Protein AF-A0A7X7MCV4-F1 (afdb_monomer)

Nearest PDB structures (foldseek):
  4fns-assembly1_C  TM=7.102E-01  e=7.555E-19  Geobacillus stearothermophilus
  4fnu-assembly1_D  TM=7.234E-01  e=1.650E-18  Geobacillus stearothermophilus
  2xn0-assembly1_A  TM=7.045E-01  e=3.410E-18  Lactobacillus acidophilus NCFM
  6phw-assembly1_A  TM=6.886E-01  e=9.846E-18  Streptococcus pneumoniae TIGR4
  6phu-assembly1_A  TM=6.756E-01  e=5.874E-17  Streptococcus pneumoniae TIGR4

Secondary structure (DSSP, 8-state):
-----BGGG-SEEE----STTHHHHEEE--TTSPPPEEETTSS--SEEEEE-TT--EEEEEEE-S-SSEEEEEEPPPPBPTTS-B-S---B--EEEEEE-SS--------EEEES--SSHHHHHHHHHHHHHHHHT------GGGGS-EEESHHHHTTTS--HHHHHHHHHHHHHHT--EEEE-TTSBSS-TT--SS---TT---B-TTT-TTHHHHHHHHHHTT-EEEEEE-TTEE-TTSHHHHHHGGGB-B-TTSPBPEETTEEEB-TT-HHHHHHHHHHHHHHHHHH--SEEEE--GGGSPSS----SSS--S-S-HHHHHHHHHHHHHHHHHHH-TT-EEEEETTT-STTGGGG-SEEEPPS-TT-HHHHHHHHHHHHTT-S-EEPP-B---TTS-HHHHHHHHHHHHHHSB-EE-S-TTTS-HHHHHHHHHHHHHHHHTHHHHHSPPEESSTTS-EEEEE-SS-EEEEE-TT-----PPPTT-------TT-------------------------------PPPP-----PPPPPPPP----------------------PPPP----PPPPPPP---PPPPPPP----------S--------PPPPPPP-PPP------------------------------

Radius of gyration: 31.94 Å; Cα contacts (8 Å, |Δi|>4): 1090; chains: 1; bounding box: 89×118×78 Å

Mean predicted aligned error: 15.7 Å

pLDDT: mean 70.78, std 27.7, range [21.89, 98.81]

Foldseek 3Di:
DDDQPFLVQFFWKQDCKLDPCNVVRGHTPDLPRPKDWDWPLFIAFQKIWTAGPQLFTFKMKGWLDDDFTWIKTWDHADADPVRHGDGDDRGGFIWIWTFDDDDDFWDWIDMDMDGDQRAVLRSLLVSLVSNCVVVVFDFDAAPLLLFAEEEQCPPQNQHRAALVLQLVQLLLCLLLRGAEYEDEHNQDDGGPPRPDDAHAAQPPDGDCVRPVQLQVSCVSSVVSNHAYAYEHALFWGACVYPRCVVQVLQFFADPVRHGDDFSRTTGGALQFVVSLVSLLVVQLVCCVRNVHLHYAYDDSVRDDRFHGPRPSGDGPGRGSNVSVLSSLVSSLVSSCVNPVSRAYEYESSRCFLRSSNSHNEYEYYDDQDPLPSQQVSLSSSLSRHLAYAGHAHDDDLPDDLVRLLLSLLSRLLRHNHHHNYSSVPRDPSSSVSSSVSSVVCVVCVQQSSARKDQPGSVSQKIKTGDLQDIAIDRHDPRPDTDDPPNPDDDDDPDVPDDDDDDDDDDDDDDDDDDDDDDDDDDDDDDDDDDDRDHDDDDDDDDDDDDDDDDDDDDDDDDDDDDDDDDDDDDDDDDDDDDDDDDDDDDDDDRDTDTDTDDDDDDPDPDGDTDGDDDDDDDDDDDDDDDDDDDDDDDDDDDDDDDDDDDDDDDD

Solvent-accessible surface area (backbone atoms only — not comparable to full-atom values): 39245 Å² total; per-residue (Å²): 101,84,75,83,56,45,51,91,72,51,36,29,39,40,39,61,51,31,40,94,55,27,77,77,38,59,33,60,76,58,74,81,60,74,78,51,74,42,55,38,58,32,40,36,57,69,47,37,29,34,18,32,87,69,31,41,41,53,37,35,43,32,64,52,46,80,93,54,35,38,30,47,36,58,57,67,56,43,65,42,100,81,76,42,84,39,92,80,53,66,52,78,47,62,43,54,35,56,60,74,80,78,92,80,83,72,69,80,69,46,71,46,73,47,64,77,46,82,25,55,62,54,45,45,30,52,51,40,46,52,35,29,66,76,69,70,57,68,68,50,82,48,78,74,59,62,40,25,33,40,36,41,39,80,57,30,40,13,73,68,47,31,52,69,60,50,52,57,31,49,57,51,36,43,76,34,55,35,33,32,38,34,49,31,56,21,56,25,62,34,20,93,68,34,91,68,78,72,48,23,43,50,42,88,48,68,24,54,92,39,28,77,50,50,34,59,50,43,51,55,46,41,73,68,66,30,45,38,26,37,49,44,45,80,49,43,20,17,80,74,11,65,45,26,69,76,44,58,61,44,41,28,11,39,92,87,64,47,79,48,64,48,96,75,27,35,36,50,30,52,29,20,69,68,50,33,50,48,39,17,52,48,45,35,46,52,36,69,67,33,63,42,47,35,32,33,48,45,67,65,73,56,62,72,90,69,45,67,59,49,86,71,50,67,65,84,46,67,43,46,29,61,12,44,48,53,36,42,47,41,32,39,52,28,39,34,73,76,33,83,83,46,44,28,37,28,40,25,24,56,34,28,69,77,53,28,47,55,21,34,26,26,24,24,50,95,30,37,81,37,67,69,60,23,30,57,42,13,51,59,48,49,35,51,43,88,38,31,28,35,23,44,36,42,79,62,86,85,52,51,57,66,56,51,45,55,49,50,55,48,38,52,73,33,26,32,46,27,30,12,59,54,65,78,77,44,49,68,63,48,52,51,48,51,27,52,53,36,47,53,43,66,77,39,44,69,36,66,62,33,72,73,42,70,67,37,49,66,58,29,18,38,32,32,26,56,88,86,52,66,51,73,48,76,35,89,88,49,86,73,82,75,74,81,63,94,86,74,78,82,84,79,81,58,101,76,81,76,91,78,84,81,86,79,88,80,80,91,83,88,83,84,90,87,84,88,86,86,89,82,87,86,88,82,90,77,89,77,78,86,74,90,74,79,86,77,81,83,83,81,80,81,81,83,83,81,87,85,82,91,80,87,86,83,89,87,88,86,80,89,86,90,82,89,83,84,87,82,85,88,83,84,88,81,86,88,81,84,83,84,93,76,94,74,82,82,76,80,80,81,81,69,59,83,58,81,90,78,68,78,76,64,99,64,95,67,85,60,84,64,81,85,79,80,84,85,84,83,85,85,88,83,84,88,85,87,90,84,90,84,90,88,86,89,86,85,88,85,89,82,84,88,81,90,88,79,85,83,83,91,133

Sequence (651 aa):
MWTSLVLSALAHVVVPDCGRHYVNAAKALDIRAPLFHMTAPNAGLPFMAVADEGGGFLAAFGVVSPTGEVEIRRILPRISRRKAMVGGDHFLSHEILWRRAGEVREIRLDLYTQTRAPTWHHALREYTRAIREAEGIVLPVHPDALLPVWCTWTVFCSSEMTDCRVLANARIARDLGIGTVILDDGWFGTGLDDDEGELTLGDYHPAPHKFPDLRRHVAELQALGLKVLLWYAPLCAAPASQAYRAMRRFLIHDASGEFMSVNGLAQLCPSCPEVRQYVADESARLMRETGADGFKVDLFNCLPPGPCVSTAHDHDTSDSVEALEAVMAVQWEAMRGIRPDALCELKQDYGNVRLARYGTMVRAGDTAYDVDTNCRRCFHTGACVPCVHNDYFVTSDLASPQAVALAMVRMLAAGVTTFGNDLETMPAAHRLVVGQWLGFYRAHIDMFAAPREPQANDMSCWQGGDAGIAWVAPLWQCREVRLPAAGRTGPRADGQGRVQPRLAQGGLQGSRRGRAARQGHARAQGARRPDPSVLALPLAAHPARRGRQDGRPRGHQGGRRGRDRLRRPAAEHPHDPRPPAHRQGVPPPLQGVRIPFEGHGRMARGQLHGRLGQGLPGAPRRRAGRGGNREVVGRGDRLALMGRRSKGEQI

Structure (mmCIF, N/CA/C/O backbone):
data_AF-A0A7X7MCV4-F1
#
_entry.id   AF-A0A7X7MCV4-F1
#
loop_
_atom_site.group_PDB
_atom_site.id
_atom_site.type_symbol
_atom_site.label_atom_id
_atom_site.label_alt_id
_atom_site.label_comp_id
_atom_site.label_asym_id
_atom_site.label_entity_id
_atom_site.label_seq_id
_atom_site.pdbx_PDB_ins_code
_atom_site.Cartn_x
_atom_site.Cartn_y
_atom_site.Cartn_z
_atom_site.occupancy
_atom_site.B_iso_or_equiv
_atom_site.auth_seq_id
_atom_site.auth_comp_id
_atom_site.auth_asym_id
_atom_site.auth_atom_id
_atom_site.pdbx_PDB_model_num
ATOM 1 N N . MET A 1 1 ? -27.588 24.566 16.445 1.00 21.89 1 MET A N 1
ATOM 2 C CA . MET A 1 1 ? -27.073 24.722 17.817 1.00 21.89 1 MET A CA 1
ATOM 3 C C . MET A 1 1 ? -25.593 24.947 17.633 1.00 21.89 1 MET A C 1
ATOM 5 O O . MET A 1 1 ? -24.942 24.076 17.075 1.00 21.89 1 MET A O 1
ATOM 9 N N . TRP A 1 2 ? -25.131 26.159 17.915 1.00 22.67 2 TRP A N 1
ATOM 10 C CA . TRP A 1 2 ? -23.737 26.537 17.736 1.00 22.67 2 TRP A CA 1
ATOM 11 C C . TRP A 1 2 ? -22.879 25.732 18.708 1.00 22.67 2 TRP A C 1
ATOM 13 O O . TRP A 1 2 ? -23.173 25.717 19.900 1.00 22.67 2 TRP A O 1
ATOM 23 N N . THR A 1 3 ? -21.820 25.101 18.220 1.00 31.73 3 THR A N 1
ATOM 24 C CA . THR A 1 3 ? -20.694 24.716 19.073 1.00 31.73 3 THR A CA 1
ATOM 25 C C . THR A 1 3 ? -19.435 25.254 18.436 1.00 31.73 3 THR A C 1
ATOM 27 O O . THR A 1 3 ? -18.698 24.543 17.759 1.00 31.73 3 THR A O 1
ATOM 30 N N . SER A 1 4 ? -19.199 26.544 18.645 1.00 41.50 4 SER A N 1
ATOM 31 C CA . SER A 1 4 ? -17.842 27.064 18.633 1.00 41.50 4 SER A CA 1
ATOM 32 C C . SER A 1 4 ? -17.103 26.335 19.757 1.00 41.50 4 SER A C 1
ATOM 34 O O . SER A 1 4 ? -17.412 26.533 20.933 1.00 41.50 4 SER A O 1
ATOM 36 N N . LEU A 1 5 ? -16.201 25.416 19.412 1.00 49.88 5 LEU A N 1
ATOM 37 C CA . LEU A 1 5 ? -15.399 24.716 20.411 1.00 49.88 5 LEU A CA 1
ATOM 38 C C . LEU A 1 5 ? -14.308 25.674 20.881 1.00 49.88 5 LEU A C 1
ATOM 40 O O . LEU A 1 5 ? -13.401 26.027 20.124 1.00 49.88 5 LEU A O 1
ATOM 44 N N . VAL A 1 6 ? -14.433 26.135 22.124 1.00 55.91 6 VAL A N 1
ATOM 45 C CA . VAL A 1 6 ? -13.393 26.935 22.770 1.00 55.91 6 VAL A CA 1
ATOM 46 C C . VAL A 1 6 ? -12.151 26.058 22.887 1.00 55.91 6 VAL A C 1
ATOM 48 O O . VAL A 1 6 ? -12.256 24.925 23.348 1.00 55.91 6 VAL A O 1
ATOM 51 N N . LEU A 1 7 ? -10.978 26.569 22.502 1.00 59.84 7 LEU A N 1
ATOM 52 C CA . LEU A 1 7 ? -9.716 25.813 22.569 1.00 59.84 7 LEU A CA 1
ATOM 53 C C . LEU A 1 7 ? -9.448 25.203 23.956 1.00 59.84 7 LEU A C 1
ATOM 55 O O . LEU A 1 7 ? -8.830 24.151 24.044 1.00 59.84 7 LEU A O 1
ATOM 59 N N . SER A 1 8 ? -9.944 25.825 25.032 1.00 58.56 8 SER A N 1
ATOM 60 C CA . SER A 1 8 ? -9.831 25.309 26.403 1.00 58.56 8 SER A CA 1
ATOM 61 C C . SER A 1 8 ? -10.624 24.026 26.666 1.00 58.56 8 SER A C 1
ATOM 63 O O . SER A 1 8 ? -10.395 23.384 27.682 1.00 58.56 8 SER A O 1
ATOM 65 N N . ALA A 1 9 ? -11.577 23.671 25.803 1.00 57.78 9 ALA A N 1
ATOM 66 C CA . ALA A 1 9 ? -12.346 22.431 25.895 1.00 57.78 9 ALA A CA 1
ATOM 67 C C . ALA A 1 9 ? -11.687 21.271 25.128 1.00 57.78 9 ALA A C 1
ATOM 69 O O . ALA A 1 9 ? -12.251 20.181 25.070 1.00 57.78 9 ALA A O 1
ATOM 70 N N . LEU A 1 10 ? -10.537 21.511 24.489 1.00 63.41 10 LEU A N 1
ATOM 71 C CA . LEU A 1 10 ? -9.901 20.578 23.572 1.00 63.41 10 L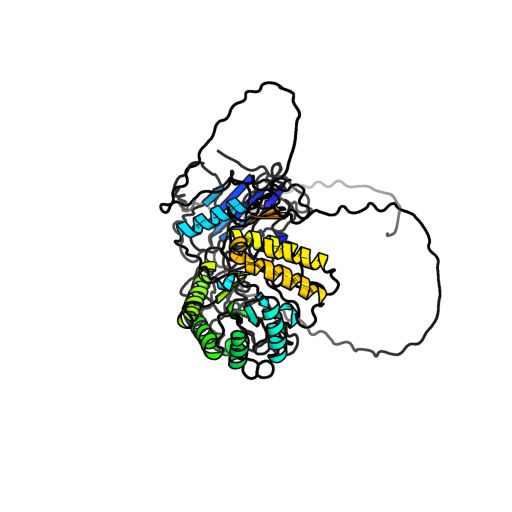EU A CA 1
ATOM 72 C C . LEU A 1 10 ? -8.525 20.169 24.094 1.00 63.41 10 LEU A C 1
ATOM 74 O O . LEU A 1 10 ? -7.721 21.021 24.466 1.00 63.41 10 LEU A O 1
ATOM 78 N N . ALA A 1 11 ? -8.223 18.874 24.039 1.00 62.47 11 ALA A N 1
ATOM 79 C CA . ALA A 1 11 ? -6.893 18.364 24.367 1.00 62.47 11 ALA A CA 1
ATOM 80 C C . ALA A 1 11 ? -6.159 17.870 23.123 1.00 62.47 11 ALA A C 1
ATOM 82 O O . ALA A 1 11 ? -4.982 18.181 22.917 1.00 62.47 11 ALA A O 1
ATOM 83 N N . HIS A 1 12 ? -6.880 17.150 22.258 1.00 67.38 12 HIS A N 1
ATOM 84 C CA . HIS A 1 12 ? -6.316 16.495 21.091 1.00 67.38 12 HIS A CA 1
ATOM 85 C C . HIS A 1 12 ? -7.081 16.860 19.826 1.00 67.38 12 HIS A C 1
ATOM 87 O O . HIS A 1 12 ? -8.313 16.840 19.766 1.00 67.38 12 HIS A O 1
ATOM 93 N N . VAL A 1 13 ? -6.311 17.159 18.788 1.00 62.47 13 VAL A N 1
ATOM 94 C CA . VAL A 1 13 ? -6.802 17.250 17.422 1.00 62.47 13 VAL A CA 1
ATOM 95 C C . VAL A 1 13 ? -6.334 15.985 16.720 1.00 62.47 13 VAL A C 1
ATOM 97 O O . VAL A 1 13 ? -5.136 15.734 16.602 1.00 62.47 13 VAL A O 1
ATOM 100 N N . VAL A 1 14 ? -7.290 15.169 16.289 1.00 65.69 14 VAL A N 1
ATOM 101 C CA . VAL A 1 14 ? -7.024 13.995 15.466 1.00 65.69 14 VAL A CA 1
ATOM 102 C C . VAL A 1 14 ? -7.196 14.443 14.027 1.00 65.69 14 VAL A C 1
ATOM 104 O O . VAL A 1 14 ? -8.314 14.515 13.513 1.00 65.69 14 VAL A O 1
ATOM 107 N N . VAL A 1 15 ? -6.077 14.788 13.396 1.00 60.91 15 VAL A N 1
ATOM 108 C CA . VAL A 1 15 ? -6.013 14.898 11.941 1.00 60.91 15 VAL A CA 1
ATOM 109 C C . VAL A 1 15 ? -5.559 13.537 11.432 1.00 60.91 15 VAL A C 1
ATOM 111 O O . VAL A 1 15 ? -4.406 13.158 11.657 1.00 60.91 15 VAL A O 1
ATOM 114 N N . PRO A 1 16 ? -6.456 12.771 10.804 1.00 55.78 16 PRO A N 1
ATOM 115 C CA . PRO A 1 16 ? -6.094 11.540 10.147 1.00 55.78 16 PRO A CA 1
ATOM 116 C C . PRO A 1 16 ? -5.341 11.870 8.860 1.00 55.78 16 PRO A C 1
ATOM 118 O O . PRO A 1 16 ? -5.894 11.926 7.767 1.00 55.78 16 PRO A O 1
ATOM 121 N N . ASP A 1 17 ? -4.055 12.151 9.002 1.00 52.81 17 ASP A N 1
ATOM 122 C CA . ASP A 1 17 ? -3.166 12.179 7.854 1.00 52.81 17 ASP A CA 1
ATOM 123 C C . ASP A 1 17 ? -3.016 10.745 7.312 1.00 52.81 17 ASP A C 1
ATOM 125 O O . ASP A 1 17 ? -2.789 9.793 8.061 1.00 52.81 17 ASP A O 1
ATOM 129 N N . CYS A 1 18 ? -3.192 10.575 6.005 1.00 51.62 18 CYS A N 1
ATOM 130 C CA . CYS A 1 18 ? -3.022 9.276 5.359 1.00 51.62 18 CYS A CA 1
ATOM 131 C C . CYS A 1 18 ? -1.591 9.042 4.865 1.00 51.62 18 CYS A C 1
ATOM 133 O O . CYS A 1 18 ? -1.333 8.001 4.280 1.00 51.62 18 CYS A O 1
ATOM 135 N N . GLY A 1 19 ? -0.661 9.965 5.104 1.00 52.03 19 GLY A N 1
ATOM 136 C CA . GLY A 1 19 ? 0.716 9.843 4.651 1.00 52.03 19 GLY A CA 1
ATOM 137 C C . GLY A 1 19 ? 1.753 9.602 5.745 1.00 52.03 19 GLY A C 1
ATOM 138 O O . GLY A 1 19 ? 1.473 9.308 6.918 1.00 52.03 19 GLY A O 1
ATOM 139 N N . ARG A 1 20 ? 3.017 9.764 5.337 1.00 49.44 20 ARG A N 1
ATOM 140 C CA . ARG A 1 20 ? 4.231 9.585 6.158 1.00 49.44 20 ARG A CA 1
ATOM 141 C C . ARG A 1 20 ? 4.214 10.375 7.480 1.00 49.44 20 ARG A C 1
ATOM 143 O O . ARG A 1 20 ? 4.922 9.995 8.415 1.00 49.44 20 ARG A O 1
ATOM 150 N N . HIS A 1 21 ? 3.397 11.421 7.612 1.00 50.50 21 HIS A N 1
ATOM 151 C CA . HIS A 1 21 ? 3.379 12.319 8.768 1.00 50.50 21 HIS A CA 1
ATOM 152 C C . HIS A 1 21 ? 2.230 12.076 9.765 1.00 50.50 21 HIS A C 1
ATOM 154 O O . HIS A 1 21 ? 2.120 12.840 10.723 1.00 50.50 21 HIS A O 1
ATOM 160 N N . TYR A 1 22 ? 1.459 10.984 9.650 1.00 49.75 22 TYR A N 1
ATOM 161 C CA . TYR A 1 22 ? 0.346 10.655 10.563 1.00 49.75 22 TYR A CA 1
ATOM 162 C C . TYR A 1 22 ? 0.679 10.774 12.060 1.00 49.75 22 TYR A C 1
ATOM 164 O O . TYR A 1 22 ? -0.073 11.373 12.833 1.00 49.75 22 TYR A O 1
ATOM 172 N N . VAL A 1 23 ? 1.859 10.305 12.479 1.00 47.84 23 VAL A N 1
ATOM 173 C CA . VAL A 1 23 ? 2.311 10.407 13.883 1.00 47.84 23 VAL A CA 1
ATOM 174 C C . VAL A 1 23 ? 2.571 11.855 14.300 1.00 47.84 23 VAL A C 1
ATOM 176 O O . VAL A 1 23 ? 2.395 12.222 15.459 1.00 47.84 23 VAL A O 1
ATOM 179 N N . ASN A 1 24 ? 2.940 12.715 13.351 1.00 49.34 24 ASN A N 1
ATOM 180 C CA . ASN A 1 24 ? 3.138 14.137 13.596 1.00 49.34 24 ASN A CA 1
ATOM 181 C C . ASN A 1 24 ? 1.817 14.918 13.657 1.00 49.34 24 ASN A C 1
ATOM 183 O O . ASN A 1 24 ? 1.862 16.086 14.049 1.00 49.34 24 ASN A O 1
ATOM 187 N N . ALA A 1 25 ? 0.688 14.321 13.264 1.00 51.34 25 ALA A N 1
ATOM 188 C CA . ALA A 1 25 ? -0.612 14.981 13.161 1.00 51.34 25 ALA A CA 1
ATOM 189 C C . ALA A 1 25 ? -1.565 14.611 14.314 1.00 51.34 25 ALA A C 1
ATOM 191 O O . ALA A 1 25 ? -2.337 15.461 14.758 1.00 51.34 25 ALA A O 1
ATOM 192 N N . ALA A 1 26 ? -1.449 13.399 14.874 1.00 54.38 26 ALA A N 1
ATOM 193 C CA . ALA A 1 26 ? -2.083 13.021 16.140 1.00 54.38 26 ALA A CA 1
ATOM 194 C C . ALA A 1 26 ? -1.336 13.651 17.330 1.00 54.38 26 ALA A C 1
ATOM 196 O O . ALA A 1 26 ? -0.634 12.979 18.087 1.00 54.38 26 ALA A O 1
ATOM 197 N N . LYS A 1 27 ? -1.451 14.972 17.478 1.00 53.56 27 LYS A N 1
ATOM 198 C CA . LYS A 1 27 ? -0.802 15.727 18.553 1.00 53.56 27 LYS A CA 1
ATOM 199 C C . LYS A 1 27 ? -1.836 16.267 19.532 1.00 53.56 27 LYS A C 1
ATOM 201 O O . LYS A 1 27 ? -2.975 16.582 19.183 1.00 53.56 27 LYS A O 1
ATOM 206 N N . ALA A 1 28 ? -1.403 16.440 20.780 1.00 52.47 28 ALA A N 1
ATOM 207 C CA . ALA A 1 28 ? -2.011 17.458 21.630 1.00 52.47 28 ALA A CA 1
ATOM 208 C C . ALA A 1 28 ? -2.040 18.796 20.869 1.00 52.47 28 ALA A C 1
ATOM 210 O O . ALA A 1 28 ? -1.255 18.981 19.935 1.00 52.47 28 ALA A O 1
ATOM 211 N N . LEU A 1 29 ? -2.923 19.723 21.237 1.00 54.72 29 LEU A N 1
ATOM 212 C CA . LEU A 1 29 ? -2.950 21.078 20.673 1.00 54.72 29 LEU A CA 1
ATOM 213 C C . LEU A 1 29 ? -1.639 21.832 20.965 1.00 54.72 29 LEU A C 1
ATOM 215 O O . LEU A 1 29 ? -1.568 22.720 21.807 1.00 54.72 29 LEU A O 1
ATOM 219 N N . ASP A 1 30 ? -0.579 21.490 20.240 1.00 57.00 30 ASP A N 1
ATOM 220 C CA . ASP A 1 30 ? 0.673 22.213 20.238 1.00 57.00 30 ASP A CA 1
ATOM 221 C C . ASP A 1 30 ? 0.436 23.499 19.448 1.00 57.00 30 ASP A C 1
ATOM 223 O O . ASP A 1 30 ? 0.103 23.489 18.256 1.00 57.00 30 ASP A O 1
ATOM 227 N N . ILE A 1 31 ? 0.534 24.617 20.158 1.00 54.88 31 ILE A N 1
ATOM 228 C CA . ILE A 1 31 ? 0.376 25.971 19.625 1.00 54.88 31 ILE A CA 1
ATOM 229 C C . ILE A 1 31 ? 1.596 26.424 18.810 1.00 54.88 31 ILE A C 1
ATOM 231 O O . ILE A 1 31 ? 1.546 27.477 18.180 1.00 54.88 31 ILE A O 1
ATOM 235 N N . ARG A 1 32 ? 2.700 25.666 18.851 1.00 55.56 32 ARG A N 1
ATOM 236 C CA . ARG A 1 32 ? 3.937 25.917 18.097 1.00 55.56 32 ARG A CA 1
ATOM 237 C C . ARG A 1 32 ? 4.141 24.938 16.945 1.00 55.56 32 ARG A C 1
ATOM 239 O O . ARG A 1 32 ? 5.120 25.090 16.215 1.00 55.56 32 ARG A O 1
ATOM 246 N N . ALA A 1 33 ? 3.252 23.959 16.776 1.00 56.88 33 ALA A N 1
ATOM 247 C CA . ALA A 1 33 ? 3.278 23.098 15.603 1.00 56.88 33 ALA A CA 1
ATOM 248 C C . ALA A 1 33 ? 3.150 23.963 14.335 1.00 56.88 33 ALA A C 1
ATOM 250 O O . ALA A 1 33 ? 2.391 24.930 14.353 1.00 56.88 33 ALA A O 1
ATOM 251 N N . PRO A 1 34 ? 3.881 23.663 13.250 1.00 55.28 34 PRO A N 1
ATOM 252 C CA . PRO A 1 34 ? 3.706 24.367 11.984 1.00 55.28 34 PRO A CA 1
ATOM 253 C C . PRO A 1 34 ? 2.265 24.228 11.472 1.00 55.28 34 PRO A C 1
ATOM 255 O O . PRO A 1 34 ? 1.552 23.292 11.847 1.00 55.28 34 PRO A O 1
ATOM 258 N N . LEU A 1 35 ? 1.841 25.163 10.611 1.00 56.59 35 LEU A N 1
ATOM 259 C CA . LEU A 1 35 ? 0.582 25.030 9.878 1.00 56.59 35 LEU A CA 1
ATOM 260 C C . LEU A 1 35 ? 0.573 23.674 9.173 1.00 56.59 35 LEU A C 1
ATOM 262 O O . LEU A 1 35 ? 1.535 23.304 8.501 1.00 56.59 35 LEU A O 1
ATOM 266 N N . PHE A 1 36 ? -0.509 22.932 9.368 1.00 54.69 36 PHE A N 1
ATOM 267 C CA . PHE A 1 36 ? -0.727 21.692 8.650 1.00 54.69 36 PHE A CA 1
ATOM 268 C C . PHE A 1 36 ? -1.493 22.014 7.373 1.00 54.69 36 PHE A C 1
ATOM 270 O O . PHE A 1 36 ? -2.511 22.706 7.430 1.00 54.69 36 PHE A O 1
ATOM 277 N N . HIS A 1 37 ? -0.963 21.530 6.255 1.00 55.47 37 HIS A N 1
ATOM 278 C CA . HIS A 1 37 ? -1.542 21.638 4.929 1.00 55.47 37 HIS A CA 1
ATOM 279 C C . HIS A 1 37 ? -1.717 20.220 4.413 1.00 55.47 37 HIS A C 1
ATOM 281 O O . HIS A 1 37 ? -0.746 19.475 4.317 1.00 55.47 37 HIS A O 1
ATOM 287 N N . MET A 1 38 ? -2.945 19.856 4.084 1.00 54.91 38 MET A N 1
ATOM 288 C CA . MET A 1 38 ? -3.224 18.619 3.371 1.00 54.91 38 MET A CA 1
ATOM 289 C C . MET A 1 38 ? -3.786 19.013 2.028 1.00 54.91 38 MET A C 1
ATOM 291 O O . MET A 1 38 ? -4.905 19.501 2.000 1.00 54.91 38 MET A O 1
ATOM 295 N N . THR A 1 39 ? -2.986 18.877 0.975 1.00 51.88 39 THR A N 1
ATOM 296 C CA . THR A 1 39 ? -3.401 19.023 -0.421 1.00 51.88 39 THR A CA 1
ATOM 297 C C . THR A 1 39 ? -3.809 17.651 -0.940 1.00 51.88 39 THR A C 1
ATOM 299 O O . THR A 1 39 ? -3.060 16.690 -0.783 1.00 51.88 39 THR A O 1
ATOM 302 N N . ALA A 1 40 ? -4.989 17.551 -1.546 1.00 51.34 40 ALA A N 1
ATOM 303 C CA . ALA A 1 40 ? -5.604 16.276 -1.905 1.00 51.34 40 ALA A CA 1
ATOM 304 C C . ALA A 1 40 ? -5.228 15.603 -3.259 1.00 51.34 40 ALA A C 1
ATOM 306 O O . ALA A 1 40 ? -6.026 14.761 -3.662 1.00 51.34 40 ALA A O 1
ATOM 307 N N . PRO A 1 41 ? -4.090 15.836 -3.962 1.00 46.94 41 PRO A N 1
ATOM 308 C CA . PRO A 1 41 ? -3.725 14.969 -5.098 1.00 46.94 41 PRO A CA 1
ATOM 309 C C . PRO A 1 41 ? -3.487 13.509 -4.694 1.00 46.94 41 PRO A C 1
ATOM 311 O O . PRO A 1 41 ? -3.754 12.594 -5.461 1.00 46.94 41 PRO A O 1
ATOM 314 N N . ASN A 1 42 ? -2.949 13.288 -3.493 1.00 53.03 42 ASN A N 1
ATOM 315 C CA . ASN A 1 42 ? -2.302 12.025 -3.121 1.00 53.03 42 ASN A CA 1
ATOM 316 C C . ASN A 1 42 ? -2.093 11.864 -1.602 1.00 53.03 42 ASN A C 1
ATOM 318 O O . ASN A 1 42 ? -1.284 11.039 -1.185 1.00 53.03 42 ASN A O 1
ATOM 322 N N . ALA A 1 43 ? -2.768 12.678 -0.782 1.00 52.31 43 ALA A N 1
ATOM 323 C CA . ALA A 1 43 ? -2.618 12.676 0.671 1.00 52.31 43 ALA A CA 1
ATOM 324 C C . ALA A 1 43 ? -3.988 12.712 1.363 1.00 52.31 43 ALA A C 1
ATOM 326 O O . ALA A 1 43 ? -4.495 13.754 1.774 1.00 52.31 43 ALA A O 1
ATOM 327 N N . GLY A 1 44 ? -4.571 11.527 1.509 1.00 60.69 44 GLY A N 1
ATOM 328 C CA . GLY A 1 44 ? -5.601 11.252 2.503 1.00 60.69 44 GLY A CA 1
ATOM 329 C C . GLY A 1 44 ? -7.015 11.767 2.292 1.00 60.69 44 GLY A C 1
ATOM 330 O O . GLY A 1 44 ? -7.520 11.820 1.175 1.00 60.69 44 GLY A O 1
ATOM 331 N N . LEU A 1 45 ? -7.707 11.993 3.413 1.00 70.94 45 LEU A N 1
ATOM 332 C CA . LEU A 1 45 ? -9.135 12.294 3.481 1.00 70.94 45 LEU A CA 1
ATOM 333 C C . LEU A 1 45 ? -9.345 13.666 4.130 1.00 70.94 45 LEU A C 1
ATOM 335 O O . LEU A 1 45 ? -8.799 13.893 5.210 1.00 70.94 45 LEU A O 1
ATOM 339 N N . PRO A 1 46 ? -10.172 14.562 3.552 1.00 71.81 46 PRO A N 1
ATOM 340 C CA . PRO A 1 46 ? -10.527 15.846 4.153 1.00 71.81 46 PRO A CA 1
ATOM 341 C C . PRO A 1 46 ? -11.489 15.679 5.333 1.00 71.81 46 PRO A C 1
ATOM 343 O O . PRO A 1 46 ? -12.608 16.184 5.316 1.00 71.81 46 PRO A O 1
ATOM 346 N N . PHE A 1 47 ? -11.029 14.970 6.362 1.00 78.69 47 PHE A N 1
ATOM 347 C CA . PHE A 1 47 ? -11.710 14.676 7.613 1.00 78.69 47 PHE A CA 1
ATOM 348 C C . PHE A 1 47 ? -10.855 15.141 8.785 1.00 78.69 47 PHE A C 1
ATOM 350 O O . PHE A 1 47 ? -9.629 15.076 8.764 1.00 78.69 47 PHE A O 1
ATOM 357 N N . MET A 1 48 ? -11.516 15.542 9.859 1.00 76.75 48 MET A N 1
ATOM 358 C CA . MET A 1 48 ? -10.878 15.812 11.132 1.00 76.75 48 MET A CA 1
ATOM 359 C C . MET A 1 48 ? -11.804 15.426 12.275 1.00 76.75 48 MET A C 1
ATOM 361 O O . MET A 1 48 ? -13.015 15.622 12.188 1.00 76.75 48 MET A O 1
ATOM 365 N N . ALA A 1 49 ? -11.220 14.947 13.371 1.00 80.62 49 ALA A N 1
ATOM 366 C CA . ALA A 1 49 ? -11.916 14.743 14.629 1.00 80.62 49 ALA A CA 1
ATOM 367 C C . ALA A 1 49 ? -11.218 15.474 15.780 1.00 80.62 49 ALA A C 1
ATOM 369 O O . ALA A 1 49 ? -10.016 15.740 15.765 1.00 80.62 49 ALA A O 1
ATOM 370 N N . VAL A 1 50 ? -11.996 15.797 16.801 1.00 79.00 50 VAL A N 1
ATOM 371 C CA . VAL A 1 50 ? -11.544 16.483 18.006 1.00 79.00 50 VAL A CA 1
ATOM 372 C C . VAL A 1 50 ? -11.922 15.641 19.214 1.00 79.00 50 VAL A C 1
ATOM 374 O O . VAL A 1 50 ? -13.024 15.083 19.260 1.00 79.00 50 VAL A O 1
ATOM 377 N N . ALA A 1 51 ? -11.005 15.553 20.176 1.00 80.19 51 ALA A N 1
ATOM 378 C CA . ALA A 1 51 ? -11.173 14.752 21.377 1.00 80.19 51 ALA A CA 1
ATOM 379 C C . ALA A 1 51 ? -10.738 15.483 22.662 1.00 80.19 51 ALA A C 1
ATOM 381 O O . ALA A 1 51 ? -9.906 16.401 22.633 1.00 80.19 51 ALA A O 1
ATOM 382 N N . ASP A 1 52 ? -11.316 15.059 23.786 1.00 81.69 52 ASP A N 1
ATOM 383 C CA . ASP A 1 52 ? -10.930 15.480 25.138 1.00 81.69 52 ASP A CA 1
ATOM 384 C C . ASP A 1 52 ? -9.631 14.801 25.617 1.00 81.69 52 ASP A C 1
ATOM 386 O O . ASP A 1 52 ? -9.033 14.001 24.899 1.00 81.69 52 ASP A O 1
ATOM 390 N N . GLU A 1 53 ? -9.178 15.125 26.834 1.00 75.56 53 GLU A N 1
ATOM 391 C CA . GLU A 1 53 ? -7.928 14.625 27.441 1.00 75.56 53 GLU A CA 1
ATOM 392 C C . GLU A 1 53 ? -7.872 13.094 27.583 1.00 75.56 53 GLU A C 1
ATOM 394 O O . GLU A 1 53 ? -6.788 12.513 27.611 1.00 75.56 53 GLU A O 1
ATOM 399 N N . GLY A 1 54 ? -9.028 12.431 27.665 1.00 76.62 54 GLY A N 1
ATOM 400 C CA . GLY A 1 54 ? -9.152 10.975 27.731 1.00 76.62 54 GLY A CA 1
ATOM 401 C C . GLY A 1 54 ? -9.331 10.311 26.363 1.00 76.62 54 GLY A C 1
ATOM 402 O O . GLY A 1 54 ? -9.620 9.115 26.302 1.00 76.62 54 GLY A O 1
ATOM 403 N N . GLY A 1 55 ? -9.216 11.069 25.267 1.00 79.00 55 GLY A N 1
ATOM 404 C CA . GLY A 1 55 ? -9.502 10.605 23.908 1.00 79.00 55 GLY A CA 1
ATOM 405 C C . GLY A 1 55 ? -10.997 10.538 23.577 1.00 79.00 55 GLY A C 1
ATOM 406 O O . GLY A 1 55 ? -11.364 10.039 22.513 1.00 79.00 55 GLY A O 1
ATOM 407 N N . GLY A 1 56 ? -11.874 11.022 24.462 1.00 85.25 56 GLY A N 1
ATOM 408 C CA . GLY A 1 56 ? -13.319 11.059 24.256 1.00 85.25 56 GLY A CA 1
ATOM 409 C C . GLY A 1 56 ? -13.688 11.921 23.057 1.00 85.25 56 GLY A C 1
ATOM 410 O O . GLY A 1 56 ? -13.249 13.062 22.943 1.00 85.25 56 GLY A O 1
ATOM 411 N N . PHE A 1 57 ? -14.478 11.367 22.137 1.00 87.69 57 PHE A N 1
ATOM 412 C CA . PHE A 1 57 ? -14.898 12.067 20.926 1.00 87.69 57 PHE A CA 1
ATOM 413 C C . PHE A 1 57 ? -15.791 13.268 21.253 1.00 87.69 57 PHE A C 1
ATOM 415 O O . PHE A 1 57 ? -16.779 13.134 21.973 1.00 87.69 57 PHE A O 1
ATOM 422 N N . LEU A 1 58 ? -15.472 14.426 20.672 1.00 86.62 58 LEU A N 1
ATOM 423 C CA . LEU A 1 58 ? -16.248 15.657 20.834 1.00 86.62 58 LEU A CA 1
ATOM 424 C C . LEU A 1 58 ? -16.978 16.030 19.544 1.00 86.62 58 LEU A C 1
ATOM 426 O O . LEU A 1 58 ? -18.180 16.297 19.549 1.00 86.62 58 LEU A O 1
ATOM 430 N N . ALA A 1 59 ? -16.246 16.060 18.430 1.00 85.38 59 ALA A N 1
ATOM 431 C CA . ALA A 1 59 ? -16.799 16.391 17.127 1.00 85.38 59 ALA A CA 1
ATOM 432 C C . ALA A 1 59 ? -15.913 15.888 15.983 1.00 85.38 59 ALA A C 1
ATOM 434 O O . ALA A 1 59 ? -14.712 15.693 16.157 1.00 85.38 59 ALA A O 1
ATOM 435 N N . ALA A 1 60 ? -16.501 15.733 14.802 1.00 84.81 60 ALA A N 1
ATOM 436 C CA . ALA A 1 60 ? -15.803 15.540 13.544 1.00 84.81 60 ALA A CA 1
ATOM 437 C C . ALA A 1 60 ? -16.449 16.355 12.433 1.00 84.81 60 ALA A C 1
ATOM 439 O O . ALA A 1 60 ? -17.657 16.604 12.444 1.00 84.81 60 ALA A O 1
ATOM 440 N N . PHE A 1 61 ? -15.626 16.730 11.463 1.00 80.56 61 PHE A N 1
ATOM 441 C CA . PHE A 1 61 ? -16.028 17.505 10.301 1.00 80.56 61 PHE A CA 1
ATOM 442 C C . PHE A 1 61 ? -15.255 17.013 9.081 1.00 80.56 61 PHE A C 1
ATOM 444 O O . PHE A 1 61 ? -14.107 16.588 9.209 1.00 80.56 61 PHE A O 1
ATOM 451 N N . GLY A 1 62 ? -15.858 17.088 7.901 1.00 79.19 62 GLY A N 1
ATOM 452 C CA . GLY A 1 62 ? -15.154 16.786 6.661 1.00 79.19 62 GLY A CA 1
ATOM 453 C C . GLY A 1 62 ? -15.899 17.235 5.414 1.00 79.19 62 GLY A C 1
ATOM 454 O O . GLY A 1 62 ? -17.038 17.688 5.497 1.00 79.19 62 GLY A O 1
ATOM 455 N N . VAL A 1 63 ? -15.257 17.108 4.257 1.00 77.25 63 VAL A N 1
ATOM 456 C CA . VAL A 1 63 ? -15.852 17.438 2.950 1.00 77.25 63 VAL A CA 1
ATOM 457 C C . VAL A 1 63 ? -16.246 16.151 2.237 1.00 77.25 63 VAL A C 1
ATOM 459 O O . VAL A 1 63 ? -15.406 15.273 2.063 1.00 77.25 63 VAL A O 1
ATOM 462 N N . VAL A 1 64 ? -17.516 16.021 1.854 1.00 77.56 64 VAL A N 1
ATOM 463 C CA . VAL A 1 64 ? -18.052 14.847 1.136 1.00 77.56 64 VAL A CA 1
ATOM 464 C C . VAL A 1 64 ? -18.076 15.078 -0.374 1.00 77.56 64 VAL A C 1
ATOM 466 O O . VAL A 1 64 ? -17.919 14.124 -1.125 1.00 77.56 64 VAL A O 1
ATOM 469 N N . SER A 1 65 ? -18.251 16.331 -0.808 1.00 66.81 65 SER A N 1
ATOM 470 C CA . SER A 1 65 ? -18.357 16.704 -2.225 1.00 66.81 65 SER A CA 1
ATOM 471 C C . SER A 1 65 ? -17.221 16.195 -3.126 1.00 66.81 65 SER A C 1
ATOM 473 O O . SER A 1 65 ? -16.131 15.907 -2.618 1.00 66.81 65 SER A O 1
ATOM 475 N N . PRO A 1 66 ? -17.489 16.098 -4.451 1.00 57.66 66 PRO A N 1
ATOM 476 C CA . PRO A 1 66 ? -16.626 15.426 -5.420 1.00 57.66 66 PRO A CA 1
ATOM 477 C C . PRO A 1 66 ? -15.238 16.051 -5.576 1.00 57.66 66 PRO A C 1
ATOM 479 O O . PRO A 1 66 ? -14.940 17.127 -5.053 1.00 57.66 66 PRO A O 1
ATOM 482 N N . THR A 1 67 ? -14.414 15.301 -6.307 1.00 58.97 67 THR A N 1
ATOM 483 C CA . THR A 1 67 ? -12.985 15.475 -6.559 1.00 58.97 67 THR A CA 1
ATOM 484 C C . THR A 1 67 ? -12.547 16.919 -6.767 1.00 58.97 67 THR A C 1
ATOM 486 O O . THR A 1 67 ? -13.114 17.703 -7.530 1.00 58.97 67 THR A O 1
ATOM 489 N N . GLY A 1 68 ? -11.489 17.251 -6.041 1.00 57.38 68 GLY A N 1
ATOM 490 C CA . GLY A 1 68 ? -10.613 18.354 -6.351 1.00 57.38 68 GLY A CA 1
ATOM 491 C C . GLY A 1 68 ? -9.571 18.529 -5.265 1.00 57.38 68 GLY A C 1
ATOM 492 O O . GLY A 1 68 ? -9.715 18.014 -4.149 1.00 57.38 68 GLY A O 1
ATOM 493 N N . GLU A 1 69 ? -8.516 19.267 -5.582 1.00 62.38 69 GLU A N 1
ATOM 494 C CA . GLU A 1 69 ? -7.510 19.624 -4.593 1.00 62.38 69 GLU A CA 1
ATOM 495 C C . GLU A 1 69 ? -8.142 20.458 -3.474 1.00 62.38 69 GLU A C 1
ATOM 497 O O . GLU A 1 69 ? -8.480 21.635 -3.638 1.00 62.38 69 GLU A O 1
ATOM 502 N N . VAL A 1 70 ? -8.296 19.828 -2.313 1.00 60.62 70 VAL A N 1
ATOM 503 C CA . VAL A 1 70 ? -8.675 20.494 -1.074 1.00 60.62 70 VAL A CA 1
ATOM 504 C C . VAL A 1 70 ? -7.418 20.726 -0.264 1.00 60.62 70 VAL A C 1
ATOM 506 O O . VAL A 1 70 ? -6.656 19.791 -0.052 1.00 60.62 70 VAL A O 1
ATOM 509 N N . GLU A 1 71 ? -7.229 21.957 0.198 1.00 63.50 71 GLU A N 1
ATOM 510 C CA . GLU A 1 71 ? -6.268 22.313 1.232 1.00 63.50 71 GLU A CA 1
ATOM 511 C C . GLU A 1 71 ? -7.016 22.540 2.545 1.00 63.50 71 GLU A C 1
ATOM 513 O O . GLU A 1 71 ? -7.844 23.448 2.618 1.00 63.50 71 GLU A O 1
ATOM 518 N N . ILE A 1 72 ? -6.728 21.752 3.584 1.00 59.25 72 ILE A N 1
ATOM 519 C CA . ILE A 1 72 ? -7.207 22.049 4.943 1.00 59.25 72 ILE A CA 1
ATOM 520 C C . ILE A 1 72 ? -6.091 22.729 5.720 1.00 59.25 72 ILE A C 1
ATOM 522 O O . ILE A 1 72 ? -5.034 22.134 5.928 1.00 59.25 72 ILE A O 1
ATOM 526 N N . ARG A 1 73 ? -6.347 23.956 6.187 1.00 60.00 73 ARG A N 1
ATOM 527 C CA . ARG A 1 73 ? -5.440 24.695 7.074 1.00 60.00 73 ARG A CA 1
ATOM 528 C C . ARG A 1 73 ? -6.022 24.817 8.471 1.00 60.00 73 ARG A C 1
ATOM 530 O O . ARG A 1 73 ? -7.129 25.326 8.642 1.00 60.00 73 ARG A O 1
ATOM 537 N N . ARG A 1 74 ? -5.237 24.432 9.477 1.00 63.50 74 ARG A N 1
ATOM 538 C CA . ARG A 1 74 ? -5.506 24.756 10.888 1.00 63.50 74 ARG A CA 1
ATOM 539 C C . ARG A 1 74 ? -4.992 26.160 11.194 1.00 63.50 74 ARG A C 1
ATOM 541 O O . ARG A 1 74 ? -3.804 26.412 11.026 1.00 63.50 74 ARG A O 1
ATOM 548 N N . ILE A 1 75 ? -5.835 27.047 11.717 1.00 61.75 75 ILE A N 1
ATOM 549 C CA . ILE A 1 75 ? -5.398 28.376 12.173 1.00 61.75 75 ILE A CA 1
ATOM 550 C C . ILE A 1 75 ? -4.902 28.279 13.625 1.00 61.75 75 ILE A C 1
ATOM 552 O O . ILE A 1 75 ? -5.604 27.784 14.506 1.00 61.75 75 ILE A O 1
ATOM 556 N N . LEU A 1 76 ? -3.661 28.710 13.865 1.00 62.19 76 LEU A N 1
ATOM 557 C CA . LEU A 1 76 ? -3.021 28.709 15.186 1.00 62.19 76 LEU A CA 1
ATOM 558 C C . LEU A 1 76 ? -3.276 30.025 15.936 1.00 62.19 76 LEU A C 1
ATOM 560 O O . LEU A 1 76 ? -3.462 31.058 15.289 1.00 62.19 76 LEU A O 1
ATOM 564 N N . PRO A 1 77 ? -3.192 30.030 17.282 1.00 62.25 77 PRO A N 1
ATOM 565 C CA . PRO A 1 77 ? -3.206 31.267 18.055 1.00 62.25 77 PRO A CA 1
ATOM 566 C C . PRO A 1 77 ? -2.109 32.229 17.589 1.00 62.25 77 PRO A C 1
ATOM 568 O O . PRO A 1 77 ? -0.988 31.813 17.281 1.00 62.25 77 PRO A O 1
ATOM 571 N N . ARG A 1 78 ? -2.400 33.533 17.580 1.00 65.44 78 ARG A N 1
ATOM 572 C CA . ARG A 1 78 ? -1.445 34.552 17.130 1.00 65.44 78 ARG A CA 1
ATOM 573 C C . ARG A 1 78 ? -0.158 34.516 17.963 1.00 65.44 78 ARG A C 1
ATOM 575 O O . ARG A 1 78 ? -0.175 34.700 19.178 1.00 65.44 78 ARG A O 1
ATOM 582 N N . ILE A 1 79 ? 0.986 34.366 17.299 1.00 70.62 79 ILE A N 1
ATOM 583 C CA . ILE A 1 79 ? 2.310 34.463 17.926 1.00 70.62 79 ILE A CA 1
ATOM 584 C C . ILE A 1 79 ? 2.918 35.837 17.616 1.00 70.62 79 ILE A C 1
ATOM 586 O O . ILE A 1 79 ? 2.941 36.292 16.474 1.00 70.62 79 ILE A O 1
ATOM 590 N N . SER A 1 80 ? 3.401 36.536 18.644 1.00 71.12 80 SER A N 1
ATOM 591 C CA . SER A 1 80 ? 4.114 37.810 18.492 1.00 71.12 80 SER A CA 1
ATOM 592 C C . SER A 1 80 ? 5.444 37.623 17.766 1.00 71.12 80 SER A C 1
ATOM 594 O O . SER A 1 80 ? 6.051 36.553 17.787 1.00 71.12 80 SER A O 1
ATOM 596 N N . ARG A 1 81 ? 6.004 38.730 17.262 1.00 75.88 81 ARG A N 1
ATOM 597 C CA . ARG A 1 81 ? 7.382 38.778 16.739 1.00 75.88 81 ARG A CA 1
ATOM 598 C C . ARG A 1 81 ? 8.449 38.306 17.744 1.00 75.88 81 ARG A C 1
ATOM 600 O O . ARG A 1 81 ? 9.556 37.987 17.335 1.00 75.88 81 ARG A O 1
ATOM 607 N N . ARG A 1 82 ? 8.132 38.251 19.045 1.00 80.00 82 ARG A N 1
ATOM 608 C CA . ARG A 1 82 ? 9.021 37.759 20.114 1.00 80.00 82 ARG A CA 1
ATOM 609 C C . ARG A 1 82 ? 8.736 36.307 20.521 1.00 80.00 82 ARG A C 1
ATOM 611 O O . ARG A 1 82 ? 9.165 35.887 21.588 1.00 80.00 82 ARG A O 1
ATOM 618 N N . LYS A 1 83 ? 7.997 35.545 19.706 1.00 70.75 83 LYS A N 1
ATOM 619 C CA . LYS A 1 83 ? 7.604 34.146 19.970 1.00 70.75 83 LYS A CA 1
ATOM 620 C C . LYS A 1 83 ? 6.741 33.942 21.230 1.00 70.75 83 LYS A C 1
ATOM 622 O O . LYS A 1 83 ? 6.584 32.817 21.693 1.00 70.75 83 LYS A O 1
ATOM 627 N N . ALA A 1 84 ? 6.151 35.010 21.767 1.00 69.00 84 ALA A N 1
ATOM 628 C CA . ALA A 1 84 ? 5.154 34.942 22.835 1.00 69.00 84 ALA A CA 1
ATOM 629 C C . ALA A 1 84 ? 3.740 34.861 22.250 1.00 69.00 84 ALA A C 1
ATOM 631 O O . ALA A 1 84 ? 3.468 35.505 21.233 1.00 69.00 84 ALA A O 1
ATOM 632 N N . MET A 1 85 ? 2.849 34.120 22.909 1.00 62.62 85 MET A N 1
ATOM 633 C CA . MET A 1 85 ? 1.432 34.070 22.552 1.00 62.62 85 MET A CA 1
ATOM 634 C C . MET A 1 85 ? 0.811 35.456 22.720 1.00 62.62 85 MET A C 1
ATOM 636 O O . MET A 1 85 ? 1.010 36.116 23.739 1.00 62.62 85 MET A O 1
ATOM 640 N N . VAL A 1 86 ? 0.064 35.898 21.719 1.00 63.22 86 VAL A N 1
ATOM 641 C CA . VAL A 1 86 ? -0.775 37.087 21.810 1.00 63.22 86 VAL A CA 1
ATOM 642 C C . VAL A 1 86 ? -2.203 36.601 21.664 1.00 63.22 86 VAL A C 1
ATOM 644 O O . VAL A 1 86 ? -2.493 35.878 20.715 1.00 63.22 86 VAL A O 1
ATOM 647 N N . GLY A 1 87 ? -3.086 36.963 22.599 1.00 59.16 87 GLY A N 1
ATOM 648 C CA . GLY A 1 87 ? -4.514 36.667 22.457 1.00 59.16 87 GLY A CA 1
ATOM 649 C C . GLY A 1 87 ? -5.018 37.092 21.072 1.00 59.16 87 GLY A C 1
ATOM 650 O O . GLY A 1 87 ? -4.496 38.049 20.488 1.00 59.16 87 GLY A O 1
ATOM 651 N N . GLY A 1 88 ? -5.976 36.354 20.513 1.00 55.03 88 GLY A N 1
ATOM 652 C CA . GLY A 1 88 ? -6.430 36.646 19.155 1.00 55.03 88 GLY A CA 1
ATOM 653 C C . GLY A 1 88 ? -7.406 35.658 18.541 1.00 55.03 88 GLY A C 1
ATOM 654 O O . GLY A 1 88 ? -8.269 36.116 17.818 1.00 55.03 88 GLY A O 1
ATOM 655 N N . ASP A 1 89 ? -7.354 34.368 18.874 1.00 54.69 89 ASP A N 1
ATOM 656 C CA . ASP A 1 89 ? -8.303 33.377 18.351 1.00 54.69 89 ASP A CA 1
ATOM 657 C C . ASP A 1 89 ? -8.527 32.288 19.412 1.00 54.69 89 ASP A C 1
ATOM 659 O O . ASP A 1 89 ? -7.669 31.438 19.642 1.00 54.69 89 ASP A O 1
ATOM 663 N N . HIS A 1 90 ? -9.664 32.339 20.115 1.00 55.75 90 HIS A N 1
ATOM 664 C CA . HIS A 1 90 ? -10.072 31.311 21.094 1.00 55.75 90 HIS A CA 1
ATOM 665 C C . HIS A 1 90 ? -10.788 30.120 20.441 1.00 55.75 90 HIS A C 1
ATOM 667 O O . HIS A 1 90 ? -11.265 29.220 21.136 1.00 55.75 90 HIS A O 1
ATOM 673 N N . PHE A 1 91 ? -10.871 30.132 19.112 1.00 55.56 91 PHE A N 1
ATOM 674 C CA . PHE A 1 91 ? -11.605 29.178 18.303 1.00 55.56 91 PHE A CA 1
ATOM 675 C C . PHE A 1 91 ? -10.642 28.393 17.426 1.00 55.56 91 PHE A C 1
ATOM 677 O O . PHE A 1 91 ? -9.678 28.935 16.885 1.00 55.56 91 PHE A O 1
ATOM 684 N N . LEU A 1 92 ? -10.928 27.107 17.270 1.00 56.50 92 LEU A N 1
ATOM 685 C CA . LEU A 1 92 ? -10.288 26.284 16.262 1.00 56.50 92 LEU A CA 1
ATOM 686 C C . LEU A 1 92 ? -10.953 26.562 14.906 1.00 56.50 92 LEU A C 1
ATOM 688 O O . LEU A 1 92 ? -12.066 26.102 14.656 1.00 56.50 92 LEU A O 1
ATOM 692 N N . SER A 1 93 ? -10.276 27.330 14.054 1.00 55.16 93 SER A N 1
ATOM 693 C CA . SER A 1 93 ? -10.772 27.708 12.725 1.00 55.16 93 SER A CA 1
ATOM 694 C C . SER A 1 93 ? -10.077 26.907 11.624 1.00 55.16 93 SER A C 1
ATOM 696 O O . SER A 1 93 ? -8.862 26.692 11.678 1.00 55.16 93 SER A O 1
ATOM 698 N N . HIS A 1 94 ? -10.854 26.514 10.612 1.00 58.06 94 HIS A N 1
ATOM 699 C CA . HIS A 1 94 ? -10.375 25.792 9.436 1.00 58.06 94 HIS A CA 1
ATOM 700 C C . HIS A 1 94 ? -10.649 26.584 8.165 1.00 58.06 94 HIS A C 1
ATOM 702 O O . HIS A 1 94 ? -11.719 27.169 8.006 1.00 58.06 94 HIS A O 1
ATOM 708 N N . GLU A 1 95 ? -9.679 26.571 7.260 1.00 63.50 95 GLU A N 1
ATOM 709 C CA . GLU A 1 95 ? -9.830 27.082 5.902 1.00 63.50 95 GLU A CA 1
ATOM 710 C C . GLU A 1 95 ? -9.772 25.894 4.942 1.00 63.50 95 GLU A C 1
ATOM 712 O O . GLU A 1 95 ? -8.816 25.120 4.987 1.00 63.50 95 GLU A O 1
ATOM 717 N N . ILE A 1 96 ? -10.819 25.745 4.127 1.00 62.88 96 ILE A N 1
ATOM 718 C CA . ILE A 1 96 ? -10.893 24.791 3.019 1.00 62.88 96 ILE A CA 1
ATOM 719 C C . ILE A 1 96 ? -10.601 25.597 1.762 1.00 62.88 96 ILE A C 1
ATOM 721 O O . ILE A 1 96 ? -11.419 26.429 1.372 1.00 62.88 96 ILE A O 1
ATOM 725 N N . LEU A 1 97 ? -9.446 25.377 1.143 1.00 63.19 97 LEU A N 1
ATOM 726 C CA . LEU A 1 97 ? -9.145 25.974 -0.155 1.00 63.19 97 LEU A CA 1
ATOM 727 C C . LEU A 1 97 ? -9.385 24.929 -1.225 1.00 63.19 97 LEU A C 1
ATOM 729 O O . LEU A 1 97 ? -8.743 23.885 -1.219 1.00 63.19 97 LEU A O 1
ATOM 733 N N . TRP A 1 98 ? -10.299 25.232 -2.136 1.00 63.06 98 TRP A N 1
ATOM 734 C CA . TRP A 1 98 ? -10.517 24.436 -3.332 1.00 63.06 98 TRP A CA 1
ATOM 735 C C . TRP A 1 98 ? -9.789 25.090 -4.498 1.00 63.06 98 TRP A C 1
ATOM 737 O O . TRP A 1 98 ? -9.984 26.284 -4.749 1.00 63.06 98 TRP A O 1
ATOM 747 N N . ARG A 1 99 ? -8.923 24.335 -5.175 1.00 64.62 99 ARG A N 1
ATOM 748 C CA . ARG A 1 99 ? -8.153 24.830 -6.321 1.00 64.62 99 ARG A CA 1
ATOM 749 C C . ARG A 1 99 ? -8.702 24.213 -7.598 1.00 64.62 99 ARG A C 1
ATOM 751 O O . ARG A 1 99 ? -8.786 22.999 -7.708 1.00 64.62 99 ARG A O 1
ATOM 758 N N . ARG A 1 100 ? -9.069 25.058 -8.561 1.00 64.62 100 ARG A N 1
ATOM 759 C CA . ARG A 1 100 ? -9.495 24.640 -9.900 1.00 64.62 100 ARG A CA 1
ATOM 760 C C . ARG A 1 100 ? -9.058 25.680 -10.926 1.00 64.62 100 ARG A C 1
ATOM 762 O O . ARG A 1 100 ? -9.148 26.878 -10.656 1.00 64.62 100 ARG A O 1
ATOM 769 N N . ALA A 1 101 ? -8.581 25.234 -12.084 1.00 63.19 101 ALA A N 1
ATOM 770 C CA . ALA A 1 101 ? -8.281 26.126 -13.199 1.00 63.19 101 ALA A CA 1
ATOM 771 C C . ALA A 1 101 ? -9.575 26.579 -13.908 1.00 63.19 101 ALA A C 1
ATOM 773 O O . ALA A 1 101 ? -10.556 25.837 -13.968 1.00 63.19 101 ALA A O 1
ATOM 774 N N . GLY A 1 102 ? -9.568 27.790 -14.474 1.00 65.81 102 GLY A N 1
ATOM 775 C CA . GLY A 1 102 ? -10.700 28.351 -15.224 1.00 65.81 102 GLY A CA 1
ATOM 776 C C . GLY A 1 102 ? -11.644 29.248 -14.409 1.00 65.81 102 GLY A C 1
ATOM 777 O O . GLY A 1 102 ? -11.414 29.540 -13.237 1.00 65.81 102 GLY A O 1
ATOM 778 N N . GLU A 1 103 ? -12.701 29.744 -15.061 1.00 72.62 103 GLU A N 1
ATOM 779 C CA . GLU A 1 103 ? -13.710 30.611 -14.435 1.00 72.62 103 GLU A CA 1
ATOM 780 C C . GLU A 1 103 ? -14.674 29.773 -13.578 1.00 72.62 103 GLU A C 1
ATOM 782 O O . GLU A 1 103 ? -15.478 28.999 -14.099 1.00 72.62 103 GLU A O 1
ATOM 787 N N . VAL A 1 104 ? -14.623 29.942 -12.255 1.00 68.94 104 VAL A N 1
ATOM 788 C CA . VAL A 1 104 ? -15.559 29.302 -11.320 1.00 68.94 104 VAL A CA 1
ATOM 789 C C . VAL A 1 104 ? -16.701 30.268 -11.004 1.00 68.94 104 VAL A C 1
ATOM 791 O O . VAL A 1 104 ? -16.494 31.303 -10.374 1.00 68.94 104 VAL A O 1
ATOM 794 N N . ARG A 1 105 ? -17.925 29.929 -11.428 1.00 75.50 105 ARG A N 1
ATOM 795 C CA . ARG A 1 105 ? -19.126 30.755 -11.181 1.00 75.50 105 ARG A CA 1
ATOM 796 C C . ARG A 1 105 ? -19.856 30.419 -9.883 1.00 75.50 105 ARG A C 1
ATOM 798 O O . ARG A 1 105 ? -20.475 31.296 -9.290 1.00 75.50 105 ARG A O 1
ATOM 805 N N . GLU A 1 106 ? -19.802 29.160 -9.461 1.00 74.56 106 GLU A N 1
ATOM 806 C CA . GLU A 1 106 ? -20.464 28.644 -8.262 1.00 74.56 106 GLU A CA 1
ATOM 807 C C . GLU A 1 106 ? -19.665 27.450 -7.721 1.00 74.56 106 GLU A C 1
ATOM 809 O O . GLU A 1 106 ? -19.155 26.645 -8.500 1.00 74.56 106 GLU A O 1
ATOM 814 N N . ILE A 1 107 ? -19.576 27.324 -6.394 1.00 67.25 107 ILE A N 1
ATOM 815 C CA . ILE A 1 107 ? -19.043 26.139 -5.711 1.00 67.25 107 ILE A CA 1
ATOM 816 C C . ILE A 1 107 ? -20.150 25.590 -4.815 1.00 67.25 107 ILE A C 1
ATOM 818 O O . ILE A 1 107 ? -20.718 26.334 -4.017 1.00 67.25 107 ILE A O 1
ATOM 822 N N . ARG A 1 108 ? -20.425 24.287 -4.915 1.00 72.31 108 ARG A N 1
ATOM 823 C CA . ARG A 1 108 ? -21.313 23.566 -3.995 1.00 72.31 108 ARG A CA 1
ATOM 824 C C . ARG A 1 108 ? -20.501 22.527 -3.240 1.00 72.31 108 ARG A C 1
ATOM 826 O O . ARG A 1 108 ? -19.869 21.689 -3.873 1.00 72.31 108 ARG A O 1
ATOM 833 N N . LEU A 1 109 ? -20.526 22.604 -1.910 1.00 73.38 109 LEU A N 1
ATOM 834 C CA . LEU A 1 109 ? -19.853 21.656 -1.027 1.00 73.38 109 LEU A CA 1
ATOM 835 C C . LEU A 1 109 ? -20.848 21.033 -0.049 1.00 73.38 109 LEU A C 1
ATOM 837 O O . LEU A 1 109 ? -21.545 21.737 0.680 1.00 73.38 109 LEU A O 1
ATOM 841 N N . ASP A 1 110 ? -20.836 19.713 0.002 1.00 78.81 110 ASP A N 1
ATOM 842 C CA . ASP A 1 110 ? -21.478 18.873 0.988 1.00 78.81 110 ASP A CA 1
ATOM 843 C C . ASP A 1 110 ? -20.480 18.639 2.115 1.00 78.81 110 ASP A C 1
ATOM 845 O O . ASP A 1 110 ? -19.353 18.172 1.907 1.00 78.81 110 ASP A O 1
ATOM 849 N N . LEU A 1 111 ? -20.901 18.992 3.323 1.00 78.75 111 LEU A N 1
ATOM 850 C CA . LEU A 1 111 ? -20.083 18.908 4.520 1.00 78.75 111 LEU A CA 1
ATOM 851 C C . LEU A 1 111 ? -20.614 17.803 5.426 1.00 78.75 111 LEU A C 1
ATOM 853 O O . LEU A 1 111 ? -21.807 17.724 5.721 1.00 78.75 111 LEU A O 1
ATOM 857 N N . TYR A 1 112 ? -19.700 16.979 5.912 1.00 85.19 112 TYR A N 1
ATOM 858 C CA . TYR A 1 112 ? -19.950 16.037 6.984 1.00 85.19 112 TYR A CA 1
ATOM 859 C C . TYR A 1 112 ? -19.715 16.721 8.326 1.00 85.19 112 TYR A C 1
ATOM 861 O O . TYR A 1 112 ? -18.698 17.389 8.514 1.00 85.19 112 TYR A O 1
ATOM 869 N N . THR A 1 113 ? -20.635 16.535 9.271 1.00 88.25 113 THR A N 1
ATOM 870 C CA . THR A 1 113 ? -20.464 16.971 10.662 1.00 88.25 113 THR A CA 1
ATOM 871 C C . THR A 1 113 ? -21.047 15.922 11.600 1.00 88.25 113 THR A C 1
ATOM 873 O O . THR A 1 113 ? -22.121 15.382 11.340 1.00 88.25 113 THR A O 1
ATOM 876 N N . GLN A 1 114 ? -20.352 15.637 12.697 1.00 89.69 114 GLN A N 1
ATOM 877 C CA . GLN A 1 114 ? -20.767 14.638 13.678 1.00 89.69 114 GLN A CA 1
ATOM 878 C C . GLN A 1 114 ? -20.332 15.063 15.082 1.00 89.69 114 GLN A C 1
ATOM 880 O O . GLN A 1 114 ? -19.232 15.568 15.255 1.00 89.69 114 GLN A O 1
ATOM 885 N N . THR A 1 115 ? -21.177 14.852 16.091 1.00 90.88 115 THR A N 1
ATOM 886 C CA . THR A 1 115 ? -20.909 15.201 17.507 1.00 90.88 115 THR A CA 1
ATOM 887 C C . THR A 1 115 ? -21.338 14.119 18.497 1.00 90.88 115 THR A C 1
ATOM 889 O O . THR A 1 115 ? -21.273 14.312 19.705 1.00 90.88 115 THR A O 1
ATOM 892 N N . ARG A 1 116 ? -21.814 12.972 18.001 1.00 91.00 116 ARG A N 1
ATOM 893 C CA . ARG A 1 116 ? -22.377 11.892 18.825 1.00 91.00 116 ARG A CA 1
ATOM 894 C C . ARG A 1 116 ? -21.801 10.515 18.514 1.00 91.00 116 ARG A C 1
ATOM 896 O O . ARG A 1 116 ? -22.334 9.519 18.997 1.00 91.00 116 ARG A O 1
ATOM 903 N N . ALA A 1 117 ? -20.758 10.437 17.690 1.00 90.94 117 ALA A N 1
ATOM 904 C CA . ALA A 1 117 ? -20.087 9.170 17.448 1.00 90.94 117 ALA A CA 1
ATOM 905 C C . ALA A 1 117 ? -19.427 8.669 18.747 1.00 90.94 117 ALA A C 1
ATOM 907 O O . ALA A 1 117 ? -18.931 9.485 19.522 1.00 90.94 117 ALA A O 1
ATOM 908 N N . PRO A 1 118 ? -19.372 7.348 18.991 1.00 90.06 118 PRO A N 1
ATOM 909 C CA . PRO A 1 118 ? -18.704 6.817 20.179 1.00 90.06 118 PRO A CA 1
ATOM 910 C C . PRO A 1 118 ? -17.213 7.166 20.227 1.00 90.06 118 PRO A C 1
ATOM 912 O O . PRO A 1 118 ? -16.678 7.489 21.281 1.00 90.06 118 PRO A O 1
ATOM 915 N N . THR A 1 119 ? -16.541 7.108 19.075 1.00 88.81 119 THR A N 1
ATOM 916 C CA . THR A 1 119 ? -15.118 7.435 18.935 1.00 88.81 119 THR A CA 1
ATOM 917 C C . THR A 1 119 ? -14.867 8.133 17.600 1.00 88.81 119 THR A C 1
ATOM 919 O O . THR A 1 119 ? -15.697 8.064 16.686 1.00 88.81 119 THR A O 1
ATOM 922 N N . TRP A 1 120 ? -13.696 8.759 17.445 1.00 87.19 120 TRP A N 1
ATOM 923 C CA . TRP A 1 120 ? -13.299 9.372 16.172 1.00 87.19 120 TRP A CA 1
ATOM 924 C C . TRP A 1 120 ? -13.271 8.361 15.014 1.00 87.19 120 TRP A C 1
ATOM 926 O O . TRP A 1 120 ? -13.618 8.711 13.890 1.00 87.19 120 TRP A O 1
ATOM 936 N N . HIS A 1 121 ? -12.925 7.100 15.288 1.00 89.00 121 HIS A N 1
ATOM 937 C CA . HIS A 1 121 ? -12.870 6.037 14.284 1.00 89.00 121 HIS A CA 1
ATOM 938 C C . HIS A 1 121 ? -14.264 5.695 13.737 1.00 89.00 121 HIS A C 1
ATOM 940 O O . HIS A 1 121 ? -14.438 5.519 12.533 1.00 89.00 121 HIS A O 1
ATOM 946 N N . HIS A 1 122 ? -15.286 5.680 14.600 1.00 92.06 122 HIS A N 1
ATOM 947 C CA . HIS A 1 122 ? -16.674 5.512 14.163 1.00 92.06 122 HIS A CA 1
ATOM 948 C C . HIS A 1 122 ? -17.133 6.682 13.283 1.00 92.06 122 HIS A C 1
ATOM 950 O O . HIS A 1 122 ? -17.758 6.457 12.248 1.00 92.06 122 HIS A O 1
ATOM 956 N N . ALA A 1 123 ? -16.784 7.918 13.662 1.00 91.25 123 ALA A N 1
ATOM 957 C CA . ALA A 1 123 ? -17.091 9.096 12.854 1.00 91.25 123 ALA A CA 1
ATOM 958 C C . ALA A 1 123 ? -16.387 9.057 11.488 1.00 91.25 123 ALA A C 1
ATOM 960 O O . ALA A 1 123 ? -16.992 9.448 10.494 1.00 91.25 123 ALA A O 1
ATOM 961 N N . LEU A 1 124 ? -15.143 8.570 11.430 1.00 88.31 124 LEU A N 1
ATOM 962 C CA . LEU A 1 124 ? -14.399 8.393 10.182 1.00 88.31 124 LEU A CA 1
ATOM 963 C C . LEU A 1 124 ? -15.044 7.325 9.290 1.00 88.31 124 LEU A C 1
ATOM 965 O O . LEU A 1 124 ? -15.221 7.551 8.098 1.00 88.31 124 LEU A O 1
ATOM 969 N N . ARG A 1 125 ? -15.464 6.189 9.857 1.00 90.75 125 ARG A N 1
ATOM 970 C CA . ARG A 1 125 ? -16.164 5.130 9.112 1.00 90.75 125 ARG A CA 1
ATOM 971 C C . ARG A 1 125 ? -17.510 5.601 8.546 1.00 90.75 125 ARG A C 1
ATOM 973 O O . ARG A 1 125 ? -17.889 5.214 7.442 1.00 90.75 125 ARG A O 1
ATOM 980 N N . GLU A 1 126 ? -18.249 6.413 9.299 1.00 93.12 126 GLU A N 1
ATOM 981 C CA . GLU A 1 126 ? -19.486 7.046 8.823 1.00 93.12 126 GLU A CA 1
ATOM 982 C C . GLU A 1 126 ? -19.197 8.030 7.680 1.00 93.12 126 GLU A C 1
ATOM 984 O O . GLU A 1 126 ? -19.849 7.968 6.639 1.00 93.12 126 GLU A O 1
ATOM 989 N N . TYR A 1 127 ? -18.171 8.869 7.831 1.00 89.50 127 TYR A N 1
ATOM 990 C CA . TYR A 1 127 ? -17.730 9.806 6.800 1.00 89.50 127 TYR A CA 1
ATOM 991 C C . TYR A 1 127 ? -17.320 9.106 5.495 1.00 89.50 127 TYR A C 1
ATOM 993 O O . TYR A 1 127 ? -17.777 9.484 4.417 1.00 89.50 127 TYR A O 1
ATOM 1001 N N . THR A 1 128 ? -16.505 8.049 5.571 1.00 88.81 128 THR A N 1
ATOM 1002 C CA . THR A 1 128 ? -16.070 7.307 4.377 1.00 88.81 128 THR A CA 1
ATOM 1003 C C . THR A 1 128 ? -17.244 6.596 3.711 1.00 88.81 128 THR A C 1
ATOM 1005 O O . THR A 1 128 ? -17.308 6.545 2.486 1.00 88.81 128 THR A O 1
ATOM 1008 N N . ARG A 1 129 ? -18.219 6.101 4.488 1.00 91.56 129 ARG A N 1
ATOM 1009 C CA . ARG A 1 129 ? -19.475 5.567 3.942 1.00 91.56 129 ARG A CA 1
ATOM 1010 C C . ARG A 1 129 ? -20.253 6.631 3.171 1.00 91.56 129 ARG A C 1
ATOM 1012 O O . ARG A 1 129 ? -20.680 6.339 2.060 1.00 91.56 129 ARG A O 1
ATOM 1019 N N . ALA A 1 130 ? -20.381 7.839 3.716 1.00 89.44 130 ALA A N 1
ATOM 1020 C CA . ALA A 1 130 ? -21.082 8.931 3.048 1.00 89.44 130 ALA A CA 1
ATOM 1021 C C . ALA A 1 130 ? -20.449 9.283 1.690 1.00 89.44 130 ALA A C 1
ATOM 1023 O O . ALA A 1 130 ? -21.180 9.467 0.722 1.00 89.44 130 ALA A O 1
ATOM 1024 N N . ILE A 1 131 ? -19.112 9.300 1.587 1.00 87.19 131 ILE A N 1
ATOM 1025 C CA . ILE A 1 131 ? -18.421 9.501 0.298 1.00 87.19 131 ILE A CA 1
ATOM 1026 C C . ILE A 1 131 ? -18.751 8.370 -0.679 1.00 87.19 131 ILE A C 1
ATOM 1028 O O . ILE A 1 131 ? -19.126 8.634 -1.819 1.00 87.19 131 ILE A O 1
ATOM 1032 N N . ARG A 1 132 ? -18.652 7.108 -0.237 1.0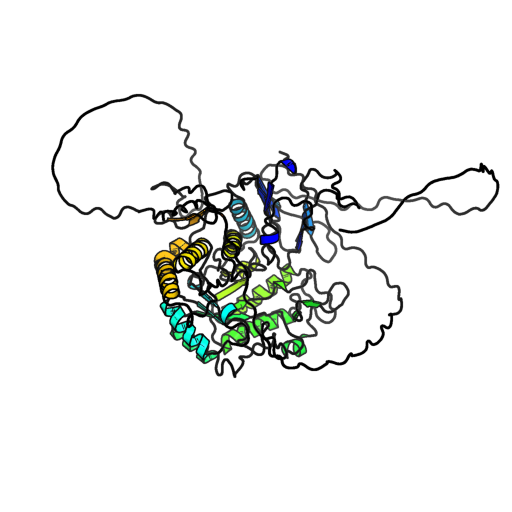0 89.81 132 ARG A N 1
ATOM 1033 C CA . ARG A 1 132 ? -18.936 5.963 -1.116 1.00 89.81 132 ARG A CA 1
ATOM 1034 C C . ARG A 1 132 ? -20.364 5.982 -1.648 1.00 89.81 132 ARG A C 1
ATOM 1036 O O . ARG A 1 132 ? -20.569 5.718 -2.825 1.00 89.81 132 ARG A O 1
ATOM 1043 N N . GLU A 1 133 ? -21.334 6.301 -0.797 1.00 90.19 133 GLU A N 1
ATOM 1044 C CA . GLU A 1 133 ? -22.743 6.403 -1.187 1.00 90.19 133 GLU A CA 1
ATOM 1045 C C . GLU A 1 133 ? -22.995 7.587 -2.130 1.00 90.19 133 GLU A C 1
ATOM 1047 O O . GLU A 1 133 ? -23.733 7.439 -3.101 1.00 90.19 133 GLU A O 1
ATOM 1052 N N . ALA A 1 134 ? -22.366 8.739 -1.877 1.00 85.25 134 ALA A N 1
ATOM 1053 C CA . ALA A 1 134 ? -22.517 9.933 -2.707 1.00 85.25 134 ALA A CA 1
AT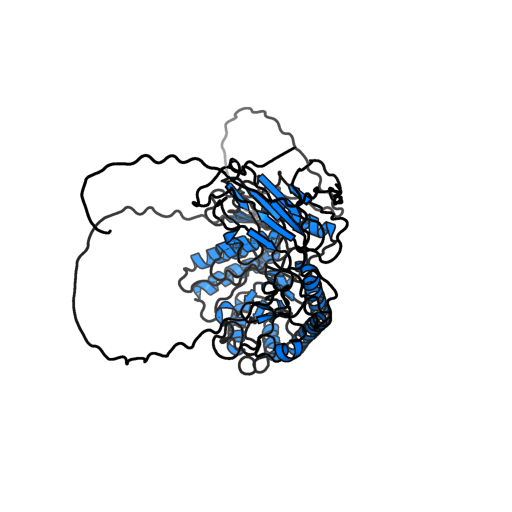OM 1054 C C . ALA A 1 134 ? -21.929 9.760 -4.118 1.00 85.25 134 ALA A C 1
ATOM 1056 O O . ALA A 1 134 ? -22.500 10.267 -5.082 1.00 85.25 134 ALA A O 1
ATOM 1057 N N . GLU A 1 135 ? -20.813 9.038 -4.242 1.00 85.12 135 GLU A N 1
ATOM 1058 C CA . GLU A 1 135 ? -20.073 8.867 -5.501 1.00 85.12 135 GLU A CA 1
ATOM 1059 C C . GLU A 1 135 ? -20.259 7.481 -6.148 1.00 85.12 135 GLU A C 1
ATOM 1061 O O . GLU A 1 135 ? -19.638 7.185 -7.167 1.00 85.12 135 GLU A O 1
ATOM 1066 N N . GLY A 1 136 ? -21.099 6.610 -5.575 1.00 90.44 136 GLY A N 1
ATOM 1067 C CA . GLY A 1 136 ? -21.347 5.263 -6.108 1.00 90.44 136 GLY A CA 1
ATOM 1068 C C . GLY A 1 136 ? -20.110 4.355 -6.093 1.00 90.44 136 GLY A C 1
ATOM 1069 O O . GLY A 1 136 ? -19.924 3.533 -6.988 1.00 90.44 136 GLY A O 1
ATOM 1070 N N . ILE A 1 137 ? -19.241 4.514 -5.095 1.00 90.50 137 ILE A N 1
ATOM 1071 C CA . ILE A 1 137 ? -17.953 3.818 -5.012 1.00 90.50 137 ILE A CA 1
ATOM 1072 C C . ILE A 1 137 ? -18.146 2.394 -4.506 1.00 90.50 137 ILE A C 1
ATOM 1074 O O . ILE A 1 137 ? -18.634 2.174 -3.393 1.00 90.50 137 ILE A O 1
ATOM 1078 N N . VAL A 1 138 ? -17.652 1.433 -5.281 1.00 93.81 138 VAL A N 1
ATOM 1079 C CA . VAL A 1 138 ? -17.546 0.032 -4.875 1.00 93.81 138 VAL A CA 1
ATOM 1080 C C . VAL A 1 138 ? -16.076 -0.294 -4.654 1.00 93.81 138 VAL A C 1
ATOM 1082 O O . VAL A 1 138 ? -15.264 -0.161 -5.564 1.00 93.81 138 VAL A O 1
ATOM 1085 N N . LEU A 1 139 ? -15.735 -0.704 -3.433 1.00 94.31 139 LEU A N 1
ATOM 1086 C CA . LEU A 1 139 ? -14.384 -1.146 -3.101 1.00 94.31 139 LEU A CA 1
ATOM 1087 C C . LEU A 1 139 ? -14.262 -2.650 -3.376 1.00 94.31 139 LEU A C 1
ATOM 1089 O O . LEU A 1 139 ? -15.148 -3.402 -2.952 1.00 94.31 139 LEU A O 1
ATOM 1093 N N . PRO A 1 140 ? -13.205 -3.105 -4.067 1.00 94.31 140 PRO A N 1
ATOM 1094 C CA . PRO A 1 140 ? -13.003 -4.519 -4.329 1.00 94.31 140 PRO A CA 1
ATOM 1095 C C . PRO A 1 140 ? -12.710 -5.269 -3.025 1.00 94.31 140 PRO A C 1
ATOM 1097 O O . PRO A 1 140 ? -12.121 -4.741 -2.081 1.00 94.31 140 PRO A O 1
ATOM 1100 N N . VAL A 1 141 ? -13.127 -6.531 -2.989 1.00 92.38 141 VAL A N 1
ATOM 1101 C CA . VAL A 1 141 ? -12.799 -7.478 -1.924 1.00 92.38 141 VAL A CA 1
ATOM 1102 C C . VAL A 1 141 ? -12.239 -8.715 -2.597 1.00 92.38 141 VAL A C 1
ATOM 1104 O O . VAL A 1 141 ? -12.866 -9.258 -3.506 1.00 92.38 141 VAL A O 1
ATOM 1107 N N . HIS A 1 142 ? -11.064 -9.150 -2.156 1.00 96.19 142 HIS A N 1
ATOM 1108 C CA . HIS A 1 142 ? -10.385 -10.308 -2.716 1.00 96.19 142 HIS A CA 1
ATOM 1109 C C . HIS A 1 142 ? -9.961 -11.256 -1.587 1.00 96.19 142 HIS A C 1
ATOM 1111 O O . HIS A 1 142 ? -9.292 -10.802 -0.659 1.00 96.19 142 HIS A O 1
ATOM 1117 N N . PRO A 1 143 ? -10.308 -12.556 -1.630 1.00 95.75 143 PRO A N 1
ATOM 1118 C CA . PRO A 1 143 ? -9.957 -13.489 -0.557 1.00 95.75 143 PRO A CA 1
ATOM 1119 C C . PRO A 1 143 ? -8.440 -13.629 -0.388 1.00 95.75 143 PRO A C 1
ATOM 1121 O O . PRO A 1 143 ? -7.948 -13.623 0.736 1.00 95.75 143 PRO A O 1
ATOM 1124 N N . ASP A 1 144 ? -7.683 -13.648 -1.491 1.00 97.50 144 ASP A N 1
ATOM 1125 C CA . ASP A 1 144 ? -6.218 -13.746 -1.416 1.00 97.50 144 ASP A CA 1
ATOM 1126 C C . ASP A 1 144 ? -5.552 -12.484 -0.841 1.00 97.50 144 ASP A C 1
ATOM 1128 O O . ASP A 1 144 ? -4.414 -12.550 -0.384 1.00 97.50 144 ASP A O 1
ATOM 1132 N N . ALA A 1 145 ? -6.264 -11.350 -0.780 1.00 97.56 145 ALA A N 1
ATOM 1133 C CA . ALA A 1 145 ? -5.777 -10.159 -0.085 1.00 97.56 145 ALA A CA 1
ATOM 1134 C C . ALA A 1 145 ? -5.839 -10.301 1.446 1.00 97.56 145 ALA A C 1
ATOM 1136 O O . ALA A 1 145 ? -5.399 -9.411 2.155 1.00 97.56 145 ALA A O 1
ATOM 1137 N N . LEU A 1 146 ? -6.396 -11.393 1.977 1.00 97.50 146 LEU A N 1
ATOM 1138 C CA . LEU A 1 146 ? -6.342 -11.719 3.403 1.00 97.50 146 LEU A CA 1
ATOM 1139 C C . LEU A 1 146 ? -5.169 -12.654 3.732 1.00 97.50 146 LEU A C 1
ATOM 1141 O O . LEU A 1 146 ? -4.956 -12.988 4.893 1.00 97.50 146 LEU A O 1
ATOM 1145 N N . LEU A 1 147 ? -4.412 -13.125 2.739 1.00 97.81 147 LEU A N 1
ATOM 1146 C CA . LEU A 1 147 ? -3.285 -14.016 2.992 1.00 97.81 147 LEU A CA 1
ATOM 1147 C C . LEU A 1 147 ? -2.116 -13.237 3.612 1.00 97.81 147 LEU A C 1
ATOM 1149 O O . LEU A 1 147 ? -1.791 -12.155 3.123 1.00 97.81 147 LEU A O 1
ATOM 1153 N N . PRO A 1 148 ? -1.434 -13.783 4.642 1.00 98.00 148 PRO A N 1
ATOM 1154 C CA . PRO A 1 148 ? -0.230 -13.156 5.167 1.00 98.00 148 PRO A CA 1
ATOM 1155 C C . PRO A 1 148 ? 0.825 -12.995 4.073 1.00 98.00 148 PRO A C 1
ATOM 1157 O O . PRO A 1 148 ? 0.936 -13.845 3.180 1.00 98.00 148 PRO A O 1
ATOM 1160 N N . VAL A 1 149 ? 1.610 -11.924 4.172 1.00 98.19 149 VAL A N 1
ATOM 1161 C CA . VAL A 1 149 ? 2.547 -11.498 3.125 1.00 98.19 149 VAL A CA 1
ATOM 1162 C C . VAL A 1 149 ? 3.982 -11.535 3.627 1.00 98.19 149 VAL A C 1
ATOM 1164 O O . VAL A 1 149 ? 4.260 -11.130 4.755 1.00 98.19 149 VAL A O 1
ATOM 1167 N N . TRP A 1 150 ? 4.908 -11.947 2.771 1.00 98.00 150 TRP A N 1
ATOM 1168 C CA . TRP A 1 150 ? 6.329 -11.662 2.932 1.00 98.00 150 TRP A CA 1
ATOM 1169 C C . TRP A 1 150 ? 6.796 -10.730 1.816 1.00 98.00 150 TRP A C 1
ATOM 1171 O O . TRP A 1 150 ? 6.496 -10.956 0.647 1.00 98.00 150 TRP A O 1
ATOM 1181 N N . CYS A 1 151 ? 7.505 -9.671 2.178 1.00 97.75 151 CYS A N 1
ATOM 1182 C CA . CYS A 1 151 ? 8.030 -8.679 1.255 1.00 97.75 151 CYS A CA 1
ATOM 1183 C C . CYS A 1 151 ? 9.553 -8.633 1.360 1.00 97.75 151 CYS A C 1
ATOM 1185 O O . CYS A 1 151 ? 10.106 -8.597 2.460 1.00 97.75 151 CYS A O 1
ATOM 1187 N N . THR A 1 152 ? 10.232 -8.612 0.216 1.00 96.56 152 THR A N 1
ATOM 1188 C CA . THR A 1 152 ? 11.700 -8.626 0.154 1.00 96.56 152 THR A CA 1
ATOM 1189 C C . THR A 1 152 ? 12.346 -7.297 0.553 1.00 96.56 152 THR A C 1
ATOM 1191 O O . THR A 1 152 ? 13.548 -7.274 0.817 1.00 96.56 152 THR A O 1
ATOM 1194 N N . TRP A 1 153 ? 11.558 -6.218 0.653 1.00 94.31 153 TRP A N 1
ATOM 1195 C CA . TRP A 1 153 ? 12.026 -4.842 0.825 1.00 94.31 153 TRP A CA 1
ATOM 1196 C C . TRP A 1 153 ? 13.062 -4.671 1.942 1.00 94.31 153 TRP A C 1
ATOM 1198 O O . TRP A 1 153 ? 14.222 -4.376 1.697 1.00 94.31 153 TRP A O 1
ATOM 1208 N N . THR A 1 154 ? 12.675 -4.888 3.195 1.00 89.62 154 THR A N 1
ATOM 1209 C CA . THR A 1 154 ? 13.529 -4.537 4.341 1.00 89.62 154 THR A CA 1
ATOM 1210 C C . THR A 1 154 ? 14.689 -5.497 4.570 1.00 89.62 154 THR A C 1
ATOM 1212 O O . THR A 1 154 ? 15.605 -5.161 5.317 1.00 89.62 154 THR A O 1
ATOM 1215 N N . VAL A 1 155 ? 14.629 -6.698 3.990 1.00 89.38 155 VAL A N 1
ATOM 1216 C CA . VAL A 1 155 ? 15.670 -7.715 4.157 1.00 89.38 155 VAL A CA 1
ATOM 1217 C C . VAL A 1 155 ? 16.746 -7.613 3.087 1.00 89.38 155 VAL A C 1
ATOM 1219 O O . VAL A 1 155 ? 17.929 -7.728 3.401 1.00 89.38 155 VAL A O 1
ATOM 1222 N N . PHE A 1 156 ? 16.348 -7.435 1.830 1.00 89.50 156 PHE A N 1
ATOM 1223 C CA . PHE A 1 156 ? 17.275 -7.453 0.702 1.00 89.50 156 PHE A CA 1
ATOM 1224 C C . PHE A 1 156 ? 17.498 -6.068 0.102 1.00 89.50 156 PHE A C 1
ATOM 1226 O O . PHE A 1 156 ? 18.429 -5.888 -0.683 1.00 89.50 156 PHE A O 1
ATOM 1233 N N . CYS A 1 157 ? 16.665 -5.090 0.457 1.00 87.56 157 CYS A N 1
ATOM 1234 C CA . CYS A 1 157 ? 16.616 -3.812 -0.234 1.00 87.56 157 CYS A CA 1
ATOM 1235 C C . CYS A 1 157 ? 16.575 -4.052 -1.759 1.00 87.56 157 CYS A C 1
ATOM 1237 O O . CYS A 1 157 ? 16.028 -5.055 -2.225 1.00 87.56 157 CYS A O 1
ATOM 1239 N N . SER A 1 158 ? 17.184 -3.161 -2.543 1.00 86.19 158 SER A N 1
ATOM 1240 C CA . SER A 1 158 ? 17.271 -3.334 -3.994 1.00 86.19 158 SER A CA 1
ATOM 1241 C C . SER A 1 158 ? 18.371 -4.303 -4.449 1.00 86.19 158 SER A C 1
ATOM 1243 O O . SER A 1 158 ? 18.209 -4.994 -5.457 1.00 86.19 158 SER A O 1
ATOM 1245 N N . SER A 1 159 ? 19.515 -4.349 -3.765 1.00 84.38 159 SER A N 1
ATOM 1246 C CA . SER A 1 159 ? 20.749 -4.952 -4.297 1.00 84.38 159 SER A CA 1
ATOM 1247 C C . SER A 1 159 ? 20.889 -6.450 -4.019 1.00 84.38 159 SER A C 1
ATOM 1249 O O . SER A 1 159 ? 21.376 -7.191 -4.870 1.00 84.38 159 SER A O 1
ATOM 1251 N N . GLU A 1 160 ? 20.409 -6.923 -2.871 1.00 88.25 160 GLU A N 1
ATOM 1252 C CA . GLU A 1 160 ? 20.689 -8.272 -2.363 1.00 88.25 160 GLU A CA 1
ATOM 1253 C C . GLU A 1 160 ? 19.638 -9.323 -2.777 1.00 88.25 160 GLU A C 1
ATOM 1255 O O . GLU A 1 160 ? 19.747 -10.504 -2.426 1.00 88.25 160 GLU A O 1
ATOM 1260 N N . MET A 1 161 ? 18.607 -8.902 -3.516 1.00 92.44 161 MET A N 1
ATOM 1261 C CA . MET A 1 161 ? 17.476 -9.737 -3.910 1.00 92.44 161 MET A CA 1
ATOM 1262 C C . MET A 1 161 ? 17.803 -10.567 -5.159 1.00 92.44 161 MET A C 1
ATOM 1264 O O . MET A 1 161 ? 17.808 -10.052 -6.274 1.00 92.44 161 MET A O 1
ATOM 1268 N N . THR A 1 162 ? 18.016 -11.871 -4.977 1.00 95.25 162 THR A N 1
ATOM 1269 C CA . THR A 1 162 ? 18.263 -12.837 -6.061 1.00 95.25 162 THR A CA 1
ATOM 1270 C C . THR A 1 162 ? 17.229 -13.961 -6.069 1.00 95.25 162 THR A C 1
ATOM 1272 O O . THR A 1 162 ? 16.649 -14.292 -5.030 1.00 95.25 162 THR A O 1
ATOM 1275 N N . ASP A 1 163 ? 17.036 -14.596 -7.225 1.00 96.69 163 ASP A N 1
ATOM 1276 C CA . ASP A 1 163 ? 16.130 -15.736 -7.410 1.00 96.69 163 ASP A CA 1
ATOM 1277 C C . ASP A 1 163 ? 16.336 -16.854 -6.369 1.00 96.69 163 ASP A C 1
ATOM 1279 O O . ASP A 1 163 ? 15.376 -17.364 -5.787 1.00 96.69 163 ASP A O 1
ATOM 1283 N N . CYS A 1 164 ? 17.585 -17.203 -6.061 1.00 96.81 164 CYS A N 1
ATOM 1284 C CA . CYS A 1 164 ? 17.922 -18.273 -5.132 1.00 96.81 164 CYS A CA 1
ATOM 1285 C C . CYS A 1 164 ? 17.550 -17.934 -3.682 1.00 96.81 164 CYS A C 1
ATOM 1287 O O . CYS A 1 164 ? 16.967 -18.772 -2.988 1.00 96.81 164 CYS A O 1
ATOM 1289 N N . ARG A 1 165 ? 17.818 -16.700 -3.236 1.00 97.19 165 ARG A N 1
ATOM 1290 C CA . ARG A 1 165 ? 17.497 -16.236 -1.876 1.00 97.19 165 ARG A CA 1
ATOM 1291 C C . ARG A 1 165 ? 16.002 -16.064 -1.681 1.00 97.19 165 ARG A C 1
ATOM 1293 O O . ARG A 1 165 ? 15.465 -16.465 -0.645 1.00 97.19 165 ARG A O 1
ATOM 1300 N N . VAL A 1 166 ? 15.326 -15.515 -2.690 1.00 97.88 166 VAL A N 1
ATOM 1301 C CA . VAL A 1 166 ? 13.868 -15.390 -2.702 1.00 97.88 166 VAL A CA 1
ATOM 1302 C C . VAL A 1 166 ? 13.226 -16.771 -2.639 1.00 97.88 166 VAL A C 1
ATOM 1304 O O . VAL A 1 166 ? 12.362 -16.989 -1.795 1.00 97.88 166 VAL A O 1
ATOM 1307 N N . LEU A 1 167 ? 13.674 -17.736 -3.450 1.00 98.44 167 LEU A N 1
ATOM 1308 C CA . LEU A 1 167 ? 13.107 -19.086 -3.442 1.00 98.44 167 LEU A CA 1
ATOM 1309 C C . LEU A 1 167 ? 13.337 -19.811 -2.106 1.00 98.44 167 LEU A C 1
ATOM 1311 O O . LEU A 1 167 ? 12.444 -20.515 -1.628 1.00 98.44 167 LEU A O 1
ATOM 1315 N N . ALA A 1 168 ? 14.513 -19.648 -1.493 1.00 98.12 168 ALA A N 1
ATOM 1316 C CA . ALA A 1 168 ? 14.817 -20.228 -0.185 1.00 98.12 168 ALA A CA 1
ATOM 1317 C C . ALA A 1 168 ? 13.885 -19.677 0.907 1.00 98.12 168 ALA A C 1
ATOM 1319 O O . ALA A 1 168 ? 13.245 -20.450 1.628 1.00 98.12 168 ALA A O 1
ATOM 1320 N N . ASN A 1 169 ? 13.717 -18.354 0.958 1.00 98.12 169 ASN A N 1
ATOM 1321 C CA . ASN A 1 169 ? 12.798 -17.698 1.883 1.00 98.12 169 ASN A CA 1
ATOM 1322 C C . ASN A 1 169 ? 11.334 -18.055 1.603 1.00 98.12 169 ASN A C 1
ATOM 1324 O O . ASN A 1 169 ? 10.588 -18.339 2.535 1.00 98.12 169 ASN A O 1
ATOM 1328 N N . ALA A 1 170 ? 10.924 -18.125 0.336 1.00 98.25 170 ALA A N 1
ATOM 1329 C CA . ALA A 1 170 ? 9.559 -18.459 -0.060 1.00 98.25 170 ALA A CA 1
ATOM 1330 C C . ALA A 1 170 ? 9.130 -19.865 0.394 1.00 98.25 170 ALA A C 1
ATOM 1332 O O . ALA A 1 170 ? 7.985 -20.069 0.799 1.00 98.25 170 ALA A O 1
ATOM 1333 N N . ARG A 1 171 ? 10.049 -20.840 0.396 1.00 98.56 171 ARG A N 1
ATOM 1334 C CA . ARG A 1 171 ? 9.777 -22.181 0.944 1.00 98.56 171 ARG A CA 1
ATOM 1335 C C . ARG A 1 171 ? 9.463 -22.123 2.439 1.00 98.56 171 ARG A C 1
ATOM 1337 O O . ARG A 1 171 ? 8.509 -22.756 2.881 1.00 98.56 171 ARG A O 1
ATOM 1344 N N . ILE A 1 172 ? 10.222 -21.327 3.192 1.00 98.31 172 ILE A N 1
ATOM 1345 C CA . ILE A 1 172 ? 9.987 -21.114 4.627 1.00 98.31 172 ILE A CA 1
ATOM 1346 C C . ILE A 1 172 ? 8.687 -20.332 4.838 1.00 98.31 172 ILE A C 1
ATOM 1348 O O . ILE A 1 172 ? 7.891 -20.693 5.701 1.00 98.31 172 ILE A O 1
ATOM 1352 N N . ALA A 1 173 ? 8.435 -19.303 4.027 1.00 97.62 173 ALA A N 1
ATOM 1353 C CA . ALA A 1 173 ? 7.212 -18.511 4.063 1.00 97.62 173 ALA A CA 1
ATOM 1354 C C . ALA A 1 173 ? 5.971 -19.408 3.930 1.00 97.62 173 ALA A C 1
ATOM 1356 O O . ALA A 1 173 ? 5.083 -19.364 4.786 1.00 97.62 173 ALA A O 1
ATOM 1357 N N . ARG A 1 174 ? 5.954 -20.295 2.926 1.00 97.56 174 ARG A N 1
ATOM 1358 C CA . ARG A 1 174 ? 4.895 -21.298 2.743 1.00 97.56 174 ARG A CA 1
ATOM 1359 C C . ARG A 1 174 ? 4.696 -22.145 4.003 1.00 97.56 174 ARG A C 1
ATOM 1361 O O . ARG A 1 174 ? 3.561 -22.319 4.444 1.00 97.56 174 ARG A O 1
ATOM 1368 N N . ASP A 1 175 ? 5.779 -22.651 4.593 1.00 97.69 175 ASP A N 1
ATOM 1369 C CA . ASP A 1 175 ? 5.717 -23.512 5.784 1.00 97.69 175 ASP A CA 1
ATOM 1370 C C . ASP A 1 175 ? 5.188 -22.774 7.023 1.00 97.69 175 ASP A C 1
ATOM 1372 O O . ASP A 1 175 ? 4.526 -23.373 7.871 1.00 97.69 175 ASP A O 1
ATOM 1376 N N . LEU A 1 176 ? 5.412 -21.460 7.106 1.00 97.25 176 LEU A N 1
ATOM 1377 C CA . LEU A 1 176 ? 4.842 -20.589 8.138 1.00 97.25 176 LEU A CA 1
ATOM 1378 C C . LEU A 1 176 ? 3.370 -20.220 7.876 1.00 97.25 176 LEU A C 1
ATOM 1380 O O . LEU A 1 176 ? 2.727 -19.639 8.748 1.00 97.25 176 LEU A O 1
ATOM 1384 N N . GLY A 1 177 ? 2.818 -20.554 6.706 1.00 96.38 177 GLY A N 1
ATOM 1385 C CA . GLY A 1 177 ? 1.456 -20.195 6.310 1.00 96.38 177 GLY A CA 1
ATOM 1386 C C . GLY A 1 177 ? 1.329 -18.814 5.659 1.00 96.38 177 GLY A C 1
ATOM 1387 O O . GLY A 1 177 ? 0.229 -18.268 5.602 1.00 96.38 177 GLY A O 1
ATOM 1388 N N . ILE A 1 178 ? 2.423 -18.242 5.165 1.00 98.00 178 ILE A N 1
ATOM 1389 C CA . ILE A 1 178 ? 2.388 -17.054 4.305 1.00 98.00 178 ILE A CA 1
ATOM 1390 C C . ILE A 1 178 ? 1.874 -17.478 2.927 1.00 98.00 178 ILE A C 1
ATOM 1392 O O . ILE A 1 178 ? 2.252 -18.534 2.420 1.00 98.00 178 ILE A O 1
ATOM 1396 N N . GLY A 1 179 ? 0.973 -16.680 2.351 1.00 98.19 179 GLY A N 1
ATOM 1397 C CA . GLY A 1 179 ? 0.319 -16.989 1.075 1.00 98.19 179 GLY A CA 1
ATOM 1398 C C . GLY A 1 179 ? 0.708 -16.059 -0.071 1.00 98.19 179 GLY A C 1
ATOM 1399 O O . GLY A 1 179 ? 0.413 -16.379 -1.218 1.00 98.19 179 GLY A O 1
ATOM 1400 N N . THR A 1 180 ? 1.393 -14.951 0.216 1.00 98.69 180 THR A N 1
ATOM 1401 C CA . THR A 1 180 ? 1.793 -13.963 -0.793 1.00 98.69 180 THR A CA 1
ATOM 1402 C C . THR A 1 180 ? 3.247 -13.556 -0.600 1.00 98.69 180 THR A C 1
ATOM 1404 O O . THR A 1 180 ? 3.690 -13.315 0.524 1.00 98.69 180 THR A O 1
ATOM 1407 N N . VAL A 1 181 ? 3.979 -13.444 -1.705 1.00 98.56 181 VAL A N 1
ATOM 1408 C CA . VAL A 1 181 ? 5.323 -12.870 -1.769 1.00 98.56 181 VAL A CA 1
ATOM 1409 C C . VAL A 1 181 ? 5.289 -11.616 -2.632 1.00 98.56 181 VAL A C 1
ATOM 1411 O O . VAL A 1 181 ? 4.755 -11.631 -3.740 1.00 98.56 181 VAL A O 1
ATOM 1414 N N . ILE A 1 182 ? 5.873 -10.534 -2.126 1.00 98.62 182 ILE A N 1
ATOM 1415 C CA . ILE A 1 182 ? 6.121 -9.315 -2.894 1.00 98.62 182 ILE A CA 1
ATOM 1416 C C . ILE A 1 182 ? 7.612 -9.260 -3.216 1.00 98.62 182 ILE A C 1
ATOM 1418 O O . ILE A 1 182 ? 8.436 -9.211 -2.300 1.00 98.62 182 ILE A O 1
ATOM 1422 N N . LEU A 1 183 ? 7.942 -9.267 -4.510 1.00 98.06 183 LEU A N 1
ATOM 1423 C CA . LEU A 1 183 ? 9.277 -8.913 -4.986 1.00 98.06 183 LEU A CA 1
ATOM 1424 C C . LEU A 1 183 ? 9.326 -7.393 -5.080 1.00 98.06 183 LEU A C 1
ATOM 1426 O O . LEU A 1 183 ? 8.752 -6.797 -5.996 1.00 98.06 183 LEU A O 1
ATOM 1430 N N . ASP A 1 184 ? 9.928 -6.784 -4.066 1.00 96.62 184 ASP A N 1
ATOM 1431 C CA . ASP A 1 184 ? 9.984 -5.338 -3.923 1.00 96.62 184 ASP A CA 1
ATOM 1432 C C . ASP A 1 184 ? 10.976 -4.677 -4.891 1.00 96.62 184 ASP A C 1
ATOM 1434 O O . ASP A 1 184 ? 11.434 -5.313 -5.840 1.00 96.62 184 ASP A O 1
ATOM 1438 N N . ASP A 1 185 ? 11.278 -3.394 -4.698 1.00 93.69 185 ASP A N 1
ATOM 1439 C CA . ASP A 1 185 ? 12.248 -2.679 -5.529 1.00 93.69 185 ASP A CA 1
ATOM 1440 C C . ASP A 1 185 ? 13.571 -3.461 -5.700 1.00 93.69 185 ASP A C 1
ATOM 1442 O O . ASP A 1 185 ? 14.056 -4.095 -4.763 1.00 93.69 185 ASP A O 1
ATOM 1446 N N . GLY A 1 186 ? 14.145 -3.433 -6.909 1.00 90.44 186 GLY A N 1
ATOM 1447 C CA . GLY A 1 186 ? 15.415 -4.085 -7.253 1.00 90.44 186 GLY A CA 1
ATOM 1448 C C . GLY A 1 186 ? 15.334 -5.383 -8.065 1.00 90.44 186 GLY A C 1
ATOM 1449 O O . GLY A 1 186 ? 16.380 -5.942 -8.408 1.00 90.44 186 GLY A O 1
ATOM 1450 N N . TRP A 1 187 ? 14.135 -5.869 -8.421 1.00 94.69 187 TRP A N 1
ATOM 1451 C CA . TRP A 1 187 ? 13.990 -7.004 -9.358 1.00 94.69 187 TRP A CA 1
ATOM 1452 C C . TRP A 1 187 ? 14.382 -6.630 -10.800 1.00 94.69 187 TRP A C 1
ATOM 1454 O O . TRP A 1 187 ? 14.704 -7.496 -11.621 1.00 94.69 187 TRP A O 1
ATOM 1464 N N . PHE A 1 188 ? 14.389 -5.331 -11.089 1.00 92.06 188 PHE A N 1
ATOM 1465 C CA . PHE A 1 188 ? 14.892 -4.689 -12.297 1.00 92.06 188 PHE A CA 1
ATOM 1466 C C . PHE A 1 188 ? 16.163 -3.897 -11.970 1.00 92.06 188 PHE A C 1
ATOM 1468 O O . PHE A 1 188 ? 16.351 -3.508 -10.821 1.00 92.06 188 PHE A O 1
ATOM 1475 N N . GLY A 1 189 ? 16.989 -3.639 -12.991 1.00 86.69 189 GLY A N 1
ATOM 1476 C CA . GLY A 1 189 ? 18.131 -2.709 -12.975 1.00 86.69 189 GLY A CA 1
ATOM 1477 C C . GLY A 1 189 ? 18.793 -2.411 -11.615 1.00 86.69 189 GLY A C 1
ATOM 1478 O O . GLY A 1 189 ? 19.107 -3.312 -10.832 1.00 86.69 189 GLY A O 1
ATOM 1479 N N . THR A 1 190 ? 19.027 -1.120 -11.385 1.00 84.81 190 THR A N 1
ATOM 1480 C CA . THR A 1 190 ? 19.456 -0.520 -10.113 1.00 84.81 190 THR A CA 1
ATOM 1481 C C . THR A 1 190 ? 18.227 0.158 -9.505 1.00 84.81 190 THR A C 1
ATOM 1483 O O . THR A 1 190 ? 17.636 1.026 -10.159 1.00 84.81 190 THR A O 1
ATOM 1486 N N . GLY A 1 191 ? 17.823 -0.278 -8.308 1.00 83.12 191 GLY A N 1
ATOM 1487 C CA . GLY A 1 191 ? 16.656 0.235 -7.572 1.00 83.12 191 GLY A CA 1
ATOM 1488 C C . GLY A 1 191 ? 16.989 1.440 -6.685 1.00 83.12 191 GLY A C 1
ATOM 1489 O O . GLY A 1 191 ? 18.126 1.906 -6.675 1.00 83.12 191 GLY A O 1
ATOM 1490 N N . LEU A 1 192 ? 16.002 1.968 -5.958 1.00 84.50 192 LEU A N 1
ATOM 1491 C CA . LEU A 1 192 ? 16.122 3.184 -5.137 1.00 84.50 192 LEU A CA 1
ATOM 1492 C C . LEU A 1 192 ? 17.091 3.068 -3.975 1.00 84.50 192 LEU A C 1
ATOM 1494 O O . LEU A 1 192 ? 17.656 4.071 -3.546 1.00 84.50 192 LEU A O 1
ATOM 1498 N N . ASP A 1 193 ? 17.254 1.856 -3.474 1.00 81.56 193 ASP A N 1
ATOM 1499 C CA . ASP A 1 193 ? 18.040 1.577 -2.281 1.00 81.56 193 ASP A CA 1
ATOM 1500 C C . ASP A 1 193 ? 19.387 0.944 -2.613 1.00 81.56 193 ASP A C 1
ATOM 1502 O O . ASP A 1 193 ? 20.058 0.365 -1.757 1.00 81.56 193 ASP A O 1
ATOM 1506 N N . ASP A 1 194 ? 19.764 1.033 -3.882 1.00 80.75 194 ASP A N 1
ATOM 1507 C CA . ASP A 1 194 ? 21.093 0.718 -4.345 1.00 80.75 194 ASP A CA 1
ATOM 1508 C C . ASP A 1 194 ? 21.913 2.014 -4.389 1.00 80.75 194 ASP A C 1
ATOM 1510 O O . ASP A 1 194 ? 21.682 2.897 -5.217 1.00 80.75 194 ASP A O 1
ATOM 1514 N N . ASP A 1 195 ? 22.858 2.141 -3.457 1.00 75.69 195 ASP A N 1
ATOM 1515 C CA . ASP A 1 195 ? 23.784 3.277 -3.397 1.00 75.69 195 ASP A CA 1
ATOM 1516 C C . ASP A 1 195 ? 24.877 3.185 -4.484 1.00 75.69 195 ASP A C 1
ATOM 1518 O O . ASP A 1 195 ? 25.644 4.136 -4.684 1.00 75.69 195 ASP A O 1
ATOM 1522 N N . GLU A 1 196 ? 24.979 2.045 -5.181 1.00 69.19 196 GLU A N 1
ATOM 1523 C CA . GLU A 1 196 ? 25.978 1.793 -6.213 1.00 69.19 196 GLU A CA 1
ATOM 1524 C C . GLU A 1 196 ? 25.352 1.747 -7.620 1.00 69.19 196 GLU A C 1
ATOM 1526 O O . GLU A 1 196 ? 24.405 1.023 -7.909 1.00 69.19 196 GLU A O 1
ATOM 1531 N N . GLY A 1 197 ? 25.938 2.505 -8.551 1.00 75.69 197 GLY A N 1
ATOM 1532 C CA . GLY A 1 197 ? 25.497 2.550 -9.948 1.00 75.69 197 GLY A CA 1
ATOM 1533 C C . GLY A 1 197 ? 24.523 3.686 -10.268 1.00 75.69 197 GLY A C 1
ATOM 1534 O O . GLY A 1 197 ? 24.200 4.530 -9.435 1.00 75.69 197 GLY A O 1
ATOM 1535 N N . GLU A 1 198 ? 24.108 3.763 -11.533 1.00 84.25 198 GLU A N 1
ATOM 1536 C CA . GLU A 1 198 ? 23.119 4.748 -11.973 1.00 84.25 198 GLU A CA 1
ATOM 1537 C C . GLU A 1 198 ? 21.708 4.182 -11.795 1.00 84.25 198 GLU A C 1
ATOM 1539 O O . GLU A 1 198 ? 21.357 3.163 -12.391 1.00 84.25 198 GLU A O 1
ATOM 1544 N N . LEU A 1 199 ? 20.881 4.872 -11.008 1.00 87.56 199 LEU A N 1
ATOM 1545 C CA . LEU A 1 199 ? 19.470 4.542 -10.821 1.00 87.56 199 LEU A CA 1
ATOM 1546 C C . LEU A 1 199 ? 18.747 4.468 -12.176 1.00 87.56 199 LEU A C 1
ATOM 1548 O O . LEU A 1 199 ? 18.691 5.450 -12.921 1.00 87.56 199 LEU A O 1
ATOM 1552 N N . THR A 1 200 ? 18.154 3.313 -12.475 1.00 88.88 200 THR A N 1
ATOM 1553 C CA . THR A 1 200 ? 17.482 3.021 -13.760 1.00 88.88 200 THR A CA 1
ATOM 1554 C C . THR A 1 200 ? 15.975 2.822 -13.615 1.00 88.88 200 THR A C 1
ATOM 1556 O O . THR A 1 200 ? 15.311 2.379 -14.550 1.00 88.88 200 THR A O 1
ATOM 1559 N N . LEU A 1 201 ? 15.412 3.206 -12.464 1.00 92.38 201 LEU A N 1
ATOM 1560 C CA . LEU A 1 201 ? 13.972 3.198 -12.210 1.00 92.38 201 LEU A CA 1
ATOM 1561 C C . LEU A 1 201 ? 13.197 3.823 -13.377 1.00 92.38 201 LEU A C 1
ATOM 1563 O O . LEU A 1 201 ? 13.523 4.915 -13.845 1.00 92.38 201 LEU A O 1
ATOM 1567 N N . GLY A 1 202 ? 12.172 3.111 -13.838 1.00 92.25 202 GLY A N 1
ATOM 1568 C CA . GLY A 1 202 ? 11.443 3.405 -15.071 1.00 92.25 202 GLY A CA 1
ATOM 1569 C C . GLY A 1 202 ? 11.687 2.347 -16.149 1.00 92.25 202 GLY A C 1
ATOM 1570 O O . GLY A 1 202 ? 10.779 2.067 -16.925 1.00 92.25 202 GLY A O 1
ATOM 1571 N N . ASP A 1 203 ? 12.858 1.700 -16.142 1.00 94.19 203 ASP A N 1
ATOM 1572 C CA . ASP A 1 203 ? 13.188 0.583 -17.032 1.00 94.19 203 ASP A CA 1
ATOM 1573 C C . ASP A 1 203 ? 12.879 -0.758 -16.346 1.00 94.19 203 ASP A C 1
ATOM 1575 O O . ASP A 1 203 ? 13.761 -1.438 -15.817 1.00 94.19 203 ASP A O 1
ATOM 1579 N N . TYR A 1 204 ? 11.606 -1.155 -16.349 1.00 95.38 204 TYR A N 1
ATOM 1580 C CA . TYR A 1 204 ? 11.123 -2.368 -15.681 1.00 95.38 204 TYR A CA 1
ATOM 1581 C C . TYR A 1 204 ? 11.405 -3.640 -16.499 1.00 95.38 204 TYR A C 1
ATOM 1583 O O . TYR A 1 204 ? 10.509 -4.352 -16.955 1.00 95.38 204 TYR A O 1
ATOM 1591 N N . HIS A 1 205 ? 12.689 -3.932 -16.697 1.00 92.81 205 HIS A N 1
ATOM 1592 C CA . HIS A 1 205 ? 13.172 -5.192 -17.256 1.00 92.81 205 HIS A CA 1
ATOM 1593 C C . HIS A 1 205 ? 13.910 -5.987 -16.175 1.00 92.81 205 HIS A C 1
ATOM 1595 O O . HIS A 1 205 ? 14.744 -5.405 -15.476 1.00 92.81 205 HIS A O 1
ATOM 1601 N N . PRO A 1 206 ? 13.651 -7.302 -16.034 1.00 93.06 206 PRO A N 1
ATOM 1602 C CA . PRO A 1 206 ? 14.316 -8.109 -15.020 1.00 93.06 206 PRO A CA 1
ATOM 1603 C C . PRO A 1 206 ? 15.834 -8.010 -15.130 1.00 93.06 206 PRO A C 1
ATOM 1605 O O . PRO A 1 206 ? 16.384 -8.130 -16.225 1.00 93.06 206 PRO A O 1
ATOM 1608 N N . ALA A 1 207 ? 16.511 -7.811 -14.001 1.00 92.88 207 ALA A N 1
ATOM 1609 C CA . ALA A 1 207 ? 17.966 -7.791 -13.948 1.00 92.88 207 ALA A CA 1
ATOM 1610 C C . ALA A 1 207 ? 18.505 -9.228 -14.112 1.00 92.88 207 ALA A C 1
ATOM 1612 O O . ALA A 1 207 ? 18.395 -10.008 -13.164 1.00 92.88 207 ALA A O 1
ATOM 1613 N N . PRO A 1 208 ? 19.136 -9.615 -15.244 1.00 93.00 208 PRO A N 1
ATOM 1614 C CA . PRO A 1 208 ? 19.431 -11.028 -15.519 1.00 93.00 208 PRO A CA 1
ATOM 1615 C C . PRO A 1 208 ? 20.442 -11.661 -14.556 1.00 93.00 208 PRO A C 1
ATOM 1617 O O . PRO A 1 208 ? 20.502 -12.878 -14.431 1.00 93.00 208 PRO A O 1
ATOM 1620 N N . HIS A 1 209 ? 21.247 -10.845 -13.871 1.00 92.00 209 HIS A N 1
ATOM 1621 C CA . HIS A 1 209 ? 22.192 -11.310 -12.855 1.00 92.00 209 HIS A CA 1
ATOM 1622 C C . HIS A 1 209 ? 21.520 -11.619 -11.502 1.00 92.00 209 HIS A C 1
ATOM 1624 O O . HIS A 1 209 ? 22.071 -12.396 -10.730 1.00 92.00 209 HIS A O 1
ATOM 1630 N N . LYS A 1 210 ? 20.343 -11.036 -11.224 1.00 93.88 210 LYS A N 1
ATOM 1631 C CA . LYS A 1 210 ? 19.511 -11.320 -10.038 1.00 93.88 210 LYS A CA 1
ATOM 1632 C C . LYS A 1 210 ? 18.438 -12.363 -10.342 1.00 93.88 210 LYS A C 1
ATOM 1634 O O . LYS A 1 210 ? 18.205 -13.264 -9.543 1.00 93.88 210 LYS A O 1
ATOM 1639 N N . PHE A 1 211 ? 17.808 -12.232 -11.509 1.00 96.31 211 PHE A N 1
ATOM 1640 C CA . PHE A 1 211 ? 16.730 -13.079 -12.010 1.00 96.31 211 PHE A CA 1
ATOM 1641 C C . PHE A 1 211 ? 16.999 -13.442 -13.480 1.00 96.31 211 PHE A C 1
ATOM 1643 O O . PHE A 1 211 ? 16.499 -12.758 -14.378 1.00 96.31 211 PHE A O 1
ATOM 1650 N N . PRO A 1 212 ? 17.770 -14.513 -13.754 1.00 96.50 212 PRO A N 1
ATOM 1651 C CA . PRO A 1 212 ? 18.076 -14.946 -15.122 1.00 96.50 212 PRO A CA 1
ATOM 1652 C C . PRO A 1 212 ? 16.827 -15.243 -15.962 1.00 96.50 212 PRO A C 1
ATOM 1654 O O . PRO A 1 212 ? 16.815 -15.005 -17.167 1.00 96.50 212 PRO A O 1
ATOM 1657 N N . ASP A 1 213 ? 15.773 -15.745 -15.314 1.00 97.44 213 ASP A N 1
ATOM 1658 C CA . ASP A 1 213 ? 14.446 -15.947 -15.891 1.00 97.44 213 ASP A CA 1
ATOM 1659 C C . ASP A 1 213 ? 13.380 -15.649 -14.826 1.00 97.44 213 ASP A C 1
ATOM 1661 O O . ASP A 1 213 ? 12.964 -16.524 -14.059 1.00 97.44 213 ASP A O 1
ATOM 1665 N N . LEU A 1 214 ? 12.949 -14.384 -14.751 1.00 97.94 214 LEU A N 1
ATOM 1666 C CA . LEU A 1 214 ? 11.947 -13.959 -13.769 1.00 97.94 214 LEU A CA 1
ATOM 1667 C C . LEU A 1 214 ? 10.605 -14.674 -13.965 1.00 97.94 214 LEU A C 1
ATOM 1669 O O . LEU A 1 214 ? 9.943 -14.990 -12.982 1.00 97.94 214 LEU A O 1
ATOM 1673 N N . ARG A 1 215 ? 10.203 -14.974 -15.206 1.00 98.38 215 ARG A N 1
ATOM 1674 C CA . ARG A 1 215 ? 8.932 -15.659 -15.478 1.00 98.38 215 ARG A CA 1
ATOM 1675 C C . ARG A 1 215 ? 8.939 -17.068 -14.903 1.00 98.38 215 ARG A C 1
ATOM 1677 O O . ARG A 1 215 ? 7.984 -17.477 -14.243 1.00 98.38 215 ARG A O 1
ATOM 1684 N N . ARG A 1 216 ? 10.021 -17.814 -15.138 1.00 98.56 216 ARG A N 1
ATOM 1685 C CA . ARG A 1 216 ? 10.211 -19.129 -14.526 1.00 98.56 216 ARG A CA 1
ATOM 1686 C C . ARG A 1 216 ? 10.227 -19.021 -13.006 1.00 98.56 216 ARG A C 1
ATOM 1688 O O . ARG A 1 216 ? 9.571 -19.824 -12.351 1.00 98.56 216 ARG A O 1
ATOM 1695 N N . HIS A 1 217 ? 10.933 -18.039 -12.452 1.00 98.69 217 HIS A N 1
ATOM 1696 C CA . HIS A 1 217 ? 10.997 -17.846 -11.006 1.00 98.69 217 HIS A CA 1
ATOM 1697 C C . HIS A 1 217 ? 9.613 -17.570 -10.392 1.00 98.69 217 HIS A C 1
ATOM 1699 O O . HIS A 1 217 ? 9.230 -18.217 -9.419 1.00 98.69 217 HIS A O 1
ATOM 1705 N N . VAL A 1 218 ? 8.812 -16.688 -11.000 1.00 98.81 218 VAL A N 1
ATOM 1706 C CA . VAL A 1 218 ? 7.414 -16.441 -10.604 1.00 98.81 218 VAL A CA 1
ATOM 1707 C C . VAL A 1 218 ? 6.598 -17.736 -10.645 1.00 98.81 218 VAL A C 1
ATOM 1709 O O . VAL A 1 218 ? 5.897 -18.043 -9.681 1.00 98.81 218 VAL A O 1
ATOM 1712 N N . ALA A 1 219 ? 6.730 -18.538 -11.706 1.00 98.81 219 ALA A N 1
ATOM 1713 C CA . ALA A 1 219 ? 6.041 -19.824 -11.812 1.00 98.81 219 ALA A CA 1
ATOM 1714 C C . ALA A 1 219 ? 6.483 -20.830 -10.728 1.00 98.81 219 ALA A C 1
ATOM 1716 O O . ALA A 1 219 ? 5.656 -21.580 -10.211 1.00 98.81 219 ALA A O 1
ATOM 1717 N N . GLU A 1 220 ? 7.764 -20.840 -10.346 1.00 98.75 220 GLU A N 1
ATOM 1718 C CA . GLU A 1 220 ? 8.283 -21.668 -9.249 1.00 98.75 220 GLU A CA 1
ATOM 1719 C C . GLU A 1 220 ? 7.694 -21.248 -7.892 1.00 98.75 220 GLU A C 1
ATOM 1721 O O . GLU A 1 220 ? 7.308 -22.112 -7.103 1.00 98.75 220 GLU A O 1
ATOM 1726 N N . LEU A 1 221 ? 7.560 -19.943 -7.632 1.00 98.81 221 LEU A N 1
ATOM 1727 C CA . LEU A 1 221 ? 6.891 -19.427 -6.432 1.00 98.81 221 LEU A CA 1
ATOM 1728 C C . LEU A 1 221 ? 5.396 -19.783 -6.419 1.00 98.81 221 LEU A C 1
ATOM 1730 O O . LEU A 1 221 ? 4.883 -20.269 -5.410 1.00 98.81 221 LEU A O 1
ATOM 1734 N N . GLN A 1 222 ? 4.706 -19.626 -7.550 1.00 98.81 222 GLN A N 1
ATOM 1735 C CA . GLN A 1 222 ? 3.296 -20.005 -7.694 1.00 98.81 222 GLN A CA 1
ATOM 1736 C C . GLN A 1 222 ? 3.078 -21.513 -7.516 1.00 98.81 222 GLN A C 1
ATOM 1738 O O . GLN A 1 222 ? 2.097 -21.925 -6.896 1.00 98.81 222 GLN A O 1
ATOM 1743 N N . ALA A 1 223 ? 4.018 -22.353 -7.961 1.00 98.62 223 ALA A N 1
ATOM 1744 C CA . ALA A 1 223 ? 3.980 -23.799 -7.733 1.00 98.62 223 ALA A CA 1
ATOM 1745 C C . ALA A 1 223 ? 4.105 -24.188 -6.245 1.00 98.62 223 ALA A C 1
ATOM 1747 O O . ALA A 1 223 ? 3.692 -25.284 -5.863 1.00 98.62 223 ALA A O 1
ATOM 1748 N N . LEU A 1 224 ? 4.621 -23.298 -5.383 1.00 98.50 224 LEU A N 1
ATOM 1749 C CA . LEU A 1 224 ? 4.585 -23.461 -3.922 1.00 98.50 224 LEU A CA 1
ATOM 1750 C C . LEU A 1 224 ? 3.222 -23.096 -3.307 1.00 98.50 224 LEU A C 1
ATOM 1752 O O . LEU A 1 224 ? 3.038 -23.286 -2.104 1.00 98.50 224 LEU A O 1
ATOM 1756 N N . GLY A 1 225 ? 2.278 -22.595 -4.109 1.00 98.25 225 GLY A N 1
ATOM 1757 C CA . GLY A 1 225 ? 0.971 -22.106 -3.670 1.00 98.25 225 GLY A CA 1
ATOM 1758 C C . GLY A 1 225 ? 0.968 -20.637 -3.240 1.00 98.25 225 GLY A C 1
ATOM 1759 O O . GLY A 1 225 ? 0.042 -20.221 -2.547 1.00 98.25 225 GLY A O 1
ATOM 1760 N N . LEU A 1 226 ? 1.997 -19.869 -3.609 1.00 98.75 226 LEU A N 1
ATOM 1761 C CA . LEU A 1 226 ? 2.133 -18.455 -3.257 1.00 98.75 226 LEU A CA 1
ATOM 1762 C C . LEU A 1 226 ? 1.592 -17.559 -4.374 1.00 98.75 226 LEU A C 1
ATOM 1764 O O . LEU A 1 226 ? 1.801 -17.832 -5.554 1.00 98.75 226 LEU A O 1
ATOM 1768 N N . LYS A 1 227 ? 0.955 -16.451 -4.003 1.00 98.81 227 LYS A N 1
ATOM 1769 C CA . LYS A 1 227 ? 0.713 -15.326 -4.912 1.00 98.81 227 LYS A CA 1
ATOM 1770 C C . LYS A 1 227 ? 1.973 -14.484 -5.027 1.00 98.81 227 LYS A C 1
ATOM 1772 O O . LYS A 1 227 ? 2.686 -14.321 -4.037 1.00 98.81 227 LYS A O 1
ATOM 1777 N N . VAL A 1 228 ? 2.238 -13.937 -6.208 1.00 98.81 228 VAL A N 1
ATOM 1778 C CA . VAL A 1 228 ? 3.440 -13.135 -6.466 1.00 98.81 228 VAL A CA 1
ATOM 1779 C C . VAL A 1 228 ? 3.058 -11.753 -6.972 1.00 98.81 228 VAL A C 1
ATOM 1781 O O . VAL A 1 228 ? 2.464 -11.631 -8.044 1.00 98.81 228 VAL A O 1
ATOM 1784 N N . LEU A 1 229 ? 3.426 -10.715 -6.221 1.00 98.81 229 LEU A N 1
ATOM 1785 C CA . LEU A 1 229 ? 3.298 -9.321 -6.651 1.00 98.81 229 LEU A CA 1
ATOM 1786 C C . LEU A 1 229 ? 4.675 -8.732 -6.949 1.00 98.81 229 LEU A C 1
ATOM 1788 O O . LEU A 1 229 ? 5.642 -9.032 -6.249 1.00 98.81 229 LEU A O 1
ATOM 1792 N N . LEU A 1 230 ? 4.750 -7.867 -7.958 1.00 98.56 230 LEU A N 1
ATOM 1793 C CA . LEU A 1 230 ? 5.950 -7.077 -8.244 1.00 98.56 230 LEU A CA 1
ATOM 1794 C C . LEU A 1 230 ? 5.757 -5.638 -7.772 1.00 98.56 230 LEU A C 1
ATOM 1796 O O . LEU A 1 230 ? 4.688 -5.057 -7.973 1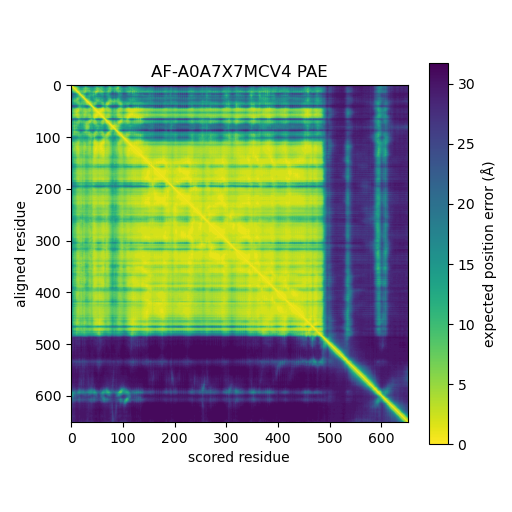.00 98.56 230 LEU A O 1
ATOM 1800 N N . TRP A 1 231 ? 6.785 -5.046 -7.172 1.00 98.00 231 TRP A N 1
ATOM 1801 C CA . TRP A 1 231 ? 6.813 -3.606 -6.937 1.00 98.00 231 TRP A CA 1
ATOM 1802 C C . TRP A 1 231 ? 6.939 -2.846 -8.257 1.00 98.00 231 TRP A C 1
ATOM 1804 O O . TRP A 1 231 ? 7.723 -3.232 -9.129 1.00 98.00 231 TRP A O 1
ATOM 1814 N N . TYR A 1 232 ? 6.158 -1.776 -8.404 1.00 97.12 232 TYR A N 1
ATOM 1815 C CA . TYR A 1 232 ? 6.090 -0.980 -9.625 1.00 97.12 232 TYR A CA 1
ATOM 1816 C C . TYR A 1 232 ? 5.725 0.482 -9.324 1.00 97.12 232 TYR A C 1
ATOM 1818 O O . TYR A 1 232 ? 4.689 0.755 -8.718 1.00 97.12 232 TYR A O 1
ATOM 1826 N N . ALA A 1 233 ? 6.540 1.434 -9.791 1.00 96.44 233 ALA A N 1
ATOM 1827 C CA . ALA A 1 233 ? 6.269 2.871 -9.712 1.00 96.44 233 ALA A CA 1
ATOM 1828 C C . ALA A 1 233 ? 6.000 3.457 -11.119 1.00 96.44 233 ALA A C 1
ATOM 1830 O O . ALA A 1 233 ? 6.933 3.909 -11.791 1.00 96.44 233 ALA A O 1
ATOM 1831 N N . PRO A 1 234 ? 4.740 3.453 -11.595 1.00 95.75 234 PRO A N 1
ATOM 1832 C CA . PRO A 1 234 ? 4.397 3.696 -13.004 1.00 95.75 234 PRO A CA 1
ATOM 1833 C C . PRO A 1 234 ? 4.691 5.106 -13.529 1.00 95.75 234 PRO A C 1
ATOM 1835 O O . PRO A 1 234 ? 4.889 5.278 -14.729 1.00 95.75 234 PRO A O 1
ATOM 1838 N N . LEU A 1 235 ? 4.685 6.121 -12.660 1.00 95.62 235 LEU A N 1
ATOM 1839 C CA . LEU A 1 235 ? 4.856 7.526 -13.062 1.00 95.62 235 LEU A CA 1
ATOM 1840 C C . LEU A 1 235 ? 6.267 8.067 -12.819 1.00 95.62 235 LEU A C 1
ATOM 1842 O O . LEU A 1 235 ? 6.558 9.197 -13.206 1.00 95.62 235 LEU A O 1
ATOM 1846 N N . CYS A 1 236 ? 7.140 7.283 -12.194 1.00 94.25 236 CYS A N 1
ATOM 1847 C CA . CYS A 1 236 ? 8.495 7.703 -11.874 1.00 94.25 236 CYS A CA 1
ATOM 1848 C C . CYS A 1 236 ? 9.471 7.234 -12.957 1.00 94.25 236 CYS A C 1
ATOM 1850 O O . CYS A 1 236 ? 9.433 6.081 -13.383 1.00 94.25 236 CYS A O 1
ATOM 1852 N N . ALA A 1 237 ? 10.387 8.115 -13.353 1.00 93.88 237 ALA A N 1
ATOM 1853 C CA . ALA A 1 237 ? 11.513 7.769 -14.212 1.00 93.88 237 ALA A CA 1
ATOM 1854 C C . ALA A 1 237 ? 12.795 8.443 -13.709 1.00 93.88 237 ALA A C 1
ATOM 1856 O O . ALA A 1 237 ? 12.838 9.655 -13.484 1.00 93.88 237 ALA A O 1
ATOM 1857 N N . ALA A 1 238 ? 13.859 7.669 -13.538 1.00 93.62 238 ALA A N 1
ATOM 1858 C CA . ALA A 1 238 ? 15.172 8.183 -13.180 1.00 93.62 238 ALA A CA 1
ATOM 1859 C C . ALA A 1 238 ? 15.871 8.779 -14.417 1.00 93.62 238 ALA A C 1
ATOM 1861 O O . ALA A 1 238 ? 15.732 8.217 -15.506 1.00 93.62 238 ALA A O 1
ATOM 1862 N N . PRO A 1 239 ? 16.660 9.866 -14.294 1.00 92.25 239 PRO A N 1
ATOM 1863 C CA . PRO A 1 239 ? 17.282 10.536 -15.443 1.00 92.25 239 PRO A CA 1
ATOM 1864 C C . PRO A 1 239 ? 18.135 9.636 -16.352 1.00 92.25 239 PRO A C 1
ATOM 1866 O O . PRO A 1 239 ? 18.233 9.888 -17.556 1.00 92.25 239 PRO A O 1
ATOM 1869 N N . ALA A 1 240 ? 18.746 8.587 -15.794 1.00 92.06 240 ALA A N 1
ATOM 1870 C CA . ALA A 1 240 ? 19.576 7.652 -16.550 1.00 92.06 240 ALA A CA 1
ATOM 1871 C C . ALA A 1 240 ? 18.764 6.620 -17.359 1.00 92.06 240 ALA A C 1
ATOM 1873 O O . ALA A 1 240 ? 19.292 6.087 -18.340 1.00 92.06 240 ALA A O 1
ATOM 1874 N N . SER A 1 241 ? 17.492 6.386 -17.007 1.00 94.00 241 SER A N 1
ATOM 1875 C CA . SER A 1 241 ? 16.622 5.374 -17.626 1.00 94.00 241 SER A CA 1
ATOM 1876 C C . SER A 1 241 ? 16.298 5.661 -19.099 1.00 94.00 241 SER A C 1
ATOM 1878 O O . SER A 1 241 ? 16.250 6.811 -19.559 1.00 94.00 241 SER A O 1
ATOM 1880 N N . GLN A 1 242 ? 16.042 4.606 -19.868 1.00 93.62 242 GLN A N 1
ATOM 1881 C CA . GLN A 1 242 ? 15.528 4.702 -21.233 1.00 93.62 242 GLN A CA 1
ATOM 1882 C C . GLN A 1 242 ? 14.112 5.279 -21.243 1.00 93.62 242 GLN A C 1
ATOM 1884 O O . GLN A 1 242 ? 13.820 6.135 -22.083 1.00 93.62 242 GLN A O 1
ATOM 1889 N N . ALA A 1 243 ? 13.276 4.891 -20.277 1.00 93.50 243 ALA A N 1
ATOM 1890 C CA . ALA A 1 243 ? 11.944 5.447 -20.070 1.00 93.50 243 ALA A CA 1
ATOM 1891 C C . ALA A 1 243 ? 11.987 6.975 -19.939 1.00 93.50 243 ALA A C 1
ATOM 1893 O O . ALA A 1 243 ? 11.254 7.669 -20.644 1.00 93.50 243 ALA A O 1
ATOM 1894 N N . TYR A 1 244 ? 12.911 7.531 -19.143 1.00 94.94 244 TYR A N 1
ATOM 1895 C CA . TYR A 1 244 ? 13.107 8.981 -19.063 1.00 94.94 244 TYR A CA 1
ATOM 1896 C C . TYR A 1 244 ? 13.445 9.578 -20.431 1.00 94.94 244 TYR A C 1
ATOM 1898 O O . TYR A 1 244 ? 12.822 10.547 -20.864 1.00 94.94 244 TYR A O 1
ATOM 1906 N N . ARG A 1 245 ? 14.394 8.992 -21.170 1.00 95.69 245 ARG A N 1
ATOM 1907 C CA . ARG A 1 245 ? 14.783 9.512 -22.492 1.00 95.69 245 ARG A CA 1
ATOM 1908 C C . ARG A 1 245 ? 13.615 9.502 -23.476 1.00 95.69 245 ARG A C 1
ATOM 1910 O O . ARG A 1 245 ? 13.479 10.475 -24.219 1.00 95.69 245 ARG A O 1
ATOM 1917 N N . ALA A 1 246 ? 12.805 8.447 -23.472 1.00 95.56 246 ALA A N 1
ATOM 1918 C CA . ALA A 1 246 ? 11.646 8.288 -24.343 1.00 95.56 246 ALA A CA 1
ATOM 1919 C C . ALA A 1 246 ? 10.488 9.221 -23.953 1.00 95.56 246 ALA A C 1
ATOM 1921 O O . ALA A 1 246 ? 9.836 9.799 -24.823 1.00 95.56 246 ALA A O 1
ATOM 1922 N N . MET A 1 247 ? 10.272 9.413 -22.650 1.00 95.25 247 MET A N 1
ATOM 1923 C CA . MET A 1 247 ? 9.081 10.067 -22.111 1.00 95.25 247 MET A CA 1
ATOM 1924 C C . MET A 1 247 ? 9.330 11.481 -21.576 1.00 95.25 247 MET A C 1
ATOM 1926 O O . MET A 1 247 ? 8.388 12.127 -21.129 1.00 95.25 247 MET A O 1
ATOM 1930 N N . ARG A 1 248 ? 10.554 12.025 -21.671 1.00 95.44 248 ARG A N 1
ATOM 1931 C CA . ARG A 1 248 ? 10.907 13.342 -21.098 1.00 95.44 248 ARG A CA 1
ATOM 1932 C C . ARG A 1 248 ? 10.021 14.514 -21.535 1.00 95.44 248 ARG A C 1
ATOM 1934 O O . ARG A 1 248 ? 9.903 15.492 -20.809 1.00 95.44 248 ARG A O 1
ATOM 1941 N N . ARG A 1 249 ? 9.393 14.435 -22.715 1.00 95.69 249 ARG A N 1
ATOM 1942 C CA . ARG A 1 249 ? 8.444 15.461 -23.200 1.00 95.69 249 ARG A CA 1
ATOM 1943 C C . ARG A 1 249 ? 7.134 15.502 -22.402 1.00 95.69 249 ARG A C 1
ATOM 1945 O O . ARG A 1 249 ? 6.431 16.505 -22.440 1.00 95.69 249 ARG A O 1
ATOM 1952 N N . PHE A 1 250 ? 6.829 14.426 -21.681 1.00 96.56 250 PHE A N 1
ATOM 1953 C CA . PHE A 1 250 ? 5.621 14.238 -20.881 1.00 96.56 250 PHE A CA 1
ATOM 1954 C C . PHE A 1 250 ? 5.847 14.479 -19.382 1.00 96.56 250 PHE A C 1
ATOM 1956 O O . PHE A 1 250 ? 5.018 14.094 -18.563 1.00 96.56 250 PHE A O 1
ATOM 1963 N N . LEU A 1 251 ? 6.984 15.060 -18.997 1.00 95.06 251 LEU A N 1
ATOM 1964 C CA . LEU A 1 251 ? 7.302 15.312 -17.594 1.00 95.06 251 LEU A CA 1
ATOM 1965 C C . LEU A 1 251 ? 6.512 16.490 -17.037 1.00 95.06 251 LEU A C 1
ATOM 1967 O O . LEU A 1 251 ? 6.180 17.430 -17.759 1.00 95.06 251 LEU A O 1
ATOM 1971 N N . ILE A 1 252 ? 6.252 16.448 -15.733 1.00 92.50 252 ILE A N 1
ATOM 1972 C CA . ILE A 1 252 ? 5.559 17.523 -15.029 1.00 92.50 252 ILE A CA 1
ATOM 1973 C C . ILE A 1 252 ? 6.437 18.775 -14.962 1.00 92.50 252 ILE A C 1
ATOM 1975 O O . ILE A 1 252 ? 7.614 18.712 -14.595 1.00 92.50 252 ILE A O 1
ATOM 1979 N N . HIS A 1 253 ? 5.830 19.918 -15.276 1.00 91.94 253 HIS A N 1
ATOM 1980 C CA . HIS A 1 253 ? 6.380 21.243 -15.011 1.00 91.94 253 HIS A CA 1
ATOM 1981 C C . HIS A 1 253 ? 5.492 21.972 -14.000 1.00 91.94 253 HIS A C 1
ATOM 1983 O O . HIS A 1 253 ? 4.265 21.906 -14.106 1.00 91.94 253 HIS A O 1
ATOM 1989 N N . ASP A 1 254 ? 6.101 22.661 -13.037 1.00 87.19 254 ASP A N 1
ATOM 1990 C CA . ASP A 1 254 ? 5.380 23.437 -12.026 1.00 87.19 254 ASP A CA 1
ATOM 1991 C C . ASP A 1 254 ? 4.845 24.770 -12.563 1.00 87.19 254 ASP A C 1
ATOM 1993 O O . ASP A 1 254 ? 5.095 25.148 -13.701 1.00 87.19 254 ASP A O 1
ATOM 1997 N N . ALA A 1 255 ? 4.151 25.537 -11.719 1.00 84.06 255 ALA A N 1
ATOM 1998 C CA . ALA A 1 255 ? 3.566 26.825 -12.093 1.00 84.06 255 ALA A CA 1
ATOM 1999 C C . ALA A 1 255 ? 4.575 27.886 -12.593 1.00 84.06 255 ALA A C 1
ATOM 2001 O O . ALA A 1 255 ? 4.149 28.876 -13.190 1.00 84.06 255 ALA A O 1
ATOM 2002 N N . SER A 1 256 ? 5.879 27.719 -12.344 1.00 87.12 256 SER A N 1
ATOM 2003 C CA . SER A 1 256 ? 6.932 28.587 -12.892 1.00 87.12 256 SER A CA 1
ATOM 2004 C C . SER A 1 256 ? 7.383 28.163 -14.296 1.00 87.12 256 SER A C 1
ATOM 2006 O O . SER A 1 256 ? 8.091 28.909 -14.973 1.00 87.12 256 SER A O 1
ATOM 2008 N N . GLY A 1 257 ? 6.922 26.999 -14.759 1.00 86.25 257 GLY A N 1
ATOM 2009 C CA . GLY A 1 257 ? 7.332 26.364 -16.004 1.00 86.25 257 GLY A CA 1
ATOM 2010 C C . GLY A 1 257 ? 8.596 25.518 -15.856 1.00 86.25 257 GLY A C 1
ATOM 2011 O O . GLY A 1 257 ? 9.111 25.041 -16.870 1.00 86.25 257 GLY A O 1
ATOM 2012 N N . GLU A 1 258 ? 9.098 25.312 -14.635 1.00 87.75 258 GLU A N 1
ATOM 2013 C CA . GLU A 1 258 ? 10.293 24.513 -14.371 1.00 87.75 258 GLU A CA 1
ATOM 2014 C C . GLU A 1 258 ? 9.955 23.026 -14.232 1.00 87.75 258 GLU A C 1
ATOM 2016 O O . GLU A 1 258 ? 8.909 22.643 -13.708 1.00 87.75 258 GLU A O 1
ATOM 2021 N N . PHE A 1 259 ? 10.856 22.175 -14.726 1.00 87.56 259 PHE A N 1
ATOM 2022 C CA . PHE A 1 259 ? 10.741 20.724 -14.608 1.00 87.56 259 PHE A CA 1
ATOM 2023 C C . PHE A 1 259 ? 10.821 20.282 -13.140 1.00 87.56 259 PHE A C 1
ATOM 2025 O O . PHE A 1 259 ? 11.710 20.706 -12.400 1.00 87.56 259 PHE A O 1
ATOM 2032 N N . MET A 1 260 ? 9.931 19.367 -12.750 1.00 83.69 260 MET A N 1
ATOM 2033 C CA . MET A 1 260 ? 9.839 18.866 -11.382 1.00 83.69 260 MET A CA 1
ATOM 2034 C C . MET A 1 260 ? 10.512 17.507 -11.196 1.00 83.69 260 MET A C 1
ATOM 2036 O O . MET A 1 260 ? 10.201 16.527 -11.874 1.00 83.69 260 MET A O 1
ATOM 2040 N N . SER A 1 261 ? 11.366 17.431 -10.176 1.00 85.75 261 SER A N 1
ATOM 2041 C CA . SER A 1 261 ? 11.943 16.187 -9.674 1.00 85.75 261 SER A CA 1
ATOM 2042 C C . SER A 1 261 ? 11.714 16.072 -8.170 1.00 85.75 261 SER A C 1
ATOM 2044 O O . SER A 1 261 ? 11.901 17.036 -7.427 1.00 85.75 261 SER A O 1
ATOM 2046 N N . VAL A 1 262 ? 11.321 14.884 -7.712 1.00 82.88 262 VAL A N 1
ATOM 2047 C CA . VAL A 1 262 ? 11.125 14.573 -6.291 1.00 82.88 262 VAL A CA 1
ATOM 2048 C C . VAL A 1 262 ? 11.999 13.374 -5.950 1.00 82.88 262 VAL A C 1
ATOM 2050 O O . VAL A 1 262 ? 11.920 12.346 -6.614 1.00 82.88 262 VAL A O 1
ATOM 2053 N N . ASN A 1 263 ? 12.862 13.511 -4.939 1.00 81.75 263 ASN A N 1
ATOM 2054 C CA . ASN A 1 263 ? 13.872 12.507 -4.567 1.00 81.75 263 ASN A CA 1
ATOM 2055 C C . ASN A 1 263 ? 14.778 12.071 -5.739 1.00 81.75 263 ASN A C 1
ATOM 2057 O O . ASN A 1 263 ? 15.181 10.918 -5.816 1.00 81.75 263 ASN A O 1
ATOM 2061 N N . GLY A 1 264 ? 15.069 12.977 -6.678 1.00 85.69 264 GLY A N 1
ATOM 2062 C CA . GLY A 1 264 ? 15.873 12.668 -7.865 1.00 85.69 264 GLY A CA 1
ATOM 2063 C C . GLY A 1 264 ? 15.118 11.935 -8.981 1.00 85.69 264 GLY A C 1
ATOM 2064 O O . GLY A 1 264 ? 15.706 11.653 -10.022 1.00 85.69 264 GLY A O 1
ATOM 2065 N N . LEU A 1 265 ? 13.817 11.670 -8.814 1.00 90.75 265 LEU A N 1
ATOM 2066 C CA . LEU A 1 265 ? 12.967 11.030 -9.818 1.00 90.75 265 LEU A CA 1
ATOM 2067 C C . LEU A 1 265 ? 12.165 12.067 -10.597 1.00 90.75 265 LEU A C 1
ATOM 2069 O O . LEU A 1 265 ? 11.513 12.935 -10.010 1.00 90.75 265 LEU A O 1
ATOM 2073 N N . ALA A 1 266 ? 12.190 11.956 -11.919 1.00 93.00 266 ALA A N 1
ATOM 2074 C CA . ALA A 1 266 ? 11.297 12.689 -12.799 1.00 93.00 266 ALA A CA 1
ATOM 2075 C C . ALA A 1 266 ? 9.886 12.092 -12.720 1.00 93.00 266 ALA A C 1
ATOM 2077 O O . ALA A 1 266 ? 9.736 10.874 -12.618 1.00 93.00 266 ALA A O 1
ATOM 2078 N N . GLN A 1 267 ? 8.864 12.946 -12.773 1.00 92.44 267 GLN A N 1
ATOM 2079 C CA . GLN A 1 267 ? 7.462 12.532 -12.687 1.00 92.44 267 GLN A CA 1
ATOM 2080 C C . GLN A 1 267 ? 6.774 12.712 -14.043 1.00 92.44 267 GLN A C 1
ATOM 2082 O O . GLN A 1 267 ? 6.794 13.810 -14.606 1.00 92.44 267 GLN A O 1
ATOM 2087 N N . LEU A 1 268 ? 6.167 11.647 -14.563 1.00 95.06 268 LEU A N 1
ATOM 2088 C CA . LEU A 1 268 ? 5.326 11.689 -15.757 1.00 95.06 268 LEU A CA 1
ATOM 2089 C C . LEU A 1 268 ? 3.989 12.366 -15.440 1.00 95.06 268 LEU A C 1
ATOM 2091 O O . LEU A 1 268 ? 3.415 12.158 -14.374 1.00 95.06 268 LEU A O 1
ATOM 2095 N N . CYS A 1 269 ? 3.491 13.174 -16.375 1.00 94.94 269 CYS A N 1
ATOM 2096 C CA . CYS A 1 269 ? 2.259 13.933 -16.216 1.00 94.94 269 CYS A CA 1
ATOM 2097 C C . CYS A 1 269 ? 1.023 13.015 -16.253 1.00 94.94 269 CYS A C 1
ATOM 2099 O O . CYS A 1 269 ? 0.707 12.474 -17.313 1.00 94.94 269 CYS A O 1
ATOM 2101 N N . PRO A 1 270 ? 0.271 12.861 -15.146 1.00 93.75 270 PRO A N 1
ATOM 2102 C CA . PRO A 1 270 ? -0.927 12.020 -15.122 1.00 93.75 270 PRO A CA 1
ATOM 2103 C C . PRO A 1 270 ? -2.082 12.604 -15.957 1.00 93.75 270 PRO A C 1
ATOM 2105 O O . PRO A 1 270 ? -2.974 11.868 -16.375 1.00 93.75 270 PRO A O 1
ATOM 2108 N N . SER A 1 271 ? -2.063 13.916 -16.230 1.00 93.00 271 SER A N 1
ATOM 2109 C CA . SER A 1 271 ? -3.052 14.597 -17.081 1.00 93.00 271 SER A CA 1
ATOM 2110 C C . SER A 1 271 ? -2.827 14.366 -18.579 1.00 93.00 271 SER A C 1
ATOM 2112 O O . SER A 1 271 ? -3.630 14.826 -19.387 1.00 93.00 271 SER A O 1
ATOM 2114 N N . CYS A 1 272 ? -1.729 13.708 -18.960 1.00 96.44 272 CYS A N 1
ATOM 2115 C CA . CYS A 1 272 ? -1.397 13.409 -20.347 1.00 96.44 272 CYS A CA 1
ATOM 2116 C C . CYS A 1 272 ? -1.987 12.043 -20.748 1.00 96.44 272 CYS A C 1
ATOM 2118 O O . CYS A 1 272 ? -1.589 11.016 -20.182 1.00 96.44 272 CYS A O 1
ATOM 2120 N N . PRO A 1 273 ? -2.908 11.980 -21.730 1.00 96.56 273 PRO A N 1
ATOM 2121 C CA . PRO A 1 273 ? -3.487 10.717 -22.188 1.00 96.56 273 PRO A CA 1
ATOM 2122 C C . PRO A 1 273 ? -2.445 9.685 -22.641 1.00 96.56 273 PRO A C 1
ATOM 2124 O O . PRO A 1 273 ? -2.610 8.496 -22.377 1.00 96.56 273 PRO A O 1
ATOM 2127 N N . GLU A 1 274 ? -1.348 10.120 -23.262 1.00 97.56 274 GLU A N 1
ATOM 2128 C CA . GLU A 1 274 ? -0.260 9.250 -23.711 1.00 97.56 274 GLU A CA 1
ATOM 2129 C C . GLU A 1 274 ? 0.513 8.625 -22.548 1.00 97.56 274 GLU A C 1
ATOM 2131 O O . GLU A 1 274 ? 0.925 7.469 -22.641 1.00 97.56 274 GLU A O 1
ATOM 2136 N N . VAL A 1 275 ? 0.673 9.343 -21.431 1.00 97.56 275 VAL A N 1
ATOM 2137 C CA . VAL A 1 275 ? 1.247 8.772 -20.202 1.00 97.56 275 VAL A CA 1
ATOM 2138 C C . VAL A 1 275 ? 0.328 7.688 -19.651 1.00 97.56 275 VAL A C 1
ATOM 2140 O O . VAL A 1 275 ? 0.799 6.617 -19.279 1.00 97.56 275 VAL A O 1
ATOM 2143 N N . ARG A 1 276 ? -0.989 7.918 -19.639 1.00 97.75 276 ARG A N 1
ATOM 2144 C CA . ARG A 1 276 ? -1.963 6.910 -19.191 1.00 97.75 276 ARG A CA 1
ATOM 2145 C C . ARG A 1 276 ? -1.940 5.663 -20.076 1.00 97.75 276 ARG A C 1
ATOM 2147 O O . ARG A 1 276 ? -1.933 4.553 -19.552 1.00 97.75 276 ARG A O 1
ATOM 2154 N N . GLN A 1 277 ? -1.857 5.838 -21.395 1.00 98.12 277 GLN A N 1
ATOM 2155 C CA . GLN A 1 277 ? -1.713 4.720 -22.327 1.00 98.12 277 GLN A CA 1
ATOM 2156 C C . GLN A 1 277 ? -0.412 3.944 -22.082 1.00 98.12 277 GLN A C 1
ATOM 2158 O O . GLN A 1 277 ? -0.448 2.721 -21.982 1.00 98.12 277 GLN A O 1
ATOM 2163 N N . TYR A 1 278 ? 0.709 4.645 -21.886 1.00 97.94 278 TYR A N 1
ATOM 2164 C CA . TYR A 1 278 ? 1.983 4.026 -21.514 1.00 97.94 278 TYR A CA 1
ATOM 2165 C C . TYR A 1 278 ? 1.871 3.195 -20.227 1.00 97.94 278 TYR A C 1
ATOM 2167 O O . TYR A 1 278 ? 2.298 2.045 -20.211 1.00 97.94 278 TYR A O 1
ATOM 2175 N N . VAL A 1 279 ? 1.256 3.732 -19.167 1.00 98.44 279 VAL A N 1
ATOM 2176 C CA . VAL A 1 279 ? 1.074 3.004 -17.898 1.00 98.44 279 VAL A CA 1
ATOM 2177 C C . VAL A 1 279 ? 0.214 1.752 -18.087 1.00 98.44 279 VAL A C 1
ATOM 2179 O O . VAL A 1 279 ? 0.536 0.701 -17.527 1.00 98.44 279 VAL A O 1
ATOM 2182 N N . ALA A 1 280 ? -0.862 1.835 -18.873 1.00 98.69 280 ALA A N 1
ATOM 2183 C CA . ALA A 1 280 ? -1.716 0.688 -19.174 1.00 98.69 280 ALA A CA 1
ATOM 2184 C C . ALA A 1 280 ? -0.954 -0.401 -19.950 1.00 98.69 280 ALA A C 1
ATOM 2186 O O . ALA A 1 280 ? -0.974 -1.573 -19.561 1.00 98.69 280 ALA A O 1
ATOM 2187 N N . ASP A 1 281 ? -0.241 -0.011 -21.008 1.00 98.56 281 ASP A N 1
ATOM 2188 C CA . ASP A 1 281 ? 0.524 -0.929 -21.851 1.00 98.56 281 ASP A CA 1
ATOM 2189 C C . ASP A 1 281 ? 1.664 -1.589 -21.077 1.00 98.56 281 ASP A C 1
ATOM 2191 O O . ASP A 1 281 ? 1.835 -2.806 -21.161 1.00 98.56 281 ASP A O 1
ATOM 2195 N N . GLU A 1 282 ? 2.389 -0.815 -20.269 1.00 98.12 282 GLU A N 1
ATOM 2196 C CA . GLU A 1 282 ? 3.492 -1.308 -19.451 1.00 98.12 282 GLU A CA 1
ATOM 2197 C C . GLU A 1 282 ? 2.993 -2.254 -18.352 1.00 98.12 282 GLU A C 1
ATOM 2199 O O . GLU A 1 282 ? 3.527 -3.350 -18.193 1.00 98.12 282 GLU A O 1
ATOM 2204 N N . SER A 1 283 ? 1.895 -1.914 -17.669 1.00 98.56 283 SER A N 1
ATOM 2205 C CA . SER A 1 283 ? 1.264 -2.802 -16.680 1.00 98.56 283 SER A CA 1
ATOM 2206 C C . SER A 1 283 ? 0.854 -4.140 -17.309 1.00 98.56 283 SER A C 1
ATOM 2208 O O . SER A 1 283 ? 1.147 -5.212 -16.771 1.00 98.56 283 SER A O 1
ATOM 2210 N N . ALA A 1 284 ? 0.220 -4.099 -18.485 1.00 98.69 284 ALA A N 1
ATOM 2211 C CA . ALA A 1 284 ? -0.184 -5.300 -19.206 1.00 98.69 284 ALA A CA 1
ATOM 2212 C C . ALA A 1 284 ? 1.024 -6.103 -19.721 1.00 98.69 284 ALA A C 1
ATOM 2214 O O . ALA A 1 284 ? 1.012 -7.336 -19.675 1.00 98.69 284 ALA A O 1
ATOM 2215 N N . ARG A 1 285 ? 2.072 -5.430 -20.211 1.00 98.31 285 ARG A N 1
ATOM 2216 C CA . ARG A 1 285 ? 3.332 -6.047 -20.649 1.00 98.31 285 ARG A CA 1
ATOM 2217 C C . ARG A 1 285 ? 3.985 -6.803 -19.498 1.00 98.31 285 ARG A C 1
ATOM 2219 O O . ARG A 1 285 ? 4.201 -8.007 -19.622 1.00 98.31 285 ARG A O 1
ATOM 2226 N N . LEU A 1 286 ? 4.207 -6.132 -18.368 1.00 98.31 286 LEU A N 1
ATOM 2227 C CA . LEU A 1 286 ? 4.835 -6.709 -17.181 1.00 98.31 286 LEU A CA 1
ATOM 2228 C C . LEU A 1 286 ? 4.081 -7.942 -16.676 1.00 98.31 286 LEU A C 1
ATOM 2230 O O . LEU A 1 286 ? 4.704 -8.976 -16.436 1.00 98.31 286 LEU A O 1
ATOM 2234 N N . MET A 1 287 ? 2.747 -7.896 -16.590 1.00 98.38 287 MET A N 1
ATOM 2235 C CA . MET A 1 287 ? 1.966 -9.070 -16.177 1.00 98.38 287 MET A CA 1
ATOM 2236 C C . MET A 1 287 ? 2.063 -10.234 -17.176 1.00 98.38 287 MET A C 1
ATOM 2238 O O . MET A 1 287 ? 2.188 -11.383 -16.754 1.00 98.38 287 MET A O 1
ATOM 2242 N N . ARG A 1 288 ? 2.032 -9.974 -18.493 1.00 98.50 288 ARG A N 1
ATOM 2243 C CA . ARG A 1 288 ? 2.140 -11.032 -19.522 1.00 98.50 288 ARG A CA 1
ATOM 2244 C C . ARG A 1 288 ? 3.525 -11.670 -19.574 1.00 98.50 288 ARG A C 1
ATOM 2246 O O . ARG A 1 288 ? 3.637 -12.883 -19.771 1.00 98.50 288 ARG A O 1
ATOM 2253 N N . GLU A 1 289 ? 4.569 -10.854 -19.464 1.00 98.00 289 GLU A N 1
ATOM 2254 C CA . GLU A 1 289 ? 5.954 -11.306 -19.560 1.00 98.00 289 GLU A CA 1
ATOM 2255 C C . GLU A 1 289 ? 6.356 -12.102 -18.319 1.00 98.00 289 GLU A C 1
ATOM 2257 O O . GLU A 1 289 ? 6.876 -13.209 -18.457 1.00 98.00 289 GLU A O 1
ATOM 2262 N N . THR A 1 290 ? 6.052 -11.581 -17.127 1.00 98.25 290 THR A N 1
ATOM 2263 C CA . THR A 1 290 ? 6.478 -12.175 -15.849 1.00 98.25 290 THR A CA 1
ATOM 2264 C C . THR A 1 290 ? 5.516 -13.234 -15.316 1.00 98.25 290 THR A C 1
ATOM 2266 O O . THR A 1 290 ? 5.938 -14.131 -14.597 1.00 98.25 290 THR A O 1
ATOM 2269 N N . GLY A 1 291 ? 4.226 -13.160 -15.659 1.00 98.38 291 GLY A N 1
ATOM 2270 C CA . GLY A 1 291 ? 3.190 -14.038 -15.109 1.00 98.38 291 GLY A CA 1
ATOM 2271 C C . GLY A 1 291 ? 2.728 -13.680 -13.689 1.00 98.38 291 GLY A C 1
ATOM 2272 O O . GLY A 1 291 ? 1.894 -14.407 -13.141 1.00 98.38 291 GLY A O 1
ATOM 2273 N N . ALA A 1 292 ? 3.217 -12.576 -13.108 1.00 98.44 292 ALA A N 1
ATOM 2274 C CA . ALA A 1 292 ? 2.870 -12.132 -11.756 1.00 98.44 292 ALA A CA 1
ATOM 2275 C C . ALA A 1 292 ? 1.353 -11.979 -11.557 1.00 98.44 292 ALA A C 1
ATOM 2277 O O . ALA A 1 292 ? 0.619 -11.660 -12.498 1.00 98.44 292 ALA A O 1
ATOM 2278 N N . ASP A 1 293 ? 0.880 -12.194 -10.329 1.00 98.81 293 ASP A N 1
ATOM 2279 C CA . ASP A 1 293 ? -0.538 -12.103 -9.951 1.00 98.81 293 ASP A CA 1
ATOM 2280 C C . ASP A 1 293 ? -1.026 -10.651 -9.842 1.00 98.81 293 ASP A C 1
ATOM 2282 O O . ASP A 1 293 ? -2.228 -10.389 -9.882 1.00 98.81 293 ASP A O 1
ATOM 2286 N N . GLY A 1 294 ? -0.089 -9.706 -9.785 1.00 98.62 294 GLY A N 1
ATOM 2287 C CA . GLY A 1 294 ? -0.335 -8.281 -9.918 1.00 98.62 294 GLY A CA 1
ATOM 2288 C C . GLY A 1 294 ? 0.790 -7.458 -9.303 1.00 98.62 294 GLY A C 1
ATOM 2289 O O . GLY A 1 294 ? 1.957 -7.850 -9.391 1.00 98.62 294 GLY A O 1
ATOM 2290 N N . PHE A 1 295 ? 0.456 -6.317 -8.699 1.00 98.69 295 PHE A N 1
ATOM 2291 C CA . PHE A 1 295 ? 1.451 -5.318 -8.309 1.00 98.69 295 PHE A CA 1
ATOM 2292 C C . PHE A 1 295 ? 1.301 -4.821 -6.876 1.00 98.69 295 PHE A C 1
ATOM 2294 O O . PHE A 1 295 ? 0.197 -4.685 -6.351 1.00 98.69 295 PHE A O 1
ATOM 2301 N N . LYS A 1 296 ? 2.438 -4.470 -6.279 1.00 98.19 296 LYS A N 1
ATOM 2302 C CA . LYS A 1 296 ? 2.522 -3.427 -5.261 1.00 98.19 296 LYS A CA 1
ATOM 2303 C C . LYS A 1 296 ? 2.822 -2.127 -6.000 1.00 98.19 296 LYS A C 1
ATOM 2305 O O . LYS A 1 296 ? 3.926 -1.951 -6.511 1.00 98.19 296 LYS A O 1
ATOM 2310 N N . VAL A 1 297 ? 1.841 -1.239 -6.088 1.00 96.75 297 VAL A N 1
ATOM 2311 C CA . VAL A 1 297 ? 2.019 0.038 -6.786 1.00 96.75 297 VAL A CA 1
ATOM 2312 C C . VAL A 1 297 ? 2.591 1.053 -5.810 1.00 96.75 297 VAL A C 1
ATOM 2314 O O . VAL A 1 297 ? 2.080 1.163 -4.696 1.00 96.75 297 VAL A O 1
ATOM 2317 N N . ASP A 1 298 ? 3.637 1.779 -6.213 1.00 93.38 298 ASP A N 1
ATOM 2318 C CA . ASP A 1 298 ? 4.320 2.736 -5.342 1.00 93.38 298 ASP A CA 1
ATOM 2319 C C . ASP A 1 298 ? 4.557 4.126 -5.952 1.00 93.38 298 ASP A C 1
ATOM 2321 O O . ASP A 1 298 ? 4.425 4.354 -7.153 1.00 93.38 298 ASP A O 1
ATOM 2325 N N . LEU A 1 299 ? 4.919 5.071 -5.081 1.00 90.69 299 LEU A N 1
ATOM 2326 C CA . LEU A 1 299 ? 5.422 6.413 -5.394 1.00 90.69 299 LEU A CA 1
ATOM 2327 C C . LEU A 1 299 ? 4.452 7.409 -6.043 1.00 90.69 299 LEU A C 1
ATOM 2329 O O . LEU A 1 299 ? 4.882 8.490 -6.439 1.00 90.69 299 LEU A O 1
ATOM 2333 N N . PHE A 1 300 ? 3.138 7.179 -6.036 1.00 89.00 300 PHE A N 1
ATOM 2334 C CA . PHE A 1 300 ? 2.190 8.265 -6.355 1.00 89.00 300 PHE A CA 1
ATOM 2335 C C . PHE A 1 300 ? 2.262 9.439 -5.359 1.00 89.00 300 PHE A C 1
ATOM 2337 O O . PHE A 1 300 ? 1.923 10.578 -5.685 1.00 89.00 300 PHE A O 1
ATOM 2344 N N . ASN A 1 301 ? 2.788 9.204 -4.153 1.00 82.00 301 ASN A N 1
ATOM 2345 C CA . ASN A 1 301 ? 3.116 10.251 -3.183 1.00 82.00 301 ASN A CA 1
ATOM 2346 C C . ASN A 1 301 ? 4.318 11.134 -3.602 1.00 82.00 301 ASN A C 1
ATOM 2348 O O . ASN A 1 301 ? 4.648 12.073 -2.881 1.00 82.00 301 ASN A O 1
ATOM 2352 N N . CYS A 1 302 ? 4.993 10.836 -4.720 1.00 84.31 302 CYS A N 1
ATOM 2353 C CA . CYS A 1 302 ? 6.028 11.689 -5.315 1.00 84.31 302 CYS A CA 1
ATOM 2354 C C . CYS A 1 302 ? 5.467 12.697 -6.330 1.00 84.31 302 CYS A C 1
ATOM 2356 O O . CYS A 1 302 ? 6.218 13.559 -6.788 1.00 84.31 302 CYS A O 1
ATOM 2358 N N . LEU A 1 303 ? 4.171 12.632 -6.661 1.00 83.69 303 LEU A N 1
ATOM 2359 C CA . LEU A 1 303 ? 3.538 13.642 -7.505 1.00 83.69 303 LEU A CA 1
ATOM 2360 C C . LEU A 1 303 ? 3.563 15.013 -6.804 1.00 83.69 303 LEU A C 1
ATOM 2362 O O . LEU A 1 303 ? 3.180 15.104 -5.630 1.00 83.69 303 LEU A O 1
ATOM 2366 N N . PRO A 1 304 ? 4.017 16.077 -7.493 1.00 75.94 304 PRO A N 1
ATOM 2367 C CA . PRO A 1 304 ? 4.037 17.415 -6.926 1.00 75.94 304 PRO A CA 1
ATOM 2368 C C . PRO A 1 304 ? 2.608 17.949 -6.728 1.00 75.94 304 PRO A C 1
ATOM 2370 O O . PRO A 1 304 ? 1.682 17.520 -7.418 1.00 75.94 304 PRO A O 1
ATOM 2373 N N . PRO A 1 305 ? 2.409 18.899 -5.800 1.00 69.00 305 PRO A N 1
ATOM 2374 C CA . PRO A 1 305 ? 1.118 19.548 -5.627 1.00 69.00 305 PRO A CA 1
ATOM 2375 C C . PRO A 1 305 ? 0.818 20.496 -6.799 1.00 69.00 305 PRO A C 1
ATOM 2377 O O . PRO A 1 305 ? 1.674 21.295 -7.183 1.00 69.00 305 PRO A O 1
ATOM 2380 N N . GLY A 1 306 ? -0.421 20.480 -7.293 1.00 71.75 306 GLY A N 1
ATOM 2381 C CA . GLY A 1 306 ? -0.880 21.342 -8.379 1.00 71.75 306 GLY A CA 1
ATOM 2382 C C . GLY A 1 306 ? -0.773 20.710 -9.774 1.00 71.75 306 GLY A C 1
ATOM 2383 O O . GLY A 1 306 ? -0.113 19.686 -9.960 1.00 71.75 306 GLY A O 1
ATOM 2384 N N . PRO A 1 307 ? -1.431 21.315 -10.779 1.00 79.75 307 PRO A N 1
ATOM 2385 C CA . PRO A 1 307 ? -1.432 20.794 -12.139 1.00 79.75 307 PRO A CA 1
ATOM 2386 C C . PRO A 1 307 ? -0.108 21.047 -12.862 1.00 79.75 307 PRO A C 1
ATOM 2388 O O . PRO A 1 307 ? 0.571 22.047 -12.624 1.00 79.75 307 PRO A O 1
ATOM 2391 N N . CYS A 1 308 ? 0.206 20.169 -13.813 1.00 88.69 308 CYS A N 1
ATOM 2392 C CA . CYS A 1 308 ? 1.267 20.405 -14.783 1.00 88.69 308 CYS A CA 1
ATOM 2393 C C . CYS A 1 308 ? 0.879 21.559 -15.726 1.00 88.69 308 CYS A C 1
ATOM 2395 O O . CYS A 1 308 ? -0.272 21.663 -16.151 1.00 88.69 308 CYS A O 1
ATOM 2397 N N . VAL A 1 309 ? 1.841 22.431 -16.048 1.00 90.75 309 VAL A N 1
ATOM 2398 C CA . VAL A 1 309 ? 1.648 23.565 -16.982 1.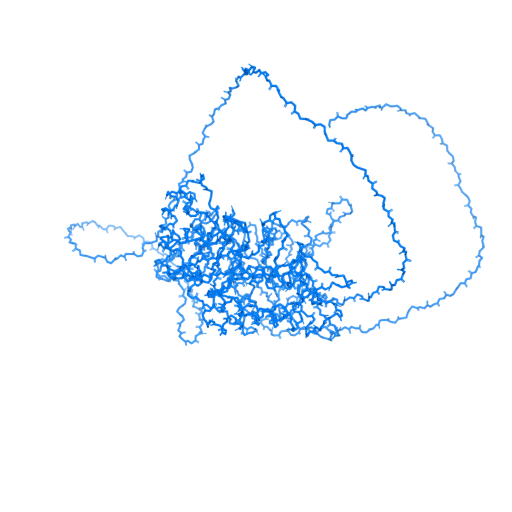00 90.75 309 VAL A CA 1
ATOM 2399 C C . VAL A 1 309 ? 2.518 23.465 -18.237 1.00 90.75 309 VAL A C 1
ATOM 2401 O O . VAL A 1 309 ? 2.658 24.436 -18.984 1.00 90.75 309 VAL A O 1
ATOM 2404 N N . SER A 1 310 ? 3.153 22.312 -18.456 1.00 91.81 310 SER A N 1
ATOM 2405 C CA . SER A 1 310 ? 4.020 22.106 -19.614 1.00 91.81 310 SER A CA 1
ATOM 2406 C C . SER A 1 310 ? 3.246 22.336 -20.913 1.00 91.81 310 SER A C 1
ATOM 2408 O O . SER A 1 310 ? 2.107 21.913 -21.060 1.00 91.81 310 SER A O 1
ATOM 2410 N N . THR A 1 311 ? 3.879 22.988 -21.885 1.00 92.94 311 THR A N 1
ATOM 2411 C CA . THR A 1 311 ? 3.314 23.171 -23.235 1.00 92.94 311 THR A CA 1
ATOM 2412 C C . THR A 1 311 ? 3.816 22.116 -24.221 1.00 92.94 311 THR A C 1
ATOM 2414 O O . THR A 1 311 ? 3.478 22.159 -25.400 1.00 92.94 311 THR A O 1
ATOM 2417 N N . ALA A 1 312 ? 4.637 21.168 -23.753 1.00 94.38 312 ALA A N 1
ATOM 2418 C CA . ALA A 1 312 ? 5.233 20.124 -24.583 1.00 94.38 312 ALA A CA 1
ATOM 2419 C C . ALA A 1 312 ? 4.308 18.914 -24.820 1.00 94.38 312 ALA A C 1
ATOM 2421 O O . ALA A 1 312 ? 4.642 18.054 -25.636 1.00 94.38 312 ALA A O 1
ATOM 2422 N N . HIS A 1 313 ? 3.186 18.830 -24.102 1.00 94.94 313 HIS A N 1
ATOM 2423 C CA . HIS A 1 313 ? 2.193 17.765 -24.214 1.00 94.94 313 HIS A CA 1
ATOM 2424 C C . HIS A 1 313 ? 0.798 18.262 -23.827 1.00 94.94 313 HIS A C 1
ATOM 2426 O O . HIS A 1 313 ? 0.650 19.284 -23.149 1.00 94.94 313 HIS A O 1
ATOM 2432 N N . ASP A 1 314 ? -0.218 17.512 -24.242 1.00 93.81 314 ASP A N 1
ATOM 2433 C CA . ASP A 1 314 ? -1.611 17.849 -23.985 1.00 93.81 314 ASP A CA 1
ATOM 2434 C C . ASP A 1 314 ? -2.049 17.431 -22.579 1.00 93.81 314 ASP A C 1
ATOM 2436 O O . ASP A 1 314 ? -1.591 16.431 -22.022 1.00 93.81 314 ASP A O 1
ATOM 2440 N N . HIS A 1 315 ? -2.958 18.223 -22.015 1.00 93.44 315 HIS A N 1
ATOM 2441 C CA . HIS A 1 315 ? -3.575 17.988 -20.716 1.00 93.44 315 HIS A CA 1
ATOM 2442 C C . HIS A 1 315 ? -5.080 17.888 -20.923 1.00 93.44 315 HIS A C 1
ATOM 2444 O O . HIS A 1 315 ? -5.703 18.858 -21.358 1.00 93.44 315 HIS A O 1
ATOM 2450 N N . ASP A 1 316 ? -5.674 16.740 -20.609 1.00 91.19 316 ASP A N 1
ATOM 2451 C CA . ASP A 1 316 ? -7.126 16.567 -20.726 1.00 91.19 316 ASP A CA 1
ATOM 2452 C C . ASP A 1 316 ? -7.878 16.837 -19.414 1.00 91.19 316 ASP A C 1
ATOM 2454 O O . ASP A 1 316 ? -9.090 17.050 -19.418 1.00 91.19 316 ASP A O 1
ATOM 2458 N N . THR A 1 317 ? -7.147 16.922 -18.301 1.00 85.62 317 THR A N 1
ATOM 2459 C CA . THR A 1 317 ? -7.636 17.437 -17.023 1.00 85.62 317 THR A CA 1
ATOM 2460 C C . THR A 1 317 ? -6.656 18.435 -16.411 1.00 85.62 317 THR A C 1
ATOM 2462 O O . THR A 1 317 ? -5.436 18.346 -16.569 1.00 85.62 317 THR A O 1
ATOM 2465 N N . SER A 1 318 ? -7.218 19.399 -15.686 1.00 75.88 318 SER A N 1
ATOM 2466 C CA . SER A 1 318 ? -6.480 20.400 -14.909 1.00 75.88 318 SER A CA 1
ATOM 2467 C C . SER A 1 318 ? -6.484 20.103 -13.409 1.00 75.88 318 SER A C 1
ATOM 2469 O O . SER A 1 318 ? -5.934 20.885 -12.637 1.00 75.88 318 SER A O 1
ATOM 2471 N N . ASP A 1 319 ? -7.107 18.998 -12.996 1.00 77.81 319 ASP A N 1
ATOM 2472 C CA . ASP A 1 319 ? -7.150 18.552 -11.610 1.00 77.81 319 ASP A CA 1
ATOM 2473 C C . ASP A 1 319 ? -6.252 17.323 -11.434 1.00 77.81 319 ASP A C 1
ATOM 2475 O O . ASP A 1 319 ? -6.401 16.312 -12.120 1.00 77.81 319 ASP A O 1
ATOM 2479 N N . SER A 1 320 ? -5.284 17.423 -10.527 1.00 77.50 320 SER A N 1
ATOM 2480 C CA . SER A 1 320 ? -4.290 16.373 -10.297 1.00 77.50 320 SER A CA 1
ATOM 2481 C C . SER A 1 320 ? -4.883 15.122 -9.630 1.00 77.50 320 SER A C 1
ATOM 2483 O O . SER A 1 320 ? -4.359 14.026 -9.837 1.00 77.50 320 SER A O 1
ATOM 2485 N N . VAL A 1 321 ? -5.984 15.261 -8.876 1.00 78.56 321 VAL A N 1
ATOM 2486 C CA . VAL A 1 321 ? -6.704 14.137 -8.256 1.00 78.56 321 VAL A CA 1
ATOM 2487 C C . VAL A 1 321 ? -7.397 13.321 -9.337 1.00 78.56 321 VAL A C 1
ATOM 2489 O O . VAL A 1 321 ? -7.241 12.103 -9.386 1.00 78.56 321 VAL A O 1
ATOM 2492 N N . GLU A 1 322 ? -8.126 13.998 -10.228 1.00 83.88 322 GLU A N 1
ATOM 2493 C CA . GLU A 1 322 ? -8.779 13.369 -11.381 1.00 83.88 322 GLU A CA 1
ATOM 2494 C C . GLU A 1 322 ? -7.749 12.729 -12.318 1.00 83.88 322 GLU A C 1
ATOM 2496 O O . GLU A 1 322 ? -7.960 11.625 -12.820 1.00 83.88 322 GLU A O 1
ATOM 2501 N N . ALA A 1 323 ? -6.606 13.390 -12.518 1.00 88.25 323 ALA A N 1
ATOM 2502 C CA . ALA A 1 323 ? -5.511 12.862 -13.319 1.00 88.25 323 ALA A CA 1
ATOM 2503 C C . ALA A 1 323 ? -4.955 11.551 -12.740 1.00 88.25 323 ALA A C 1
ATOM 2505 O O . ALA A 1 323 ? -4.796 10.569 -13.469 1.00 88.25 323 ALA A O 1
ATOM 2506 N N . LEU A 1 324 ? -4.680 11.513 -11.430 1.00 89.12 324 LEU A N 1
ATOM 2507 C CA . LEU A 1 324 ? -4.199 10.305 -10.760 1.00 89.12 324 LEU A CA 1
ATOM 2508 C C . LEU A 1 324 ? -5.257 9.197 -10.771 1.00 89.12 324 LEU A C 1
ATOM 2510 O O . LEU A 1 324 ? -4.927 8.047 -11.055 1.00 89.12 324 LEU A O 1
ATOM 2514 N N . GLU A 1 325 ? -6.523 9.529 -10.509 1.00 90.38 325 GLU A N 1
ATOM 2515 C CA . GLU A 1 325 ? -7.625 8.572 -10.623 1.00 90.38 325 GLU A CA 1
ATOM 2516 C C . GLU A 1 325 ? -7.675 7.951 -12.025 1.00 90.38 325 GLU A C 1
ATOM 2518 O O . GLU A 1 325 ? -7.768 6.730 -12.143 1.00 90.38 325 GLU A O 1
ATOM 2523 N N . ALA A 1 326 ? -7.533 8.754 -13.082 1.00 93.69 326 ALA A N 1
ATOM 2524 C CA . ALA A 1 326 ? -7.513 8.255 -14.452 1.00 93.69 326 ALA A CA 1
ATOM 2525 C C . ALA A 1 326 ? -6.323 7.314 -14.718 1.00 93.69 326 ALA A C 1
ATOM 2527 O O . ALA A 1 326 ? -6.499 6.295 -15.384 1.00 93.69 326 ALA A O 1
ATOM 2528 N N . VAL A 1 327 ? -5.129 7.610 -14.183 1.00 96.06 327 VAL A N 1
ATOM 2529 C CA . VAL A 1 327 ? -3.964 6.703 -14.252 1.00 96.06 327 VAL A CA 1
ATOM 2530 C C . VAL A 1 327 ? -4.257 5.376 -13.545 1.00 96.06 327 VAL A C 1
ATOM 2532 O O . VAL A 1 327 ? -4.037 4.309 -14.118 1.00 96.06 327 VAL A O 1
ATOM 2535 N N . MET A 1 328 ? -4.771 5.426 -12.314 1.00 95.88 328 MET A N 1
ATOM 2536 C CA . MET A 1 328 ? -5.076 4.222 -11.534 1.00 95.88 328 MET A CA 1
ATOM 2537 C C . MET A 1 328 ? -6.184 3.390 -12.187 1.00 95.88 328 MET A C 1
ATOM 2539 O O . MET A 1 328 ? -6.105 2.164 -12.183 1.00 95.88 328 MET A O 1
ATOM 2543 N N . ALA A 1 329 ? -7.172 4.038 -12.807 1.00 97.06 329 ALA A N 1
ATOM 2544 C CA . ALA A 1 329 ? -8.235 3.371 -13.546 1.00 97.06 329 ALA A CA 1
ATOM 2545 C C . ALA A 1 329 ? -7.695 2.595 -14.753 1.00 97.06 329 ALA A C 1
ATOM 2547 O O . ALA A 1 329 ? -7.971 1.403 -14.878 1.00 97.06 329 ALA A O 1
ATOM 2548 N N . VAL A 1 330 ? -6.885 3.222 -15.618 1.00 98.50 330 VAL A N 1
ATOM 2549 C CA . VAL A 1 330 ? -6.337 2.516 -16.791 1.00 98.50 330 VAL A CA 1
ATOM 2550 C C . VAL A 1 330 ? -5.364 1.406 -16.394 1.00 98.50 330 VAL A C 1
ATOM 2552 O O . VAL A 1 330 ? -5.363 0.353 -17.026 1.00 98.50 330 VAL A O 1
ATOM 2555 N N . GLN A 1 331 ? -4.583 1.598 -15.323 1.00 98.44 331 GLN A N 1
ATOM 2556 C CA . GLN A 1 331 ? -3.719 0.556 -14.769 1.00 98.44 331 GLN A CA 1
ATOM 2557 C C . GLN A 1 331 ? -4.547 -0.635 -14.276 1.00 98.44 331 GLN A C 1
ATOM 2559 O O . GLN A 1 331 ? -4.258 -1.778 -14.629 1.00 98.44 331 GLN A O 1
ATOM 2564 N N . TRP A 1 332 ? -5.595 -0.373 -13.496 1.00 98.12 332 TRP A N 1
ATOM 2565 C CA . TRP A 1 332 ? -6.481 -1.397 -12.951 1.00 98.12 332 TRP A CA 1
ATOM 2566 C C . TRP A 1 332 ? -7.186 -2.203 -14.045 1.00 98.12 332 TRP A C 1
ATOM 2568 O O . TRP A 1 332 ? -7.171 -3.435 -14.010 1.00 98.12 332 TRP A O 1
ATOM 2578 N N . GLU A 1 333 ? -7.740 -1.531 -15.056 1.00 98.50 333 GLU A N 1
ATOM 2579 C CA . GLU A 1 333 ? -8.377 -2.197 -16.197 1.00 98.50 333 GLU A CA 1
ATOM 2580 C C . GLU A 1 333 ? -7.371 -3.014 -17.017 1.00 98.50 333 GLU A C 1
ATOM 2582 O O . GLU A 1 333 ? -7.659 -4.151 -17.393 1.00 98.50 333 GLU A O 1
ATOM 2587 N N . ALA A 1 334 ? -6.159 -2.494 -17.237 1.00 98.69 334 ALA A N 1
ATOM 2588 C CA . ALA A 1 334 ? -5.101 -3.228 -17.924 1.00 98.69 334 ALA A CA 1
ATOM 2589 C C . ALA A 1 334 ? -4.711 -4.508 -17.170 1.00 98.69 334 ALA A C 1
ATOM 2591 O O . ALA A 1 334 ? -4.635 -5.578 -17.776 1.00 98.69 334 ALA A O 1
ATOM 2592 N N . MET A 1 335 ? -4.526 -4.424 -15.847 1.00 98.50 335 MET A N 1
ATOM 2593 C CA . MET A 1 335 ? -4.228 -5.586 -15.007 1.00 98.50 335 MET A CA 1
ATOM 2594 C C . MET A 1 335 ? -5.343 -6.633 -15.082 1.00 98.50 335 MET A C 1
ATOM 2596 O O . MET A 1 335 ? -5.080 -7.817 -15.314 1.00 98.50 335 MET A O 1
ATOM 2600 N N . ARG A 1 336 ? -6.603 -6.200 -14.940 1.00 97.94 336 ARG A N 1
ATOM 2601 C CA . ARG A 1 336 ? -7.764 -7.101 -14.950 1.00 97.94 336 ARG A CA 1
ATOM 2602 C C . ARG A 1 336 ? -8.084 -7.683 -16.319 1.00 97.94 336 ARG A C 1
ATOM 2604 O O . ARG A 1 336 ? -8.609 -8.793 -16.393 1.00 97.94 336 ARG A O 1
ATOM 2611 N N . GLY A 1 337 ? -7.707 -6.985 -17.387 1.00 98.31 337 GLY A N 1
ATOM 2612 C CA . GLY A 1 337 ? -7.739 -7.503 -18.751 1.00 98.31 337 GLY A CA 1
ATOM 2613 C C . GLY A 1 337 ? -6.772 -8.670 -18.974 1.00 98.31 337 GLY A C 1
ATOM 2614 O O . GLY A 1 337 ? -7.041 -9.524 -19.815 1.00 98.31 337 GLY 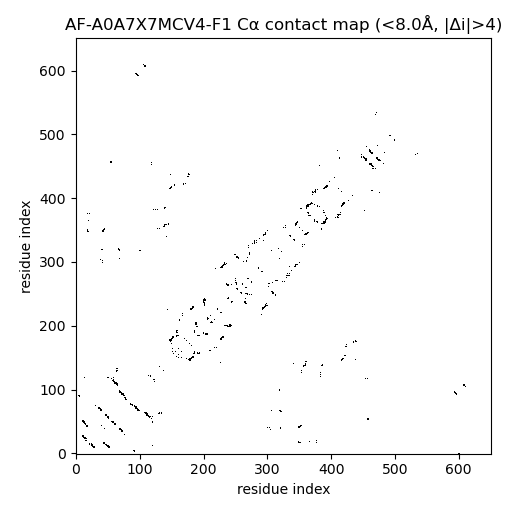A O 1
ATOM 2615 N N . ILE A 1 338 ? -5.674 -8.744 -18.210 1.00 98.38 338 ILE A N 1
ATOM 2616 C CA . ILE A 1 338 ? -4.770 -9.907 -18.206 1.00 98.38 338 ILE A CA 1
ATOM 2617 C C . ILE A 1 338 ? -5.271 -10.991 -17.259 1.00 98.38 338 ILE A C 1
ATOM 2619 O O . ILE A 1 338 ? -5.280 -12.169 -17.616 1.00 98.38 338 ILE A O 1
ATOM 2623 N N . ARG A 1 339 ? -5.673 -10.596 -16.049 1.00 97.50 339 ARG A N 1
ATOM 2624 C CA . ARG A 1 339 ? -6.110 -11.506 -14.994 1.00 97.50 339 ARG A CA 1
ATOM 2625 C C . ARG A 1 339 ? -7.311 -10.913 -14.247 1.00 97.50 339 ARG A C 1
ATOM 2627 O O . ARG A 1 339 ? -7.123 -9.993 -13.456 1.00 97.50 339 ARG A O 1
ATOM 2634 N N . PRO A 1 340 ? -8.538 -11.433 -14.437 1.00 97.00 340 PRO A N 1
ATOM 2635 C CA . PRO A 1 340 ? -9.736 -10.875 -13.802 1.00 97.00 340 PRO A CA 1
ATOM 2636 C C . PRO A 1 340 ? -9.691 -10.808 -12.265 1.00 97.00 340 PRO A C 1
ATOM 2638 O O . PRO A 1 340 ? -10.353 -9.940 -11.681 1.00 97.00 340 PRO A O 1
ATOM 2641 N N . ASP A 1 341 ? -8.917 -11.702 -11.642 1.00 96.12 341 ASP A N 1
ATOM 2642 C CA . ASP A 1 341 ? -8.607 -11.825 -10.210 1.00 96.12 341 ASP A CA 1
ATOM 2643 C C . ASP A 1 341 ? -7.229 -11.232 -9.834 1.00 96.12 341 ASP A C 1
ATOM 2645 O O . ASP A 1 341 ? -6.583 -11.682 -8.892 1.00 96.12 341 ASP A O 1
ATOM 2649 N N . ALA A 1 342 ? -6.746 -10.229 -10.579 1.00 98.12 342 ALA A N 1
ATOM 2650 C CA . ALA A 1 342 ? -5.486 -9.553 -10.274 1.00 98.12 342 ALA A CA 1
ATOM 2651 C C . ALA A 1 342 ? -5.488 -8.916 -8.873 1.00 98.12 342 ALA A C 1
ATOM 2653 O O . ALA A 1 342 ? -6.469 -8.303 -8.440 1.00 98.12 342 ALA A O 1
ATOM 2654 N N . LEU A 1 343 ? -4.343 -9.012 -8.200 1.00 98.56 343 LEU A N 1
ATOM 2655 C CA . LEU A 1 343 ? -4.094 -8.394 -6.900 1.00 98.56 343 LEU A CA 1
ATOM 2656 C C . LEU A 1 343 ? -3.359 -7.061 -7.072 1.00 98.56 343 LEU A C 1
ATOM 2658 O O . LEU A 1 343 ? -2.422 -6.941 -7.857 1.00 98.56 343 LEU A O 1
ATOM 2662 N N . CYS A 1 344 ? -3.764 -6.048 -6.318 1.00 98.25 344 CYS A N 1
ATOM 2663 C CA . CYS A 1 344 ? -3.125 -4.738 -6.329 1.00 98.25 344 CYS A CA 1
ATOM 2664 C C . CYS A 1 344 ? -3.036 -4.199 -4.901 1.00 98.25 344 CYS A C 1
ATOM 2666 O O . CYS A 1 344 ? -4.061 -3.921 -4.270 1.00 98.25 344 CYS A O 1
ATOM 2668 N N . GLU A 1 345 ? -1.814 -4.070 -4.391 1.00 98.19 345 GLU A N 1
ATOM 2669 C CA . GLU A 1 345 ? -1.539 -3.428 -3.110 1.00 98.19 345 GLU A CA 1
ATOM 2670 C C . GLU A 1 345 ? -1.225 -1.947 -3.332 1.00 98.19 345 GLU A C 1
ATOM 2672 O O . GLU A 1 345 ? -0.254 -1.597 -4.006 1.00 98.19 345 GLU A O 1
ATOM 2677 N N . LEU A 1 346 ? -2.047 -1.080 -2.739 1.00 95.25 346 LEU A N 1
ATOM 2678 C CA . LEU A 1 346 ? -1.812 0.362 -2.673 1.00 95.25 346 LEU A CA 1
ATOM 2679 C C . LEU A 1 346 ? -1.172 0.729 -1.334 1.00 95.25 346 LEU A C 1
ATOM 2681 O O . LEU A 1 346 ? -1.356 0.032 -0.339 1.00 95.25 346 LEU A O 1
ATOM 2685 N N . LYS A 1 347 ? -0.496 1.872 -1.255 1.00 90.38 347 LYS A N 1
ATOM 2686 C CA . LYS A 1 347 ? -0.035 2.448 0.016 1.00 90.38 347 LYS A CA 1
ATOM 2687 C C . LYS A 1 347 ? -1.041 3.451 0.561 1.00 90.38 347 LYS A C 1
ATOM 2689 O O . LYS A 1 347 ? -1.740 4.120 -0.194 1.00 90.38 347 LYS A O 1
ATOM 2694 N N . GLN A 1 348 ? -1.059 3.593 1.881 1.00 86.06 348 GLN A N 1
ATOM 2695 C CA . GLN A 1 348 ? -1.941 4.488 2.628 1.00 86.06 348 GLN A CA 1
ATOM 2696 C C . GLN A 1 348 ? -2.063 5.907 2.044 1.00 86.06 348 GLN A C 1
ATOM 2698 O O . GLN A 1 348 ? -3.174 6.433 2.013 1.00 86.06 348 GLN A O 1
ATOM 2703 N N . ASP A 1 349 ? -0.965 6.499 1.555 1.00 80.25 349 ASP A N 1
ATOM 2704 C CA . ASP A 1 349 ? -0.927 7.870 1.030 1.00 80.25 349 ASP A CA 1
ATOM 2705 C C . ASP A 1 349 ? -2.001 8.092 -0.062 1.00 80.25 349 ASP A C 1
ATOM 2707 O O . ASP A 1 349 ? -2.798 9.032 0.011 1.00 80.25 349 ASP A O 1
ATOM 2711 N N . TYR A 1 350 ? -2.108 7.144 -0.997 1.00 83.25 350 TYR A N 1
ATOM 2712 C CA . TYR A 1 350 ? -3.026 7.157 -2.144 1.00 83.25 350 TYR A CA 1
ATOM 2713 C C . TYR A 1 350 ? -4.090 6.043 -2.096 1.00 83.25 350 TYR A C 1
ATOM 2715 O O . TYR A 1 350 ? -4.902 5.922 -3.005 1.00 83.25 350 TYR A O 1
ATOM 2723 N N . GLY A 1 351 ? -4.160 5.261 -1.019 1.00 84.69 351 GLY A N 1
ATOM 2724 C CA . GLY A 1 351 ? -5.193 4.252 -0.755 1.00 84.69 351 GLY A CA 1
ATOM 2725 C C . GLY A 1 351 ? -6.424 4.812 -0.034 1.00 84.69 351 GLY A C 1
ATOM 2726 O O . GLY A 1 351 ? -6.975 4.165 0.858 1.00 84.69 351 GLY A O 1
ATOM 2727 N N . ASN A 1 352 ? -6.836 6.043 -0.356 1.00 81.62 352 ASN A N 1
ATOM 2728 C CA . ASN A 1 352 ? -8.005 6.679 0.259 1.00 81.62 352 ASN A CA 1
ATOM 2729 C C . ASN A 1 352 ? -9.327 6.063 -0.247 1.00 81.62 352 ASN A C 1
ATOM 2731 O O . ASN A 1 352 ? -9.343 5.277 -1.188 1.00 81.62 352 ASN A O 1
ATOM 2735 N N . VAL A 1 353 ? -10.464 6.452 0.342 1.00 84.19 353 VAL A N 1
ATOM 2736 C CA . VAL A 1 353 ? -11.783 5.874 0.007 1.00 84.19 353 VAL A CA 1
ATOM 2737 C C . VAL A 1 353 ? -12.158 5.960 -1.483 1.00 84.19 353 VAL A C 1
ATOM 2739 O O . VAL A 1 353 ? -12.934 5.132 -1.950 1.00 84.19 353 VAL A O 1
ATOM 2742 N N . ARG A 1 354 ? -11.626 6.940 -2.227 1.00 85.06 354 ARG A N 1
ATOM 2743 C CA . ARG A 1 354 ? -11.897 7.113 -3.661 1.00 85.06 354 ARG A CA 1
ATOM 2744 C C . ARG A 1 354 ? -11.013 6.226 -4.515 1.00 85.06 354 ARG A C 1
ATOM 2746 O O . ARG A 1 354 ? -11.529 5.499 -5.360 1.00 85.06 354 ARG A O 1
ATOM 2753 N N . LEU A 1 355 ? -9.710 6.274 -4.261 1.00 88.69 355 LEU A N 1
ATOM 2754 C CA . LEU A 1 355 ? -8.691 5.603 -5.066 1.00 88.69 355 LEU A CA 1
ATOM 2755 C C . LEU A 1 355 ? -8.532 4.117 -4.714 1.00 88.69 355 LEU A C 1
ATOM 2757 O O . LEU A 1 355 ? -8.136 3.323 -5.563 1.00 88.69 355 LEU A O 1
ATOM 2761 N N . ALA A 1 356 ? -8.939 3.702 -3.511 1.00 91.88 356 ALA A N 1
ATOM 2762 C CA . ALA A 1 356 ? -8.925 2.301 -3.093 1.00 91.88 356 ALA A CA 1
ATOM 2763 C C . ALA A 1 356 ? -9.831 1.388 -3.937 1.00 91.88 356 ALA A C 1
ATOM 2765 O O . ALA A 1 356 ? -9.739 0.173 -3.819 1.00 91.88 356 ALA A O 1
ATOM 2766 N N . ARG A 1 357 ? -10.691 1.930 -4.812 1.00 93.12 357 ARG A N 1
ATOM 2767 C CA . ARG A 1 357 ? -11.451 1.112 -5.770 1.00 93.12 357 ARG A CA 1
ATOM 2768 C C . ARG A 1 357 ? -10.566 0.439 -6.832 1.00 93.12 357 ARG A C 1
ATOM 2770 O O . ARG A 1 357 ? -11.002 -0.526 -7.449 1.00 93.12 357 ARG A O 1
ATOM 2777 N N . TYR A 1 358 ? -9.341 0.934 -7.015 1.00 95.81 358 TYR A N 1
ATOM 2778 C CA . TYR A 1 358 ? -8.350 0.433 -7.972 1.00 95.81 358 TYR A CA 1
ATOM 2779 C C . TYR A 1 358 ? -7.260 -0.426 -7.296 1.00 95.81 358 TYR A C 1
ATOM 2781 O O . TYR A 1 358 ? -6.168 -0.596 -7.834 1.00 95.81 358 TYR A O 1
ATOM 2789 N N . GLY A 1 359 ? -7.533 -0.940 -6.091 1.00 96.44 359 GLY A N 1
ATOM 2790 C CA . GLY A 1 359 ? -6.617 -1.782 -5.322 1.00 96.44 359 GLY A CA 1
ATOM 2791 C C . GLY A 1 359 ? -7.360 -2.802 -4.468 1.00 96.44 359 GLY A C 1
ATOM 2792 O O . GLY A 1 359 ? -8.365 -2.470 -3.852 1.00 96.44 359 GLY A O 1
ATOM 2793 N N . THR A 1 360 ? -6.877 -4.042 -4.397 1.00 97.69 360 THR A N 1
ATOM 2794 C CA . THR A 1 360 ? -7.496 -5.106 -3.584 1.00 97.69 360 THR A CA 1
ATOM 2795 C C . THR A 1 360 ? -7.202 -4.971 -2.091 1.00 97.69 360 THR A C 1
ATOM 2797 O O . THR A 1 360 ? -7.956 -5.491 -1.267 1.00 97.69 360 THR A O 1
ATOM 2800 N N . MET A 1 361 ? -6.118 -4.278 -1.734 1.00 97.25 361 MET A N 1
ATOM 2801 C CA . MET A 1 361 ? -5.741 -3.972 -0.355 1.00 97.25 361 MET A CA 1
ATOM 2802 C C . MET A 1 361 ? -4.999 -2.638 -0.266 1.00 97.25 361 MET A C 1
ATOM 2804 O O . MET A 1 361 ? -4.435 -2.151 -1.248 1.00 97.25 361 MET A O 1
ATOM 2808 N N . VAL A 1 362 ? -4.968 -2.069 0.941 1.00 94.94 362 VAL A N 1
ATOM 2809 C CA . VAL A 1 362 ? -4.143 -0.898 1.255 1.00 94.94 362 VAL A CA 1
ATOM 2810 C C . VAL A 1 362 ? -3.178 -1.229 2.385 1.00 94.94 362 VAL A C 1
ATOM 2812 O O . VAL A 1 362 ? -3.593 -1.602 3.481 1.00 94.94 362 VAL A O 1
ATOM 2815 N N . ARG A 1 363 ? -1.886 -1.064 2.127 1.00 94.25 363 ARG A N 1
ATOM 2816 C CA . ARG A 1 363 ? -0.802 -1.186 3.097 1.00 94.25 363 ARG A CA 1
ATOM 2817 C C . ARG A 1 363 ? -0.676 0.084 3.928 1.00 94.25 363 ARG A C 1
ATOM 2819 O O . ARG A 1 363 ? -0.695 1.193 3.387 1.00 94.25 363 ARG A O 1
ATOM 2826 N N . ALA A 1 364 ? -0.495 -0.065 5.238 1.00 89.56 364 ALA A N 1
ATOM 2827 C CA . ALA A 1 364 ? -0.080 1.042 6.096 1.00 89.56 364 ALA A CA 1
ATOM 2828 C C . ALA A 1 364 ? 1.242 1.666 5.610 1.00 89.56 364 ALA A C 1
ATOM 2830 O O . ALA A 1 364 ? 2.096 0.997 5.036 1.00 89.56 364 ALA A O 1
ATOM 2831 N N . GLY A 1 365 ? 1.435 2.965 5.842 1.00 85.94 365 GLY A N 1
ATOM 2832 C CA . GLY A 1 365 ? 2.694 3.610 5.460 1.00 85.94 365 GLY A CA 1
ATOM 2833 C C . GLY A 1 365 ? 3.913 3.022 6.194 1.00 85.94 365 GLY A C 1
ATOM 2834 O O . GLY A 1 365 ? 3.789 2.526 7.317 1.00 85.94 365 GLY A O 1
ATOM 2835 N N . ASP A 1 366 ? 5.103 3.224 5.627 1.00 88.06 366 ASP A N 1
ATOM 2836 C CA . ASP A 1 366 ? 6.383 2.660 6.091 1.00 88.06 366 ASP A CA 1
ATOM 2837 C C . ASP A 1 366 ? 6.651 2.902 7.600 1.00 88.06 366 ASP A C 1
ATOM 2839 O O . ASP A 1 366 ? 6.731 4.049 8.059 1.00 88.06 366 ASP A O 1
ATOM 2843 N N . THR A 1 367 ? 6.731 1.803 8.357 1.00 88.12 367 THR A N 1
ATOM 2844 C CA . THR A 1 367 ? 6.865 1.625 9.820 1.00 88.12 367 THR A CA 1
ATOM 2845 C C . THR A 1 367 ? 7.491 0.269 10.197 1.00 88.12 367 THR A C 1
ATOM 2847 O O . THR A 1 367 ? 7.221 -0.255 11.277 1.00 88.12 367 THR A O 1
ATOM 2850 N N . ALA A 1 368 ? 8.344 -0.306 9.348 1.00 87.06 368 ALA A N 1
ATOM 2851 C CA . ALA A 1 368 ? 8.870 -1.668 9.496 1.00 87.06 368 ALA A CA 1
ATOM 2852 C C . ALA A 1 368 ? 9.364 -2.040 10.910 1.00 87.06 368 ALA A C 1
ATOM 2854 O O . ALA A 1 368 ? 9.153 -3.158 11.376 1.00 87.06 368 ALA A O 1
ATOM 2855 N N . TYR A 1 369 ? 9.968 -1.089 11.627 1.00 89.06 369 TYR A N 1
ATOM 2856 C CA . TYR A 1 369 ? 10.530 -1.288 12.968 1.00 89.06 369 TYR A CA 1
ATOM 2857 C C . TYR A 1 369 ? 9.662 -0.737 14.116 1.00 89.06 369 TYR A C 1
ATOM 2859 O O . TYR A 1 369 ? 10.046 -0.836 15.280 1.00 89.06 369 TYR A O 1
ATOM 2867 N N . ASP A 1 370 ? 8.501 -0.149 13.815 1.00 88.25 370 ASP A N 1
ATOM 2868 C CA . ASP A 1 370 ? 7.601 0.488 14.782 1.00 88.25 370 ASP A CA 1
ATOM 2869 C C . ASP A 1 370 ? 6.181 -0.087 14.676 1.00 88.25 370 ASP A C 1
ATOM 2871 O O . ASP A 1 370 ? 5.292 0.451 14.007 1.00 88.25 370 ASP A O 1
ATOM 2875 N N . VAL A 1 371 ? 5.965 -1.192 15.394 1.00 88.19 371 VAL A N 1
ATOM 2876 C CA . VAL A 1 371 ? 4.674 -1.897 15.459 1.00 88.19 371 VAL A CA 1
ATOM 2877 C C . VAL A 1 371 ? 3.553 -0.995 15.968 1.00 88.19 371 VAL A C 1
ATOM 2879 O O . VAL A 1 371 ? 2.412 -1.120 15.523 1.00 88.19 371 VAL A O 1
ATOM 2882 N N . ASP A 1 372 ? 3.846 -0.092 16.903 1.00 86.06 372 ASP A N 1
ATOM 2883 C CA . ASP A 1 372 ? 2.814 0.742 17.510 1.00 86.06 372 ASP A CA 1
ATOM 2884 C C . ASP A 1 372 ? 2.306 1.781 16.505 1.00 86.06 372 ASP A C 1
ATOM 2886 O O . ASP A 1 372 ? 1.090 1.967 16.377 1.00 86.06 372 ASP A O 1
ATOM 2890 N N . THR A 1 373 ? 3.203 2.409 15.738 1.00 84.88 373 THR A N 1
ATOM 2891 C CA . THR A 1 373 ? 2.792 3.291 14.639 1.00 84.88 373 THR A CA 1
ATOM 2892 C C . THR A 1 373 ? 2.093 2.516 13.525 1.00 84.88 373 THR A C 1
ATOM 2894 O O . THR A 1 373 ? 1.055 2.980 13.041 1.00 84.88 373 THR A O 1
ATOM 2897 N N . ASN A 1 374 ? 2.595 1.332 13.158 1.00 88.56 374 ASN A N 1
ATOM 2898 C CA . ASN A 1 374 ? 1.974 0.461 12.155 1.00 88.56 374 ASN A CA 1
ATOM 2899 C C . ASN A 1 374 ? 0.508 0.163 12.519 1.00 88.56 374 ASN A C 1
ATOM 2901 O O . ASN A 1 374 ? -0.404 0.415 11.729 1.00 88.56 374 ASN A O 1
ATOM 2905 N N . CYS A 1 375 ? 0.250 -0.236 13.770 1.00 89.38 375 CYS A N 1
ATOM 2906 C CA . CYS A 1 375 ? -1.104 -0.493 14.260 1.00 89.38 375 CYS A CA 1
ATOM 2907 C C . CYS A 1 375 ? -2.007 0.735 14.142 1.00 89.38 375 CYS A C 1
ATOM 2909 O O . CYS A 1 375 ? -3.115 0.650 13.615 1.00 89.38 375 CYS A O 1
ATOM 2911 N N . ARG A 1 376 ? -1.535 1.903 14.598 1.00 85.69 376 ARG A N 1
ATOM 2912 C CA . ARG A 1 376 ? -2.322 3.144 14.538 1.00 85.69 376 ARG A CA 1
ATOM 2913 C C . ARG A 1 376 ? -2.660 3.544 13.099 1.00 85.69 376 ARG A C 1
ATOM 2915 O O . ARG A 1 376 ? -3.767 4.030 12.865 1.00 85.69 376 ARG A O 1
ATOM 2922 N N . ARG A 1 377 ? -1.736 3.337 12.154 1.00 86.12 377 ARG A N 1
ATOM 2923 C CA . ARG A 1 377 ? -1.947 3.553 10.713 1.00 86.12 377 ARG A CA 1
ATOM 2924 C C . ARG A 1 377 ? -2.957 2.569 10.127 1.00 86.12 377 ARG A C 1
ATOM 2926 O O . ARG A 1 377 ? -3.842 2.973 9.373 1.00 86.12 377 ARG A O 1
ATOM 2933 N N . CYS A 1 378 ? -2.888 1.304 10.528 1.00 90.56 378 CYS A N 1
ATOM 2934 C CA . CYS A 1 378 ? -3.833 0.286 10.084 1.00 90.56 378 CYS A CA 1
ATOM 2935 C C . CYS A 1 378 ? -5.256 0.557 10.575 1.00 90.56 378 CYS A C 1
ATOM 2937 O O . CYS A 1 378 ? -6.182 0.519 9.776 1.00 90.56 378 CYS A O 1
ATOM 2939 N N . PHE A 1 379 ? -5.444 0.898 11.855 1.00 88.56 379 PHE A N 1
ATOM 2940 C CA . PHE A 1 379 ? -6.771 1.226 12.389 1.00 88.56 379 PHE A CA 1
ATOM 2941 C C . PHE A 1 379 ? -7.397 2.424 11.684 1.00 88.56 379 PHE A C 1
ATOM 2943 O O . PHE A 1 379 ? -8.580 2.412 11.363 1.00 88.56 379 PHE A O 1
ATOM 2950 N N . HIS A 1 380 ? -6.592 3.445 11.397 1.00 84.94 380 HIS A N 1
ATOM 2951 C CA . HIS A 1 380 ? -7.038 4.577 10.603 1.00 84.94 380 HIS A CA 1
ATOM 2952 C C . HIS A 1 380 ? -7.514 4.135 9.204 1.00 84.94 380 HIS A C 1
ATOM 2954 O O . HIS A 1 380 ? -8.642 4.412 8.793 1.00 84.94 380 HIS A O 1
ATOM 2960 N N . THR A 1 381 ? -6.669 3.389 8.496 1.00 86.69 381 THR A N 1
ATOM 2961 C CA . THR A 1 381 ? -6.947 2.908 7.135 1.00 86.69 381 THR A CA 1
ATOM 2962 C C . THR A 1 381 ? -8.142 1.946 7.111 1.00 86.69 381 THR A C 1
ATOM 2964 O O . THR A 1 381 ? -8.970 2.007 6.205 1.00 86.69 381 THR A O 1
ATOM 2967 N N . GLY A 1 382 ? -8.323 1.138 8.159 1.00 89.25 382 GLY A N 1
ATOM 2968 C CA . GLY A 1 382 ? -9.416 0.171 8.310 1.00 89.25 382 GLY A CA 1
ATOM 2969 C C . GLY A 1 382 ? -10.791 0.803 8.539 1.00 89.25 382 GLY A C 1
ATOM 2970 O O . GLY A 1 382 ? -11.812 0.130 8.411 1.00 89.25 382 GLY A O 1
ATOM 2971 N N . ALA A 1 383 ? -10.855 2.107 8.825 1.00 86.38 383 ALA A N 1
ATOM 2972 C CA . ALA A 1 383 ? -12.104 2.866 8.759 1.00 86.38 383 ALA A CA 1
ATOM 2973 C C . ALA A 1 383 ? -12.513 3.211 7.313 1.00 86.38 383 ALA A C 1
ATOM 2975 O O . ALA A 1 383 ? -13.664 3.585 7.065 1.00 86.38 383 ALA A O 1
ATOM 2976 N N . CYS A 1 384 ? -11.575 3.125 6.368 1.00 85.31 384 CYS A N 1
ATOM 2977 C CA . CYS A 1 384 ? -11.710 3.632 5.005 1.00 85.31 384 CYS A CA 1
ATOM 2978 C C . CYS A 1 384 ? -11.922 2.517 3.980 1.00 85.31 384 CYS A C 1
ATOM 2980 O O . CYS A 1 384 ? -12.742 2.682 3.074 1.00 85.31 384 CYS A O 1
ATOM 2982 N N . VAL A 1 385 ? -11.212 1.398 4.140 1.00 90.12 385 VAL A N 1
ATOM 2983 C CA . VAL A 1 385 ? -11.133 0.312 3.152 1.00 90.12 385 VAL A CA 1
ATOM 2984 C C . VAL A 1 385 ? -11.372 -1.061 3.793 1.00 90.12 385 VAL A C 1
ATOM 2986 O O . VAL A 1 385 ? -11.155 -1.211 4.997 1.00 90.12 385 VAL A O 1
ATOM 2989 N N . PRO A 1 386 ? -11.838 -2.064 3.023 1.00 90.81 386 PRO A N 1
ATOM 2990 C CA . PRO A 1 386 ? -12.217 -3.366 3.573 1.00 90.81 386 PRO A CA 1
ATOM 2991 C C . PRO A 1 386 ? -11.022 -4.244 3.964 1.00 90.81 386 PRO A C 1
ATOM 2993 O O . PRO A 1 386 ? -11.137 -5.016 4.911 1.00 90.81 386 PRO A O 1
ATOM 2996 N N . CYS A 1 387 ? -9.891 -4.133 3.260 1.00 95.38 387 CYS A N 1
ATOM 2997 C CA . CYS A 1 387 ? -8.687 -4.905 3.547 1.00 95.38 387 CYS A CA 1
ATOM 2998 C C . CYS A 1 387 ? -7.490 -3.980 3.765 1.00 95.38 387 CYS A C 1
ATOM 3000 O O . CYS A 1 387 ? -7.153 -3.162 2.904 1.00 95.38 387 CYS A O 1
ATOM 3002 N N . VAL A 1 388 ? -6.852 -4.132 4.925 1.00 94.94 388 VAL A N 1
ATOM 3003 C CA . VAL A 1 388 ? -5.662 -3.376 5.307 1.00 94.94 388 VAL A CA 1
ATOM 3004 C C . VAL A 1 388 ? -4.528 -4.337 5.580 1.00 94.94 388 VAL A C 1
ATOM 3006 O O . VAL A 1 388 ? -4.630 -5.197 6.456 1.00 94.94 388 VAL A O 1
ATOM 3009 N N . HIS A 1 389 ? -3.439 -4.150 4.853 1.00 96.94 389 HIS A N 1
ATOM 3010 C CA . HIS A 1 389 ? -2.171 -4.787 5.147 1.00 96.94 389 HIS A CA 1
ATOM 3011 C C . HIS A 1 389 ? -1.429 -3.960 6.187 1.00 96.94 389 HIS A C 1
ATOM 3013 O O . HIS A 1 389 ? -1.414 -2.724 6.133 1.00 96.94 389 HIS A O 1
ATOM 3019 N N . ASN A 1 390 ? -0.801 -4.642 7.141 1.00 95.50 390 ASN A N 1
ATOM 3020 C CA . ASN A 1 390 ? 0.206 -3.978 7.946 1.00 95.50 390 ASN A CA 1
ATOM 3021 C C . ASN A 1 390 ? 1.348 -3.480 7.046 1.00 95.50 390 ASN A C 1
ATOM 3023 O O . ASN A 1 390 ? 1.483 -3.898 5.901 1.00 95.50 390 ASN A O 1
ATOM 3027 N N . ASP A 1 391 ? 2.177 -2.571 7.549 1.00 93.25 391 ASP A N 1
ATOM 3028 C CA . ASP A 1 391 ? 3.492 -2.414 6.934 1.00 93.25 391 ASP A CA 1
ATOM 3029 C C . ASP A 1 391 ? 4.368 -3.647 7.220 1.00 93.25 391 ASP A C 1
ATOM 3031 O O . ASP A 1 391 ? 4.122 -4.363 8.198 1.00 93.25 391 ASP A O 1
ATOM 3035 N N . TYR A 1 392 ? 5.389 -3.886 6.392 1.00 90.94 392 TYR A N 1
ATOM 3036 C CA . TYR A 1 392 ? 6.283 -5.042 6.482 1.00 90.94 392 TYR A CA 1
ATOM 3037 C C . TYR A 1 392 ? 7.085 -5.014 7.781 1.00 90.94 392 TYR A C 1
ATOM 3039 O O . TYR A 1 392 ? 8.146 -4.403 7.885 1.00 90.94 392 TYR A O 1
ATOM 3047 N N . PHE A 1 393 ? 6.553 -5.673 8.802 1.00 88.31 393 PHE A N 1
ATOM 3048 C CA . PHE A 1 393 ? 7.141 -5.659 10.126 1.00 88.31 393 PHE A CA 1
ATOM 3049 C C . PHE A 1 393 ? 8.421 -6.494 10.163 1.00 88.31 393 PHE A C 1
ATOM 3051 O O . PHE A 1 393 ? 8.476 -7.601 9.619 1.00 88.31 393 PHE A O 1
ATOM 3058 N N . VAL A 1 394 ? 9.427 -5.949 10.847 1.00 90.50 394 VAL A N 1
ATOM 3059 C CA . VAL A 1 394 ? 10.721 -6.577 11.087 1.00 90.50 394 VAL A CA 1
ATOM 3060 C C . VAL A 1 394 ? 10.944 -6.730 12.589 1.00 90.50 394 VAL A C 1
ATOM 3062 O O . VAL A 1 394 ? 11.111 -5.753 13.324 1.00 90.50 394 VAL A O 1
ATOM 3065 N N . THR A 1 395 ? 10.982 -7.974 13.067 1.00 87.56 395 THR A N 1
ATOM 3066 C CA . THR A 1 395 ? 11.406 -8.280 14.442 1.00 87.56 395 THR A CA 1
ATOM 3067 C C . THR A 1 395 ? 12.922 -8.208 14.575 1.00 87.56 395 THR A C 1
ATOM 3069 O O . THR A 1 395 ? 13.635 -8.659 13.686 1.00 87.56 395 THR A O 1
ATOM 3072 N N . SER A 1 396 ? 13.427 -7.742 15.720 1.00 87.31 396 SER A N 1
ATOM 3073 C CA . SER A 1 396 ? 14.846 -7.899 16.063 1.00 87.31 396 SER A CA 1
ATOM 3074 C C . SER A 1 396 ? 15.175 -9.358 16.389 1.00 87.31 396 SER A C 1
ATOM 3076 O O . SER A 1 396 ? 14.475 -9.970 17.195 1.00 87.31 396 SER A O 1
ATOM 3078 N N . ASP A 1 397 ? 16.300 -9.867 15.887 1.00 87.56 397 ASP A N 1
ATOM 3079 C CA . ASP A 1 397 ? 16.809 -11.204 16.239 1.00 87.56 397 ASP A CA 1
ATOM 3080 C C . ASP A 1 397 ? 17.148 -11.347 17.732 1.00 87.56 397 ASP A C 1
ATOM 3082 O O . ASP A 1 397 ? 17.171 -12.450 18.276 1.00 87.56 397 ASP A O 1
ATOM 3086 N N . LEU A 1 398 ? 17.364 -10.223 18.424 1.00 91.81 398 LEU A N 1
ATOM 3087 C CA . LEU A 1 398 ? 17.620 -10.171 19.865 1.00 91.81 398 LEU A CA 1
ATOM 3088 C C . LEU A 1 398 ? 16.333 -10.173 20.702 1.00 91.81 398 LEU A C 1
ATOM 3090 O O . LEU A 1 398 ? 16.396 -10.240 21.933 1.00 91.81 398 LEU A O 1
ATOM 3094 N N . ALA A 1 399 ? 15.163 -10.058 20.068 1.00 93.50 399 ALA A N 1
ATOM 3095 C CA . ALA A 1 399 ? 13.893 -10.073 20.772 1.00 93.50 399 ALA A CA 1
ATOM 3096 C C . ALA A 1 399 ? 13.676 -11.429 21.457 1.00 93.50 399 ALA A C 1
ATOM 3098 O O . ALA A 1 399 ? 13.998 -12.492 20.924 1.00 93.50 399 ALA A O 1
ATOM 3099 N N . SER A 1 400 ? 13.070 -11.420 22.642 1.00 96.94 400 SER A N 1
ATOM 3100 C CA . SER A 1 400 ? 12.600 -12.672 23.229 1.00 96.94 400 SER A CA 1
ATOM 3101 C C . SER A 1 400 ? 11.426 -13.230 22.409 1.00 96.94 400 SER A C 1
ATOM 3103 O O . SER A 1 400 ? 10.664 -12.453 21.823 1.00 96.94 400 SER A O 1
ATOM 3105 N N . PRO A 1 401 ? 11.197 -14.556 22.402 1.00 97.00 401 PRO A N 1
ATOM 3106 C CA . PRO A 1 401 ? 10.008 -15.139 21.775 1.00 97.00 401 PRO A CA 1
ATOM 3107 C C . PRO A 1 401 ? 8.695 -14.505 22.266 1.00 97.00 401 PRO A C 1
ATOM 3109 O O . PRO A 1 401 ? 7.748 -14.352 21.500 1.00 97.00 401 PRO A O 1
ATOM 3112 N N . GLN A 1 402 ? 8.646 -14.066 23.529 1.00 95.94 402 GLN A N 1
ATOM 3113 C CA . GLN A 1 402 ? 7.505 -13.349 24.100 1.00 95.94 402 GLN A CA 1
ATOM 3114 C C . GLN A 1 402 ? 7.313 -11.966 23.466 1.00 95.94 402 GLN A C 1
ATOM 3116 O O . GLN A 1 402 ? 6.180 -11.576 23.196 1.00 95.94 402 GLN A O 1
ATOM 3121 N N . ALA A 1 403 ? 8.392 -11.223 23.210 1.00 94.38 403 ALA A N 1
ATOM 3122 C CA . ALA A 1 403 ? 8.307 -9.930 22.536 1.00 94.38 403 ALA A CA 1
ATOM 3123 C C . ALA A 1 403 ? 7.817 -10.085 21.086 1.00 94.38 403 ALA A C 1
ATOM 3125 O O . ALA A 1 403 ? 6.952 -9.323 20.657 1.00 94.38 403 ALA A O 1
ATOM 3126 N N . VAL A 1 404 ? 8.289 -11.117 20.375 1.00 95.50 404 VAL A N 1
ATOM 3127 C CA . VAL A 1 404 ? 7.792 -11.472 19.033 1.00 95.50 404 VAL A CA 1
ATOM 3128 C C . VAL A 1 404 ? 6.306 -11.829 19.076 1.00 95.50 404 VAL A C 1
ATOM 3130 O O . VAL A 1 404 ? 5.528 -11.300 18.287 1.00 95.50 404 VAL A O 1
ATOM 3133 N N . ALA A 1 405 ? 5.873 -12.643 20.043 1.00 95.19 405 ALA A N 1
ATOM 3134 C CA . ALA A 1 405 ? 4.459 -12.981 20.215 1.00 95.19 405 ALA A CA 1
ATOM 3135 C C . ALA A 1 405 ? 3.590 -11.736 20.469 1.00 95.19 405 ALA A C 1
ATOM 3137 O O . ALA A 1 405 ? 2.518 -11.596 19.887 1.00 95.19 405 ALA A O 1
ATOM 3138 N N . LEU A 1 406 ? 4.057 -10.799 21.300 1.00 92.88 406 LEU A N 1
ATOM 3139 C CA . LEU A 1 406 ? 3.347 -9.543 21.547 1.00 92.88 406 LEU A CA 1
ATOM 3140 C C . LEU A 1 406 ? 3.288 -8.646 20.303 1.00 92.88 406 LEU A C 1
ATOM 3142 O O . LEU A 1 406 ? 2.315 -7.911 20.135 1.00 92.88 406 LEU A O 1
ATOM 3146 N N . ALA A 1 407 ? 4.308 -8.662 19.445 1.00 93.12 407 ALA A N 1
ATOM 3147 C CA . ALA A 1 407 ? 4.256 -7.965 18.164 1.00 93.12 407 ALA A CA 1
ATOM 3148 C C . ALA A 1 407 ? 3.239 -8.621 17.218 1.00 93.12 407 ALA A C 1
ATOM 3150 O O . ALA A 1 407 ? 2.399 -7.922 16.662 1.00 93.12 407 ALA A O 1
ATOM 3151 N N . MET A 1 408 ? 3.225 -9.955 17.132 1.00 94.88 408 MET A N 1
ATOM 3152 C CA . MET A 1 408 ? 2.241 -10.705 16.343 1.00 94.88 408 MET A CA 1
ATOM 3153 C C . MET A 1 408 ? 0.799 -10.386 16.749 1.00 94.88 408 MET A C 1
ATOM 3155 O O . MET A 1 408 ? -0.023 -10.086 15.890 1.00 94.88 408 MET A O 1
ATOM 3159 N N . VAL A 1 409 ? 0.494 -10.365 18.051 1.00 93.75 409 VAL A N 1
ATOM 3160 C CA . VAL A 1 409 ? -0.848 -10.003 18.551 1.00 93.75 409 VAL A CA 1
ATOM 3161 C C . VAL A 1 409 ? -1.264 -8.605 18.089 1.00 93.75 409 VAL A C 1
ATOM 3163 O O . VAL A 1 409 ? -2.398 -8.417 17.651 1.00 93.75 409 VAL A O 1
ATOM 3166 N N . ARG A 1 410 ? -0.353 -7.626 18.162 1.00 93.38 410 ARG A N 1
ATOM 3167 C CA . ARG A 1 410 ? -0.609 -6.252 17.704 1.00 93.38 410 ARG A CA 1
ATOM 3168 C C . ARG A 1 410 ? -0.902 -6.206 16.202 1.00 93.38 410 ARG A C 1
ATOM 3170 O O . ARG A 1 410 ? -1.894 -5.611 15.794 1.00 93.38 410 ARG A O 1
ATOM 3177 N N . MET A 1 411 ? -0.072 -6.875 15.405 1.00 93.88 411 MET A N 1
ATOM 3178 C CA . MET A 1 411 ? -0.193 -6.919 13.946 1.00 93.88 411 MET A CA 1
ATOM 3179 C C . MET A 1 411 ? -1.520 -7.548 13.507 1.00 93.88 411 MET A C 1
ATOM 3181 O O . MET A 1 411 ? -2.285 -6.921 12.776 1.00 93.88 411 MET A O 1
ATOM 3185 N N . LEU A 1 412 ? -1.857 -8.719 14.062 1.00 94.88 412 LEU A N 1
ATOM 3186 C CA . LEU A 1 412 ? -3.119 -9.427 13.814 1.00 94.88 412 LEU A CA 1
ATOM 3187 C C . LEU A 1 412 ? -4.350 -8.594 14.201 1.00 94.88 412 LEU A C 1
ATOM 3189 O O . LEU A 1 412 ? -5.345 -8.548 13.471 1.00 94.88 412 LEU A O 1
ATOM 3193 N N . ALA A 1 413 ? -4.279 -7.904 15.345 1.00 94.19 413 ALA A N 1
ATOM 3194 C CA . ALA A 1 413 ? -5.347 -7.012 15.782 1.00 94.19 413 ALA A CA 1
ATOM 3195 C C . ALA A 1 413 ? -5.550 -5.845 14.804 1.00 94.19 413 ALA A C 1
ATOM 3197 O O . ALA A 1 413 ? -6.675 -5.385 14.626 1.00 94.19 413 ALA A O 1
ATOM 3198 N N . ALA A 1 414 ? -4.491 -5.378 14.143 1.00 93.12 414 ALA A N 1
ATOM 3199 C CA . ALA A 1 414 ? -4.524 -4.180 13.318 1.00 93.12 414 ALA A CA 1
ATOM 3200 C C . ALA A 1 414 ? -4.847 -4.432 11.834 1.00 93.12 414 ALA A C 1
ATOM 3202 O O . ALA A 1 414 ? -5.580 -3.640 11.245 1.00 93.12 414 ALA A O 1
ATOM 3203 N N . GLY A 1 415 ? -4.356 -5.522 11.237 1.00 95.00 415 GLY A N 1
ATOM 3204 C CA . GLY A 1 415 ? -4.508 -5.791 9.802 1.00 95.00 415 GLY A CA 1
ATOM 3205 C C . GLY A 1 415 ? -4.100 -7.209 9.398 1.00 95.00 415 GLY A C 1
ATOM 3206 O O . GLY A 1 415 ? -3.953 -8.090 10.246 1.00 95.00 415 GLY A O 1
ATOM 3207 N N . VAL A 1 416 ? -3.952 -7.433 8.093 1.00 96.81 416 VAL A N 1
ATOM 3208 C CA . VAL A 1 416 ? -3.347 -8.651 7.537 1.00 96.81 416 VAL A CA 1
ATOM 3209 C C . VAL A 1 416 ? -1.850 -8.595 7.800 1.00 96.81 416 VAL A C 1
ATOM 3211 O O . VAL A 1 416 ? -1.198 -7.597 7.486 1.00 96.81 416 VAL A O 1
ATOM 3214 N N . THR A 1 417 ? -1.310 -9.652 8.404 1.00 93.75 417 THR A N 1
ATOM 3215 C CA . THR A 1 417 ? 0.085 -9.652 8.841 1.00 93.75 417 THR A CA 1
ATOM 3216 C C . THR A 1 417 ? 1.039 -9.751 7.661 1.00 93.75 417 THR A C 1
ATOM 3218 O O . THR A 1 417 ? 0.978 -10.686 6.863 1.00 93.75 417 THR A O 1
ATOM 3221 N N . THR A 1 418 ? 1.957 -8.794 7.597 1.00 94.75 418 THR A N 1
ATOM 3222 C CA . THR A 1 418 ? 2.962 -8.673 6.545 1.00 94.75 418 THR A CA 1
ATOM 3223 C C . THR A 1 418 ? 4.359 -8.562 7.157 1.00 94.75 418 THR A C 1
ATOM 3225 O O . THR A 1 418 ? 4.559 -7.804 8.110 1.00 94.75 418 THR A O 1
ATOM 3228 N N . PHE A 1 419 ? 5.332 -9.285 6.609 1.00 91.50 419 PHE A N 1
ATOM 3229 C CA . PHE A 1 419 ? 6.688 -9.396 7.152 1.00 91.50 419 PHE A CA 1
ATOM 3230 C C . PHE A 1 419 ? 7.741 -8.919 6.170 1.00 91.50 419 PHE A C 1
ATOM 3232 O O . PHE A 1 419 ? 7.577 -9.073 4.962 1.00 91.50 419 PHE A O 1
ATOM 3239 N N . GLY A 1 420 ? 8.851 -8.435 6.719 1.00 94.25 420 GLY A N 1
ATOM 3240 C CA . GLY A 1 420 ? 10.046 -8.099 5.952 1.00 94.25 420 GLY A CA 1
ATOM 3241 C C . GLY A 1 420 ? 11.352 -8.669 6.523 1.00 94.25 420 GLY A C 1
ATOM 3242 O O . GLY A 1 420 ? 12.434 -8.260 6.116 1.00 94.25 420 GLY A O 1
ATOM 3243 N N . ASN A 1 421 ? 11.281 -9.585 7.495 1.00 94.12 421 ASN A N 1
ATOM 3244 C CA . ASN A 1 421 ? 12.453 -10.301 8.013 1.00 94.12 421 ASN A CA 1
ATOM 3245 C C . ASN A 1 421 ? 13.056 -11.259 6.969 1.00 94.12 421 ASN A C 1
ATOM 3247 O O . ASN A 1 421 ? 12.329 -11.825 6.152 1.00 94.12 421 ASN A O 1
ATOM 3251 N N . ASP A 1 422 ? 14.354 -11.544 7.096 1.00 95.38 422 ASP A N 1
ATOM 3252 C CA . ASP A 1 422 ? 14.962 -12.744 6.511 1.00 95.38 422 ASP A CA 1
ATOM 3253 C C . ASP A 1 422 ? 14.456 -13.986 7.253 1.00 95.38 422 ASP A C 1
ATOM 3255 O O . ASP A 1 422 ? 14.754 -14.192 8.430 1.00 95.38 422 ASP A O 1
ATOM 3259 N N . LEU A 1 423 ? 13.666 -14.820 6.586 1.00 95.38 423 LEU A N 1
ATOM 3260 C CA . LEU A 1 423 ? 13.095 -16.028 7.176 1.00 95.38 423 LEU A CA 1
ATOM 3261 C C . LEU A 1 423 ? 14.121 -17.164 7.285 1.00 95.38 423 LEU A C 1
ATOM 3263 O O . LEU A 1 423 ? 13.921 -18.103 8.063 1.00 95.38 423 LEU A O 1
ATOM 3267 N N . GLU A 1 424 ? 15.206 -17.102 6.516 1.00 95.00 424 GLU A N 1
ATOM 3268 C CA . GLU A 1 424 ? 16.273 -18.098 6.527 1.00 95.00 424 GLU A CA 1
ATOM 3269 C C . GLU A 1 424 ? 17.129 -17.954 7.787 1.00 95.00 424 GLU A C 1
ATOM 3271 O O . GLU A 1 424 ? 17.381 -18.940 8.492 1.00 95.00 424 GLU A O 1
ATOM 3276 N N . THR A 1 425 ? 17.487 -16.709 8.111 1.00 94.25 425 THR A N 1
ATOM 3277 C CA . THR A 1 425 ? 18.304 -16.369 9.285 1.00 94.25 425 THR A CA 1
ATOM 3278 C C . THR A 1 425 ? 17.481 -16.108 10.548 1.00 94.25 425 THR A C 1
ATOM 3280 O O . THR A 1 425 ? 18.039 -16.145 11.647 1.00 94.25 425 THR A O 1
ATOM 3283 N N . MET A 1 426 ? 16.153 -15.957 10.432 1.00 95.12 426 MET A N 1
ATOM 3284 C CA . MET A 1 426 ? 15.257 -15.807 11.580 1.00 95.12 426 MET A CA 1
ATOM 3285 C C . MET A 1 426 ? 15.471 -16.925 12.624 1.00 95.12 426 MET A C 1
ATOM 3287 O O . MET A 1 426 ? 15.379 -18.124 12.295 1.00 95.12 426 MET A O 1
ATOM 3291 N N . PRO A 1 427 ? 15.674 -16.576 13.913 1.00 96.19 427 PRO A N 1
ATOM 3292 C CA . PRO A 1 427 ? 15.855 -17.554 14.978 1.00 96.19 427 PRO A CA 1
ATOM 3293 C C . PRO A 1 427 ? 14.745 -18.610 15.000 1.00 96.19 427 PRO A C 1
ATOM 3295 O O . PRO A 1 427 ? 13.560 -18.298 14.878 1.00 96.19 427 PRO A O 1
ATOM 3298 N N . ALA A 1 428 ? 15.101 -19.880 15.215 1.00 96.31 428 ALA A N 1
ATOM 3299 C CA . ALA A 1 428 ? 14.134 -20.986 15.196 1.00 96.31 428 ALA A CA 1
ATOM 3300 C C . ALA A 1 428 ? 12.970 -20.784 16.187 1.00 96.31 428 ALA A C 1
ATOM 3302 O O . ALA A 1 428 ? 11.822 -21.095 15.877 1.00 96.31 428 ALA A O 1
ATOM 3303 N N . ALA A 1 429 ? 13.249 -20.200 17.357 1.00 97.25 429 ALA A N 1
ATOM 3304 C CA . ALA A 1 429 ? 12.221 -19.865 18.339 1.00 97.25 429 ALA A CA 1
ATOM 3305 C C . ALA A 1 429 ? 11.253 -18.776 17.840 1.00 97.25 429 ALA A C 1
ATOM 3307 O O . ALA A 1 429 ? 10.068 -18.827 18.157 1.00 97.25 429 ALA A O 1
ATOM 3308 N N . HIS A 1 430 ? 11.730 -17.810 17.049 1.00 97.00 430 HIS A N 1
ATOM 3309 C CA . HIS A 1 430 ? 10.874 -16.791 16.434 1.00 97.00 430 HIS A CA 1
ATOM 3310 C C . HIS A 1 430 ? 10.020 -17.400 15.329 1.00 97.00 430 HIS A C 1
ATOM 3312 O O . HIS A 1 430 ? 8.811 -17.193 15.338 1.00 97.00 430 HIS A O 1
ATOM 3318 N N . ARG A 1 431 ? 10.609 -18.235 14.460 1.00 96.19 431 ARG A N 1
ATOM 3319 C CA . ARG A 1 431 ? 9.865 -18.976 13.425 1.00 96.19 431 ARG A CA 1
ATOM 3320 C C . ARG A 1 431 ? 8.745 -19.824 14.016 1.00 96.19 431 ARG A C 1
ATOM 3322 O O . ARG A 1 431 ? 7.638 -19.812 13.491 1.00 96.19 431 ARG A O 1
ATOM 3329 N N . LEU A 1 432 ? 8.996 -20.500 15.140 1.00 97.31 432 LEU A N 1
ATOM 3330 C CA . LEU A 1 432 ? 7.963 -21.257 15.848 1.00 97.31 432 LEU A CA 1
ATOM 3331 C C . LEU A 1 432 ? 6.810 -20.354 16.313 1.00 97.31 432 LEU A C 1
ATOM 3333 O O . LEU A 1 432 ? 5.649 -20.679 16.077 1.00 97.31 432 LEU A O 1
ATOM 3337 N N . VAL A 1 433 ? 7.119 -19.219 16.951 1.00 97.56 433 VAL A N 1
ATOM 3338 C CA . VAL A 1 433 ? 6.105 -18.265 17.430 1.00 97.56 433 VAL A CA 1
ATOM 3339 C C . VAL A 1 433 ? 5.299 -17.682 16.270 1.00 97.56 433 VAL A C 1
ATOM 3341 O O . VAL A 1 433 ? 4.071 -17.673 16.325 1.00 97.56 433 VAL A O 1
ATOM 3344 N N . VAL A 1 434 ? 5.975 -17.216 15.219 1.00 96.69 434 VAL A N 1
ATOM 3345 C CA . VAL A 1 434 ? 5.334 -16.658 14.022 1.00 96.69 434 VAL A CA 1
ATOM 3346 C C . VAL A 1 434 ? 4.443 -17.709 13.366 1.00 96.69 434 VAL A C 1
ATOM 3348 O O . VAL A 1 434 ? 3.265 -17.443 13.149 1.00 96.69 434 VAL A O 1
ATOM 3351 N N . GLY A 1 435 ? 4.955 -18.921 13.136 1.00 96.94 435 GLY A N 1
ATOM 3352 C CA . GLY A 1 435 ? 4.195 -20.010 12.522 1.00 96.94 435 GLY A CA 1
ATOM 3353 C C . GLY A 1 435 ? 2.958 -20.413 13.328 1.00 96.94 435 GLY A C 1
ATOM 3354 O O . GLY A 1 435 ? 1.903 -20.659 12.751 1.00 96.94 435 GLY A O 1
ATOM 3355 N N . GLN A 1 436 ? 3.030 -20.413 14.663 1.00 97.81 436 GLN A N 1
ATOM 3356 C CA . GLN A 1 436 ? 1.861 -20.675 15.512 1.00 97.81 436 GLN A CA 1
ATOM 3357 C C . GLN A 1 436 ? 0.793 -19.581 15.389 1.00 97.81 436 GLN A C 1
ATOM 3359 O O . GLN A 1 436 ? -0.390 -19.892 15.241 1.00 97.81 436 GLN A O 1
ATOM 3364 N N . TRP A 1 437 ? 1.194 -18.307 15.417 1.00 97.31 437 TRP A N 1
ATOM 3365 C CA . TRP A 1 437 ? 0.263 -17.184 15.274 1.00 97.31 437 TRP A CA 1
ATOM 3366 C C . TRP A 1 437 ? -0.345 -17.096 13.874 1.00 97.31 437 TRP A C 1
ATOM 3368 O O . TRP A 1 437 ? -1.539 -16.829 13.754 1.00 97.31 437 TRP A O 1
ATOM 3378 N N . LEU A 1 438 ? 0.433 -17.360 12.824 1.00 97.31 438 LEU A N 1
ATOM 3379 C CA . LEU A 1 438 ? -0.076 -17.417 11.455 1.00 97.31 438 LEU A CA 1
ATOM 3380 C C . LEU A 1 438 ? -0.967 -18.640 11.228 1.00 97.31 438 LEU A C 1
ATOM 3382 O O . LEU A 1 438 ? -1.997 -18.526 10.570 1.00 97.31 438 LEU A O 1
ATOM 3386 N N . GLY A 1 439 ? -0.641 -19.787 11.827 1.00 97.25 439 GLY A N 1
ATOM 3387 C CA . GLY A 1 439 ? -1.521 -20.954 11.842 1.00 97.25 439 GLY A CA 1
ATOM 3388 C C . GLY A 1 439 ? -2.871 -20.641 12.492 1.00 97.25 439 GLY A C 1
ATOM 3389 O O . GLY A 1 439 ? -3.917 -20.948 11.919 1.00 97.25 439 GLY A O 1
ATOM 3390 N N . PHE A 1 440 ? -2.857 -19.955 13.641 1.00 96.31 440 PHE A N 1
ATOM 3391 C CA . PHE A 1 440 ? -4.069 -19.460 14.297 1.00 96.31 440 PHE A CA 1
ATOM 3392 C C . PHE A 1 440 ? -4.836 -18.470 13.409 1.00 96.31 440 PHE A C 1
ATOM 3394 O O . PHE A 1 440 ? -6.040 -18.621 13.224 1.00 96.31 440 PHE A O 1
ATOM 3401 N N . TYR A 1 441 ? -4.147 -17.501 12.803 1.00 96.06 441 TYR A N 1
ATOM 3402 C CA . TYR A 1 441 ? -4.756 -16.552 11.872 1.00 96.06 441 TYR A CA 1
ATOM 3403 C C . TYR A 1 441 ? -5.455 -17.257 10.708 1.00 96.06 441 TYR A C 1
ATOM 3405 O O . TYR A 1 441 ? -6.631 -17.008 10.466 1.00 96.06 441 TYR A O 1
ATOM 3413 N N . ARG A 1 442 ? -4.774 -18.187 10.027 1.00 95.50 442 ARG A N 1
ATOM 3414 C CA . ARG A 1 442 ? -5.335 -18.922 8.885 1.00 95.50 442 ARG A CA 1
ATOM 3415 C C . ARG A 1 442 ? -6.547 -19.764 9.262 1.00 95.50 442 ARG A C 1
ATOM 3417 O O . ARG A 1 442 ? -7.502 -19.815 8.495 1.00 95.50 442 ARG A O 1
ATOM 3424 N N . ALA A 1 443 ? -6.521 -20.407 10.428 1.00 95.00 443 ALA A N 1
ATOM 3425 C CA . ALA A 1 443 ? -7.652 -21.190 10.925 1.00 95.00 443 ALA A CA 1
ATOM 3426 C C . ALA A 1 443 ? -8.881 -20.324 11.262 1.00 95.00 443 ALA A C 1
ATOM 3428 O O . ALA A 1 443 ? -9.992 -20.843 11.349 1.00 95.00 443 ALA A O 1
ATOM 3429 N N . HIS A 1 444 ? -8.685 -19.014 11.443 1.00 93.88 444 HIS A N 1
ATOM 3430 C CA . HIS A 1 444 ? -9.712 -18.062 11.856 1.00 93.88 444 HIS A CA 1
ATOM 3431 C C . HIS A 1 444 ? -9.737 -16.807 10.971 1.00 93.88 444 HIS A C 1
ATOM 3433 O O . HIS A 1 444 ? -10.027 -15.713 11.454 1.00 93.88 444 HIS A O 1
ATOM 3439 N N . ILE A 1 445 ? -9.432 -16.940 9.678 1.00 92.94 445 ILE A N 1
ATOM 3440 C CA . ILE A 1 445 ? -9.255 -15.787 8.782 1.00 92.94 445 ILE A CA 1
ATOM 3441 C C . ILE A 1 445 ? -10.516 -14.917 8.703 1.00 92.94 445 ILE A C 1
ATOM 3443 O O . ILE A 1 445 ? -10.420 -13.695 8.786 1.00 92.94 445 ILE A O 1
ATOM 3447 N N . ASP A 1 446 ? -11.700 -15.536 8.691 1.00 90.81 446 ASP A N 1
ATOM 3448 C CA . ASP A 1 446 ? -12.993 -14.839 8.676 1.00 90.81 446 ASP A CA 1
ATOM 3449 C C . ASP A 1 446 ? -13.195 -13.969 9.929 1.00 90.81 446 ASP A C 1
ATOM 3451 O O . ASP A 1 446 ? -13.699 -12.848 9.850 1.00 90.81 446 ASP A O 1
ATOM 3455 N N . MET A 1 447 ? -12.722 -14.439 11.090 1.00 91.81 447 MET A N 1
ATOM 3456 C CA . MET A 1 447 ? -12.763 -13.683 12.347 1.00 91.81 447 MET A CA 1
ATOM 3457 C C . MET A 1 447 ? -11.881 -12.425 12.275 1.00 91.81 447 MET A C 1
ATOM 3459 O O . MET A 1 447 ? -12.225 -11.389 12.844 1.00 91.81 447 MET A O 1
ATOM 3463 N N . PHE A 1 448 ? -10.742 -12.490 11.583 1.00 92.94 448 PHE A N 1
ATOM 3464 C CA . PHE A 1 448 ? -9.846 -11.342 11.403 1.00 92.94 448 PHE A CA 1
ATOM 3465 C C . PHE A 1 448 ? -10.217 -10.446 10.211 1.00 92.94 448 PHE A C 1
ATOM 3467 O O . PHE A 1 448 ? -9.811 -9.279 10.177 1.00 92.94 448 PHE A O 1
ATOM 3474 N N . ALA A 1 449 ? -10.986 -10.967 9.255 1.00 90.44 449 ALA A N 1
ATOM 3475 C CA . ALA A 1 449 ? -11.569 -10.209 8.153 1.00 90.44 449 ALA A CA 1
ATOM 3476 C C . ALA A 1 449 ? -12.783 -9.376 8.600 1.00 90.44 449 ALA A C 1
ATOM 3478 O O . ALA A 1 449 ? -13.112 -8.369 7.972 1.00 90.44 449 ALA A O 1
ATOM 3479 N N . ALA A 1 450 ? -13.437 -9.765 9.699 1.00 88.94 450 ALA A N 1
ATOM 3480 C CA . ALA A 1 450 ? -14.546 -9.017 10.273 1.00 88.94 450 ALA A CA 1
ATOM 3481 C C . ALA A 1 450 ? -14.147 -7.574 10.672 1.00 88.94 450 ALA A C 1
ATOM 3483 O O . ALA A 1 450 ? -12.988 -7.312 11.026 1.00 88.94 450 ALA A O 1
ATOM 3484 N N . PRO A 1 451 ? -15.101 -6.620 10.661 1.00 87.19 451 PRO A N 1
ATOM 3485 C CA . PRO A 1 451 ? -14.846 -5.247 11.083 1.00 87.19 451 PRO A CA 1
ATOM 3486 C C . PRO A 1 451 ? -14.260 -5.153 12.497 1.00 87.19 451 PRO A C 1
ATOM 3488 O O . PRO A 1 451 ? -14.711 -5.820 13.427 1.00 87.19 451 PRO A O 1
ATOM 3491 N N . ARG A 1 452 ? -13.268 -4.274 12.663 1.00 91.00 452 ARG A N 1
ATOM 3492 C CA . ARG A 1 452 ? -12.603 -4.003 13.946 1.00 91.00 452 ARG A CA 1
ATOM 3493 C C . ARG A 1 452 ? -13.299 -2.864 14.682 1.00 91.00 452 ARG A C 1
ATOM 3495 O O . ARG A 1 452 ? -13.580 -1.833 14.072 1.00 91.00 452 ARG A O 1
ATOM 3502 N N . GLU A 1 453 ? -13.534 -3.004 15.980 1.00 90.88 453 GLU A N 1
ATOM 3503 C CA . GLU A 1 453 ? -14.203 -1.989 16.800 1.00 90.88 453 GLU A CA 1
ATOM 3504 C C . GLU A 1 453 ? -13.347 -1.549 17.993 1.00 90.88 453 GLU A C 1
ATOM 3506 O O . GLU A 1 453 ? -12.908 -2.398 18.776 1.00 90.88 453 GLU A O 1
ATOM 3511 N N . PRO A 1 454 ? -13.135 -0.235 18.192 1.00 90.12 454 PRO A N 1
ATOM 3512 C CA . PRO A 1 454 ? -12.442 0.253 19.373 1.00 90.12 454 PRO A CA 1
ATOM 3513 C C . PRO A 1 454 ? -13.328 0.102 20.617 1.00 90.12 454 PRO A C 1
ATOM 3515 O O . PRO A 1 454 ? -14.492 0.502 20.623 1.00 90.12 454 PRO A O 1
ATOM 3518 N N . GLN A 1 455 ? -12.754 -0.440 21.689 1.00 86.69 455 GLN A N 1
ATOM 3519 C CA . GLN A 1 455 ? -13.406 -0.645 22.990 1.00 86.69 455 GLN A CA 1
ATOM 3520 C C . GLN A 1 455 ? -13.123 0.487 23.988 1.00 86.69 455 GLN A C 1
ATOM 3522 O O . GLN A 1 455 ? -13.782 0.583 25.024 1.00 86.69 455 GLN A O 1
ATOM 3527 N N . ALA A 1 456 ? -12.147 1.342 23.680 1.00 84.00 456 ALA A N 1
ATOM 3528 C CA . ALA A 1 456 ? -11.737 2.477 24.496 1.00 84.00 456 ALA A CA 1
ATOM 3529 C C . ALA A 1 456 ? -11.593 3.738 23.634 1.00 84.00 456 ALA A C 1
ATOM 3531 O O . ALA A 1 456 ? -11.218 3.657 22.464 1.00 84.00 456 ALA A O 1
ATOM 3532 N N . ASN A 1 457 ? -11.877 4.905 24.216 1.00 82.88 457 ASN A N 1
ATOM 3533 C CA . ASN A 1 457 ? -11.844 6.196 23.517 1.00 82.88 457 ASN A CA 1
ATOM 3534 C C . ASN A 1 457 ? -10.430 6.585 23.054 1.00 82.88 457 ASN A C 1
ATOM 3536 O O . ASN A 1 457 ? -10.257 7.151 21.978 1.00 82.88 457 ASN A O 1
ATOM 3540 N N . ASP A 1 458 ? -9.414 6.201 23.823 1.00 79.25 458 ASP A N 1
ATOM 3541 C CA . ASP A 1 458 ? -7.994 6.398 23.516 1.00 79.25 458 ASP A CA 1
ATOM 3542 C C . ASP A 1 458 ? -7.438 5.391 22.486 1.00 79.25 458 ASP A C 1
ATOM 3544 O O . ASP A 1 458 ? -6.238 5.370 22.212 1.00 79.25 458 ASP A O 1
ATOM 3548 N N . MET A 1 459 ? -8.313 4.558 21.910 1.00 84.00 459 MET A N 1
ATOM 3549 C CA . MET A 1 459 ? -8.013 3.463 20.984 1.00 84.00 459 MET A CA 1
ATOM 3550 C C . MET A 1 459 ? -7.163 2.344 21.595 1.00 84.00 459 MET A C 1
ATOM 3552 O O . MET A 1 459 ? -6.727 1.463 20.862 1.00 84.00 459 MET A O 1
ATOM 3556 N N . SER A 1 460 ? -6.914 2.329 22.907 1.00 87.69 460 SER A N 1
ATOM 3557 C CA . SER A 1 460 ? -6.019 1.352 23.548 1.00 87.69 460 SER A CA 1
ATOM 3558 C C . SER A 1 460 ? -6.553 -0.071 23.593 1.00 87.69 460 SER A C 1
ATOM 3560 O O . SER A 1 460 ? -5.865 -0.975 24.043 1.00 87.69 460 SER A O 1
ATOM 3562 N N . CYS A 1 461 ? -7.769 -0.317 23.127 1.00 90.31 461 CYS A N 1
ATOM 3563 C CA . CYS A 1 461 ? -8.345 -1.647 23.122 1.00 90.31 461 CYS A CA 1
ATOM 3564 C C . CYS A 1 461 ? -9.201 -1.825 21.880 1.00 90.31 461 CYS A C 1
ATOM 3566 O O . CYS A 1 461 ? -10.005 -0.949 21.554 1.00 90.31 461 CYS A O 1
ATOM 3568 N N . TRP A 1 462 ? -9.025 -2.957 21.207 1.00 92.19 462 TRP A N 1
ATOM 3569 C CA . TRP A 1 462 ? -9.721 -3.284 19.969 1.00 92.19 462 TRP A CA 1
ATOM 3570 C C . TRP A 1 462 ? -10.376 -4.644 20.062 1.00 92.19 462 TRP A C 1
ATOM 3572 O O . TRP A 1 462 ? -9.844 -5.560 20.679 1.00 92.19 462 TRP A O 1
ATOM 3582 N N . GLN A 1 463 ? -11.523 -4.767 19.416 1.00 92.25 463 GLN A N 1
ATOM 3583 C CA . GLN A 1 463 ? -12.234 -6.016 19.231 1.00 92.25 463 GLN A CA 1
ATOM 3584 C C . GLN A 1 463 ? -12.338 -6.323 17.738 1.00 92.25 463 GLN A C 1
ATOM 3586 O O . GLN A 1 463 ? -12.472 -5.409 16.926 1.00 92.25 463 GLN A O 1
ATOM 3591 N N . GLY A 1 464 ? -12.352 -7.601 17.386 1.00 91.69 464 GLY A N 1
ATOM 3592 C CA . GLY A 1 464 ? -12.816 -8.071 16.084 1.00 91.69 464 GLY A CA 1
ATOM 3593 C C . GLY A 1 464 ? -13.507 -9.423 16.208 1.00 91.69 464 GLY A C 1
ATOM 3594 O O . GLY A 1 464 ? -13.711 -9.926 17.317 1.00 91.69 464 GLY A O 1
ATOM 3595 N N . GLY A 1 465 ? -13.867 -10.002 15.068 1.00 88.56 465 GLY A N 1
ATOM 3596 C CA . GLY A 1 465 ? -14.686 -11.209 14.989 1.00 88.56 465 GLY A CA 1
ATOM 3597 C C . GLY A 1 465 ? -16.185 -10.923 14.915 1.00 88.56 465 GLY A C 1
ATOM 3598 O O . GLY A 1 465 ? -16.612 -9.798 14.649 1.00 88.56 465 GLY A O 1
ATOM 3599 N N . ASP A 1 466 ? -16.986 -11.962 15.122 1.00 77.38 466 ASP A N 1
ATOM 3600 C CA . ASP A 1 466 ? -18.438 -11.940 14.961 1.00 77.38 466 ASP A CA 1
ATOM 3601 C C . ASP A 1 466 ? -19.177 -12.440 16.218 1.00 77.38 466 ASP A C 1
ATOM 3603 O O . ASP A 1 466 ? -18.621 -12.518 17.315 1.00 77.38 466 ASP A O 1
ATOM 3607 N N . ALA A 1 467 ? -20.474 -12.737 16.081 1.00 68.12 467 ALA A N 1
ATOM 3608 C CA . ALA A 1 467 ? -21.300 -13.226 17.184 1.00 68.12 467 ALA A CA 1
ATOM 3609 C C . ALA A 1 467 ? -20.934 -14.649 17.653 1.00 68.12 467 ALA A C 1
ATOM 3611 O O . ALA A 1 467 ? -21.355 -15.047 18.740 1.00 68.12 467 ALA A O 1
ATOM 3612 N N . GLY A 1 468 ? -20.211 -15.420 16.837 1.00 76.50 468 GLY A N 1
ATOM 3613 C CA . GLY A 1 468 ? -19.745 -16.762 17.165 1.00 76.50 468 GLY A CA 1
ATOM 3614 C C . GLY A 1 468 ? -18.417 -16.733 17.913 1.00 76.50 468 GLY A C 1
ATOM 3615 O O . GLY A 1 468 ? -18.302 -17.355 18.970 1.00 76.50 468 GLY A O 1
ATOM 3616 N N . ILE A 1 469 ? -17.428 -16.009 17.383 1.00 82.00 469 ILE A N 1
ATOM 3617 C CA . ILE A 1 469 ? -16.092 -15.890 17.981 1.00 82.00 469 ILE A CA 1
ATOM 3618 C C . ILE A 1 469 ? -15.600 -14.449 17.842 1.00 82.00 469 ILE A C 1
ATOM 3620 O O . ILE A 1 469 ? -15.522 -13.912 16.740 1.00 82.00 469 ILE A O 1
ATOM 3624 N N . ALA A 1 470 ? -15.213 -13.852 18.970 1.00 86.75 470 ALA A N 1
ATOM 3625 C CA . ALA A 1 470 ? -14.628 -12.520 19.028 1.00 86.75 470 ALA A CA 1
ATOM 3626 C C . ALA A 1 470 ? -13.290 -12.541 19.770 1.00 86.75 470 ALA A C 1
ATOM 3628 O O . ALA A 1 470 ? -13.104 -13.290 20.733 1.00 86.75 470 ALA A O 1
ATOM 3629 N N . TRP A 1 471 ? -12.377 -11.671 19.351 1.00 90.81 471 TRP A N 1
ATOM 3630 C CA . TRP A 1 471 ? -11.131 -11.391 20.059 1.00 90.81 471 TRP A CA 1
ATOM 3631 C C . TRP A 1 471 ? -11.166 -9.975 20.615 1.00 90.81 471 TRP A C 1
ATOM 3633 O O . TRP A 1 471 ? -11.760 -9.082 20.015 1.00 90.81 471 TRP A O 1
ATOM 3643 N N . VAL A 1 472 ? -10.506 -9.766 21.753 1.00 91.75 472 VAL A N 1
ATOM 3644 C CA . VAL A 1 472 ? -10.280 -8.439 22.329 1.00 91.75 472 VAL A CA 1
ATOM 3645 C C . VAL A 1 472 ? -8.791 -8.299 22.615 1.00 91.75 472 VAL A C 1
ATOM 3647 O O . VAL A 1 472 ? -8.220 -9.091 23.362 1.00 91.75 472 VAL A O 1
ATOM 3650 N N . ALA A 1 473 ? -8.161 -7.306 21.997 1.00 92.00 473 ALA A N 1
ATOM 3651 C CA . ALA A 1 473 ? -6.741 -7.027 22.101 1.00 92.00 473 ALA A CA 1
ATOM 3652 C C . ALA A 1 473 ? -6.528 -5.718 22.881 1.00 92.00 473 ALA A C 1
ATOM 3654 O O . ALA A 1 473 ? -6.736 -4.634 22.324 1.00 92.00 473 ALA A O 1
ATOM 3655 N N . PRO A 1 474 ? -6.118 -5.787 24.162 1.00 90.44 474 PRO A N 1
ATOM 3656 C CA . PRO A 1 474 ? -5.593 -4.626 24.863 1.00 90.44 474 PRO A CA 1
ATOM 3657 C C . PRO A 1 474 ? -4.225 -4.267 24.278 1.00 90.44 474 PRO A C 1
ATOM 3659 O O . PRO A 1 474 ? -3.280 -5.055 24.323 1.00 90.44 474 PRO A O 1
ATOM 3662 N N . LEU A 1 475 ? -4.127 -3.068 23.719 1.00 88.50 475 LEU A N 1
ATOM 3663 C CA . LEU A 1 475 ? -2.929 -2.503 23.114 1.00 88.50 475 LEU A CA 1
ATOM 3664 C C . LEU A 1 475 ? -2.388 -1.365 23.989 1.00 88.50 475 LEU A C 1
ATOM 3666 O O . LEU A 1 475 ? -3.117 -0.711 24.734 1.00 88.50 475 LEU A O 1
ATOM 3670 N N . TRP A 1 476 ? -1.086 -1.095 23.890 1.00 82.50 476 TRP A N 1
ATOM 3671 C CA . TRP A 1 476 ? -0.424 -0.031 24.659 1.00 82.50 476 TRP A CA 1
ATOM 3672 C C . TRP A 1 476 ? -0.703 -0.148 26.175 1.00 82.50 476 TRP A C 1
ATOM 3674 O O . TRP A 1 476 ? -0.771 -1.249 26.717 1.00 82.50 476 TRP A O 1
ATOM 3684 N N . GLN A 1 477 ? -0.843 0.976 26.882 1.00 78.69 477 GLN A N 1
ATOM 3685 C CA . GLN A 1 477 ? -1.139 1.020 28.321 1.00 78.69 477 GLN A CA 1
ATOM 3686 C C . GLN A 1 477 ? -2.646 0.912 28.616 1.00 78.69 477 GLN A C 1
ATOM 3688 O O . GLN A 1 477 ? -3.163 1.660 29.449 1.00 78.69 477 GLN A O 1
ATOM 3693 N N . CYS A 1 478 ? -3.353 0.015 27.923 1.00 81.06 478 CYS A N 1
ATOM 3694 C CA . CYS A 1 478 ? -4.777 -0.224 28.140 1.00 81.06 478 CYS A CA 1
ATOM 3695 C C . CYS A 1 478 ? -5.073 -0.451 29.631 1.00 81.06 478 CYS A C 1
ATOM 3697 O O . CYS A 1 478 ? -4.505 -1.345 30.263 1.00 81.06 478 CYS A O 1
ATOM 3699 N N . ARG A 1 479 ? -5.947 0.386 30.202 1.00 78.69 479 ARG A N 1
ATOM 3700 C CA . ARG A 1 479 ? -6.292 0.344 31.635 1.00 78.69 479 ARG A CA 1
ATOM 3701 C C . ARG A 1 479 ? -7.547 -0.468 31.923 1.00 78.69 479 ARG A C 1
ATOM 3703 O O . ARG A 1 479 ? -7.687 -1.000 33.019 1.00 78.69 479 ARG A O 1
ATOM 3710 N N . GLU A 1 480 ? -8.455 -0.537 30.957 1.00 74.19 480 GLU A N 1
ATOM 3711 C CA . GLU A 1 480 ? -9.747 -1.200 31.086 1.00 74.19 480 GLU A CA 1
ATOM 3712 C C . GLU A 1 480 ? -10.059 -1.954 29.796 1.00 74.19 480 GLU A C 1
ATOM 3714 O O . GLU A 1 480 ? -9.935 -1.416 28.697 1.00 74.19 480 GLU A O 1
ATOM 3719 N N . VAL A 1 481 ? -10.500 -3.201 29.944 1.00 78.50 481 VAL A N 1
ATOM 3720 C CA . VAL A 1 481 ? -10.974 -4.026 28.836 1.00 78.50 481 VAL A CA 1
ATOM 3721 C C . VAL A 1 481 ? -12.453 -4.288 29.045 1.00 78.50 481 VAL A C 1
ATOM 3723 O O . VAL A 1 481 ? -12.855 -4.860 30.059 1.00 78.50 481 VAL A O 1
ATOM 3726 N N . ARG A 1 482 ? -13.265 -3.896 28.064 1.00 73.25 482 ARG A N 1
ATOM 3727 C CA . ARG A 1 482 ? -14.681 -4.250 28.021 1.00 73.25 482 ARG A CA 1
ATOM 3728 C C . ARG A 1 482 ? -14.823 -5.527 27.216 1.00 73.25 482 ARG A C 1
ATOM 3730 O O . ARG A 1 482 ? -14.546 -5.546 26.023 1.00 73.25 482 ARG A O 1
ATOM 3737 N N . LEU A 1 483 ? -15.207 -6.604 27.892 1.00 73.81 483 LEU A N 1
ATOM 3738 C CA . LEU A 1 483 ? -15.495 -7.863 27.222 1.00 73.81 483 LEU A CA 1
ATOM 3739 C C . LEU A 1 483 ? -16.937 -7.832 26.703 1.00 73.81 483 LEU A C 1
ATOM 3741 O O . LEU A 1 483 ? -17.833 -7.422 27.452 1.00 73.81 483 LEU A O 1
ATOM 3745 N N . PRO A 1 484 ? -17.187 -8.262 25.454 1.00 65.88 484 PRO A N 1
ATOM 3746 C CA . PRO A 1 484 ? -18.545 -8.390 24.953 1.00 65.88 484 PRO A CA 1
ATOM 3747 C C . PRO A 1 484 ? -19.334 -9.345 25.857 1.00 65.88 484 PRO A C 1
ATOM 3749 O O . PRO A 1 484 ? -18.835 -10.391 26.277 1.00 65.88 484 PRO A O 1
ATOM 3752 N N . ALA A 1 485 ? -20.570 -8.972 26.196 1.00 61.69 485 ALA A N 1
ATOM 3753 C CA . ALA A 1 485 ? -21.427 -9.819 27.014 1.00 61.69 485 ALA A CA 1
ATOM 3754 C C . ALA A 1 485 ? -21.690 -11.138 26.274 1.00 61.69 485 ALA A C 1
ATOM 3756 O O . ALA A 1 485 ? -22.172 -11.122 25.138 1.00 61.69 485 ALA A O 1
ATOM 3757 N N . ALA A 1 486 ? -21.409 -12.272 26.923 1.00 52.41 486 ALA A N 1
ATOM 3758 C CA . ALA A 1 486 ? -21.731 -13.586 26.382 1.00 52.41 486 ALA A CA 1
ATOM 3759 C C . ALA A 1 486 ? -23.243 -13.657 26.093 1.00 52.41 486 ALA A C 1
ATOM 3761 O O . ALA A 1 486 ? -24.064 -13.721 27.007 1.00 52.41 486 ALA A O 1
ATOM 3762 N N . GLY A 1 487 ? -23.613 -13.586 24.810 1.00 51.12 487 GLY A N 1
ATOM 3763 C CA . GLY A 1 487 ? -24.966 -13.877 24.339 1.00 51.12 487 GLY A CA 1
ATOM 3764 C C . GLY A 1 487 ? -25.797 -12.749 23.718 1.00 51.12 487 GLY A C 1
ATOM 3765 O O . GLY A 1 487 ? -26.906 -13.065 23.295 1.00 51.12 487 GLY A O 1
ATOM 3766 N N . ARG A 1 488 ? -25.352 -11.486 23.594 1.00 47.69 488 ARG A N 1
ATOM 3767 C CA . ARG A 1 488 ? -26.109 -10.457 22.829 1.00 47.69 488 ARG A CA 1
ATOM 3768 C C . ARG A 1 488 ? -25.257 -9.273 22.351 1.00 47.69 488 ARG A C 1
ATOM 3770 O O . ARG A 1 488 ? -25.129 -8.325 23.113 1.00 47.69 488 ARG A O 1
ATOM 3777 N N . THR A 1 489 ? -24.835 -9.233 21.081 1.00 39.22 489 THR A N 1
ATOM 3778 C CA . THR A 1 489 ? -24.445 -7.972 20.395 1.00 39.22 489 THR A CA 1
ATOM 3779 C C . THR A 1 489 ? -24.473 -8.085 18.855 1.00 39.22 489 THR A C 1
ATOM 3781 O O . THR A 1 489 ? -23.700 -8.856 18.300 1.00 39.22 489 THR A O 1
ATOM 3784 N N . GLY A 1 490 ? -25.296 -7.264 18.175 1.00 37.28 490 GLY A N 1
ATOM 3785 C CA . GLY A 1 490 ? -25.156 -6.890 16.745 1.00 37.28 490 GLY A CA 1
ATOM 3786 C C . GLY A 1 490 ? -26.294 -7.323 15.795 1.00 37.28 490 GLY A C 1
ATOM 3787 O O . GLY A 1 490 ? -26.776 -8.444 15.929 1.00 37.28 490 GLY A O 1
ATOM 3788 N N . PRO A 1 491 ? -26.776 -6.461 14.865 1.00 33.78 491 PRO A N 1
ATOM 3789 C CA . PRO A 1 491 ? -28.025 -6.681 14.136 1.00 33.78 491 PRO A CA 1
ATOM 3790 C C . PRO A 1 491 ? -27.880 -7.801 13.105 1.00 33.78 491 PRO A C 1
ATOM 3792 O O . PRO A 1 491 ? -26.928 -7.830 12.329 1.00 33.78 491 PRO A O 1
ATOM 3795 N N . ARG A 1 492 ? -28.872 -8.694 13.045 1.00 35.12 492 ARG A N 1
ATOM 3796 C CA . ARG A 1 492 ? -29.073 -9.505 11.845 1.00 35.12 492 ARG A CA 1
ATOM 3797 C C . ARG A 1 492 ? -29.460 -8.554 10.719 1.00 35.12 492 ARG A C 1
ATOM 3799 O O . ARG A 1 492 ? -30.468 -7.864 10.837 1.00 35.12 492 ARG A O 1
ATOM 3806 N N . ALA A 1 493 ? -28.678 -8.542 9.646 1.00 31.56 493 ALA A N 1
ATOM 3807 C CA . ALA A 1 493 ? -29.203 -8.159 8.350 1.00 31.56 493 ALA A CA 1
ATOM 3808 C C . ALA A 1 493 ? -30.246 -9.220 7.980 1.00 31.56 493 ALA A C 1
ATOM 3810 O O . ALA A 1 493 ? -29.900 -10.346 7.624 1.00 31.56 493 ALA A O 1
ATOM 3811 N N . ASP A 1 494 ? -31.528 -8.905 8.133 1.00 34.75 494 ASP A N 1
ATOM 3812 C CA . ASP A 1 494 ? -32.498 -9.509 7.237 1.00 34.75 494 ASP A CA 1
ATOM 3813 C C . ASP A 1 494 ? -32.259 -8.912 5.843 1.00 34.75 494 ASP A C 1
ATOM 3815 O O . ASP A 1 494 ? -31.781 -7.783 5.699 1.00 34.75 494 ASP A O 1
ATOM 3819 N N . GLY A 1 495 ? -32.498 -9.705 4.798 1.00 33.84 495 GLY A N 1
ATOM 3820 C CA . GLY A 1 495 ? -32.139 -9.399 3.408 1.00 33.84 495 GLY A CA 1
ATOM 3821 C C . GLY A 1 495 ? -32.869 -8.205 2.775 1.00 33.84 495 GLY A C 1
ATOM 3822 O O . GLY A 1 495 ? -33.108 -8.224 1.574 1.00 33.84 495 GLY A O 1
ATOM 3823 N N . GLN A 1 496 ? -33.266 -7.194 3.556 1.00 31.98 496 GLN A N 1
ATOM 3824 C CA . GLN A 1 496 ? -33.952 -5.980 3.110 1.00 31.98 496 GLN A CA 1
ATOM 3825 C C . GLN A 1 496 ? -33.469 -4.676 3.787 1.00 31.98 496 GLN A C 1
ATOM 3827 O O . GLN A 1 496 ? -34.066 -3.624 3.570 1.00 31.98 496 GLN A O 1
ATOM 3832 N N . GLY A 1 497 ? -32.372 -4.684 4.555 1.00 30.38 497 GLY A N 1
ATOM 3833 C CA . GLY A 1 497 ? -31.608 -3.454 4.828 1.00 30.38 497 GLY A CA 1
ATOM 3834 C C . GLY A 1 497 ? -32.319 -2.359 5.641 1.00 30.38 497 GLY A C 1
ATOM 3835 O O . GLY A 1 497 ? -32.151 -1.175 5.349 1.00 30.38 497 GLY A O 1
ATOM 3836 N N . ARG A 1 498 ? -33.079 -2.703 6.692 1.00 26.48 498 ARG A N 1
ATOM 3837 C CA . ARG A 1 498 ? -33.572 -1.713 7.674 1.00 26.48 498 ARG A CA 1
ATOM 3838 C C . ARG A 1 498 ? -33.127 -2.050 9.097 1.00 26.48 498 ARG A C 1
ATOM 3840 O O . ARG A 1 498 ? -33.568 -3.028 9.682 1.00 26.48 498 ARG A O 1
ATOM 3847 N N . VAL A 1 499 ? -32.319 -1.173 9.696 1.00 28.66 499 VAL A N 1
ATOM 3848 C CA . VAL A 1 499 ? -31.948 -1.238 11.120 1.00 28.66 499 VAL A CA 1
ATOM 3849 C C . VAL A 1 499 ? -32.975 -0.452 11.943 1.00 28.66 499 VAL A C 1
ATOM 3851 O O . VAL A 1 499 ? -33.070 0.766 11.808 1.00 28.66 499 VAL A O 1
ATOM 3854 N N . GLN A 1 500 ? -33.736 -1.123 12.814 1.00 24.66 500 GLN A N 1
ATOM 3855 C CA . GLN A 1 500 ? -34.527 -0.455 13.858 1.00 24.66 500 GLN A CA 1
ATOM 3856 C C . GLN A 1 500 ? -33.835 -0.565 15.226 1.00 24.66 500 GLN A C 1
ATOM 3858 O O . GLN A 1 500 ? -33.517 -1.678 15.652 1.00 24.66 500 GLN A O 1
ATOM 3863 N N . PRO A 1 501 ? -33.659 0.538 15.976 1.00 29.92 501 PRO A N 1
ATOM 3864 C CA . PRO A 1 501 ? -33.244 0.469 17.370 1.00 29.92 501 PRO A CA 1
ATOM 3865 C C . PRO A 1 501 ? -34.458 0.229 18.283 1.00 29.92 501 PRO A C 1
ATOM 3867 O O . PRO A 1 501 ? -35.417 1.001 18.271 1.00 29.92 501 PRO A O 1
ATOM 3870 N N . ARG A 1 502 ? -34.414 -0.809 19.130 1.00 27.97 502 ARG A N 1
ATOM 3871 C CA . ARG A 1 502 ? -35.323 -0.916 20.285 1.00 27.97 502 ARG A CA 1
ATOM 3872 C C . ARG A 1 502 ? -34.699 -0.235 21.502 1.00 27.97 502 ARG A C 1
ATOM 3874 O O . ARG A 1 502 ? -33.711 -0.716 22.048 1.00 27.97 502 ARG A O 1
ATOM 3881 N N . LEU A 1 503 ? -35.327 0.852 21.947 1.00 29.09 503 LEU A N 1
ATOM 3882 C CA . LEU A 1 503 ? -35.205 1.387 23.304 1.00 29.09 503 LEU A CA 1
ATOM 3883 C C . LEU A 1 503 ? -35.922 0.438 24.272 1.00 29.09 503 LEU A C 1
ATOM 3885 O O . LEU A 1 503 ? -37.115 0.190 24.112 1.00 29.09 503 LEU A O 1
ATOM 3889 N N . ALA A 1 504 ? -35.222 -0.063 25.289 1.00 28.11 504 ALA A N 1
ATOM 3890 C CA . ALA A 1 504 ? -35.857 -0.676 26.450 1.00 28.11 504 ALA A CA 1
ATOM 3891 C C . ALA A 1 504 ? -35.650 0.240 27.661 1.00 28.11 504 ALA A C 1
ATOM 3893 O O . ALA A 1 504 ? -34.551 0.345 28.201 1.00 28.11 504 ALA A O 1
ATOM 3894 N N . GLN A 1 505 ? -36.729 0.918 28.053 1.00 32.06 505 GLN A N 1
ATOM 3895 C CA . GLN A 1 505 ? -36.891 1.488 29.385 1.00 32.06 505 GLN A CA 1
ATOM 3896 C C . GLN A 1 505 ? -36.937 0.345 30.409 1.00 32.06 505 GLN A C 1
ATOM 3898 O O . GLN A 1 505 ? -37.637 -0.643 30.201 1.00 32.06 505 GLN A O 1
ATOM 3903 N N . GLY A 1 506 ? -36.222 0.490 31.521 1.00 26.44 506 GLY A N 1
ATOM 3904 C CA . GLY A 1 506 ? -36.275 -0.443 32.644 1.00 26.44 506 GLY A CA 1
ATOM 3905 C C . GLY A 1 506 ? -35.970 0.286 33.943 1.00 26.44 506 GLY A C 1
ATOM 3906 O O . GLY A 1 506 ? -34.809 0.476 34.290 1.00 26.44 506 GLY A O 1
ATOM 3907 N N . GLY A 1 507 ? -37.031 0.746 34.606 1.00 24.34 507 GLY A N 1
ATOM 3908 C CA . GLY A 1 507 ? -36.993 1.395 35.911 1.00 24.34 507 GLY A CA 1
ATOM 3909 C C . GLY A 1 507 ? -36.688 0.437 37.066 1.00 24.34 507 GLY A C 1
ATOM 3910 O O . GLY A 1 507 ? -36.817 -0.781 36.964 1.00 24.34 507 GLY A O 1
ATOM 3911 N N . LEU A 1 508 ? -36.284 1.053 38.175 1.00 28.58 508 LEU A N 1
ATOM 3912 C CA . LEU A 1 508 ? -36.040 0.475 39.495 1.00 28.58 508 LEU A CA 1
ATOM 3913 C C . LEU A 1 508 ? -37.218 -0.355 40.030 1.00 28.58 508 LEU A C 1
ATOM 3915 O O . LEU A 1 508 ? -38.352 0.108 39.977 1.00 28.58 508 LEU A O 1
ATOM 3919 N N . GLN A 1 509 ? -36.915 -1.468 40.710 1.00 27.81 509 GLN A N 1
ATOM 3920 C CA . GLN A 1 509 ? -37.464 -1.801 42.036 1.00 27.81 509 GLN A CA 1
ATOM 3921 C C . GLN A 1 509 ? -36.703 -2.984 42.658 1.00 27.81 509 GLN A C 1
ATOM 3923 O O . GLN A 1 509 ? -36.469 -4.003 42.015 1.00 27.81 509 GLN A O 1
ATOM 3928 N N . GLY A 1 510 ? -36.291 -2.835 43.919 1.00 25.44 510 GLY A N 1
ATOM 3929 C CA . GLY A 1 510 ? -35.674 -3.902 44.707 1.00 25.44 510 GLY A CA 1
ATOM 3930 C C . GLY A 1 510 ? -36.684 -4.663 45.565 1.00 25.44 510 GLY A C 1
ATOM 3931 O O . GLY A 1 510 ? -37.742 -4.133 45.879 1.00 25.44 510 GLY A O 1
ATOM 3932 N N . SER A 1 511 ? -36.325 -5.865 46.026 1.00 27.05 511 SER A N 1
ATOM 3933 C CA . SER A 1 511 ? -36.461 -6.264 47.438 1.00 27.05 511 SER A CA 1
ATOM 3934 C C . SER A 1 511 ? -35.902 -7.672 47.728 1.00 27.05 511 SER A C 1
ATOM 3936 O O . SER A 1 511 ? -36.123 -8.626 46.997 1.00 27.05 511 SER A O 1
ATOM 3938 N N . ARG A 1 512 ? -35.169 -7.732 48.850 1.00 28.36 512 ARG A N 1
ATOM 3939 C CA . ARG A 1 512 ? -35.151 -8.735 49.940 1.00 28.36 512 ARG A CA 1
ATOM 3940 C C . ARG A 1 512 ? -34.909 -10.241 49.674 1.00 28.36 512 ARG A C 1
ATOM 3942 O O . ARG A 1 512 ? -35.777 -10.980 49.246 1.00 28.36 512 ARG A O 1
ATOM 3949 N N . ARG A 1 513 ? -33.744 -10.673 50.191 1.00 28.86 513 ARG A N 1
ATOM 3950 C CA . ARG A 1 513 ? -33.454 -11.786 51.138 1.00 28.86 513 ARG A CA 1
ATOM 3951 C C . ARG A 1 513 ? -34.371 -13.029 51.162 1.00 28.86 513 ARG A C 1
ATOM 3953 O O . ARG A 1 513 ? -35.507 -12.952 51.608 1.00 28.86 513 ARG A O 1
ATOM 3960 N N . GLY A 1 514 ? -33.735 -14.197 51.002 1.00 25.62 514 GLY A N 1
ATOM 3961 C CA . GLY A 1 514 ? -34.144 -15.492 51.569 1.00 25.62 514 GLY A CA 1
ATOM 3962 C C . GLY A 1 514 ? -32.956 -16.470 51.624 1.00 25.62 514 GLY A C 1
A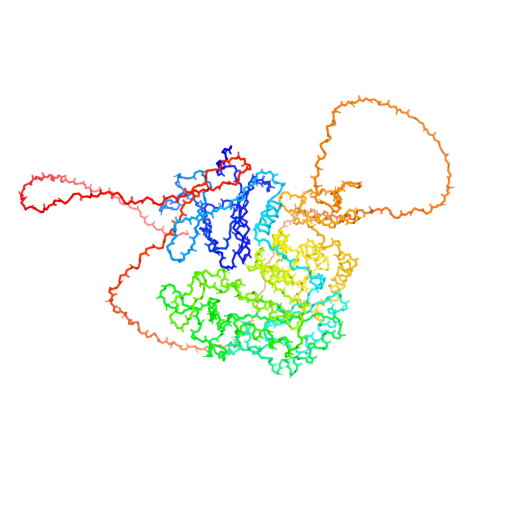TOM 3963 O O . GLY A 1 514 ? -32.211 -16.576 50.657 1.00 25.62 514 GLY A O 1
ATOM 3964 N N . ARG A 1 515 ? -32.731 -17.113 52.777 1.00 26.36 515 ARG A N 1
ATOM 3965 C CA . ARG A 1 515 ? -31.641 -18.064 53.102 1.00 26.36 515 ARG A CA 1
ATOM 3966 C C . ARG A 1 515 ? -32.172 -19.513 53.144 1.00 26.36 515 ARG A C 1
ATOM 3968 O O . ARG A 1 515 ? -33.333 -19.696 53.485 1.00 26.36 515 ARG A O 1
ATOM 3975 N N . ALA A 1 516 ? -31.232 -20.468 53.022 1.00 28.05 516 ALA A N 1
ATOM 3976 C CA . ALA A 1 516 ? -31.287 -21.922 53.321 1.00 28.05 516 ALA A CA 1
ATOM 3977 C C . ALA A 1 516 ? -31.983 -22.800 52.249 1.00 28.05 516 ALA A C 1
ATOM 3979 O O . ALA A 1 516 ? -32.910 -22.338 51.609 1.00 28.05 516 ALA A O 1
ATOM 3980 N N . ALA A 1 517 ? -31.591 -24.048 51.952 1.00 27.22 517 ALA A N 1
ATOM 3981 C CA . ALA A 1 517 ? -30.903 -25.068 52.746 1.00 27.22 517 ALA A CA 1
ATOM 3982 C C . ALA A 1 517 ? -30.067 -26.067 51.891 1.00 27.22 517 ALA A C 1
ATOM 3984 O O . ALA A 1 517 ? -30.055 -26.016 50.666 1.00 27.22 517 ALA A O 1
ATOM 3985 N N . ARG A 1 518 ? -29.338 -26.944 52.599 1.00 27.86 518 ARG A N 1
ATOM 3986 C CA . ARG A 1 518 ? -28.355 -27.960 52.158 1.00 27.86 518 ARG A CA 1
ATOM 3987 C C . ARG A 1 518 ? -28.981 -29.279 51.654 1.00 27.86 518 ARG A C 1
ATOM 3989 O O . ARG A 1 518 ? -30.132 -29.549 51.961 1.00 27.86 518 ARG A O 1
ATOM 3996 N N . GLN A 1 519 ? -28.08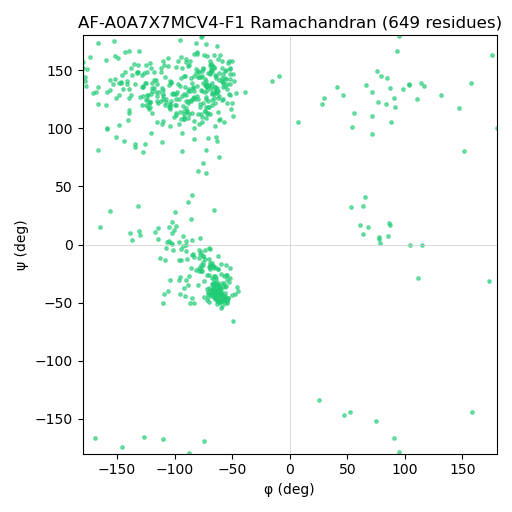4 -30.135 51.123 1.00 27.62 519 GLN A N 1
ATOM 3997 C CA . GLN A 1 519 ? -28.146 -31.588 50.813 1.00 27.62 519 GLN A CA 1
ATOM 3998 C C . GLN A 1 519 ? -28.448 -31.875 49.329 1.00 27.62 519 GLN A C 1
ATOM 4000 O O . GLN A 1 519 ? -29.326 -31.249 48.766 1.00 27.62 519 GLN A O 1
ATOM 4005 N N . GLY A 1 520 ? -27.783 -32.764 48.586 1.00 24.58 520 GLY A N 1
ATOM 4006 C CA . GLY A 1 520 ? -26.713 -33.728 48.834 1.00 24.58 520 GLY A CA 1
ATOM 4007 C C . GLY A 1 520 ? -26.789 -34.823 47.747 1.00 24.58 520 GLY A C 1
ATOM 4008 O O . GLY A 1 520 ? -27.879 -35.279 47.445 1.00 24.58 520 GLY A O 1
ATOM 4009 N N . HIS A 1 521 ? -25.628 -35.254 47.236 1.00 26.59 521 HIS A N 1
ATOM 4010 C CA . HIS A 1 521 ? -25.338 -36.524 46.532 1.00 26.59 521 HIS A CA 1
ATOM 4011 C C . HIS A 1 521 ? -25.453 -36.684 44.992 1.00 26.59 521 HIS A C 1
ATOM 4013 O O . HIS A 1 521 ? -26.504 -36.559 44.382 1.00 26.59 521 HIS A O 1
ATOM 4019 N N . ALA A 1 522 ? -24.308 -37.166 44.477 1.00 26.48 522 ALA A N 1
ATOM 4020 C CA . ALA A 1 522 ? -24.072 -38.207 43.467 1.00 26.48 522 ALA A CA 1
ATOM 4021 C C . ALA A 1 522 ? -24.046 -37.879 41.957 1.00 26.48 522 ALA A C 1
ATOM 4023 O O . ALA A 1 522 ? -24.854 -37.156 41.393 1.00 26.48 522 ALA A O 1
ATOM 4024 N N . ARG A 1 523 ? -23.014 -38.471 41.339 1.00 27.66 523 ARG A N 1
ATOM 4025 C CA . ARG A 1 523 ? -22.489 -38.347 39.974 1.00 27.66 523 ARG A CA 1
ATOM 4026 C C . ARG A 1 523 ? -23.400 -38.976 38.912 1.00 27.66 523 ARG A C 1
ATOM 4028 O O . ARG A 1 523 ? -23.888 -40.077 39.128 1.00 27.66 523 ARG A O 1
ATOM 4035 N N . ALA A 1 524 ? -23.403 -38.397 37.709 1.00 26.45 524 ALA A N 1
ATOM 4036 C CA . ALA A 1 524 ? -23.367 -39.141 36.445 1.00 26.45 524 ALA A CA 1
ATOM 4037 C C . ALA A 1 524 ? -22.801 -38.250 35.322 1.00 26.45 524 ALA A C 1
ATOM 4039 O O . ALA A 1 524 ? -23.150 -37.077 35.202 1.00 26.45 524 ALA A O 1
ATOM 4040 N N . GLN A 1 525 ? -21.868 -38.809 34.554 1.00 27.69 525 GLN A N 1
ATOM 4041 C CA . GLN A 1 525 ? -21.184 -38.198 33.414 1.00 27.69 525 GLN A CA 1
ATOM 4042 C C . GLN A 1 525 ? -22.108 -38.160 32.186 1.00 27.69 525 GLN A C 1
ATOM 4044 O O . GLN A 1 525 ? -22.863 -39.099 31.957 1.00 27.69 525 GLN A O 1
ATOM 4049 N N . GLY A 1 526 ? -22.008 -37.107 31.372 1.00 25.05 526 GLY A N 1
ATOM 4050 C CA . GLY A 1 526 ? -22.710 -37.006 30.091 1.00 25.05 526 GLY A CA 1
ATOM 4051 C C . GLY A 1 526 ? -22.413 -35.688 29.376 1.00 25.05 526 GLY A C 1
ATOM 4052 O O . GLY A 1 526 ? -22.947 -34.650 29.751 1.00 25.05 526 GLY A O 1
ATOM 4053 N N . ALA A 1 527 ? -21.501 -35.759 28.403 1.00 29.66 527 ALA A N 1
ATOM 4054 C CA . ALA A 1 527 ? -21.118 -34.790 27.369 1.00 29.66 527 ALA A CA 1
ATOM 4055 C C . ALA A 1 527 ? -21.729 -33.369 27.429 1.00 29.66 527 ALA A C 1
ATOM 4057 O O . ALA A 1 527 ? -22.860 -33.136 26.999 1.00 29.66 527 ALA A O 1
ATOM 4058 N N . ARG A 1 528 ? -20.921 -32.381 27.843 1.00 26.38 528 ARG A N 1
ATOM 4059 C CA . ARG A 1 528 ? -21.183 -30.959 27.571 1.00 26.38 528 ARG A CA 1
ATOM 4060 C C . ARG A 1 528 ? -20.447 -30.530 26.302 1.00 26.38 528 ARG A C 1
ATOM 4062 O O . ARG A 1 528 ? -19.245 -30.744 26.177 1.00 26.38 528 ARG A O 1
ATOM 4069 N N . ARG A 1 529 ? -21.199 -29.916 25.383 1.00 29.30 529 ARG A N 1
ATOM 4070 C CA . ARG A 1 529 ? -20.695 -29.097 24.269 1.00 29.30 529 ARG A CA 1
ATOM 4071 C C . ARG A 1 529 ? -19.727 -28.029 24.811 1.00 29.30 529 ARG A C 1
ATOM 4073 O O . ARG A 1 529 ? -19.963 -27.565 25.929 1.00 29.30 529 ARG A O 1
ATOM 4080 N N . PRO A 1 530 ? -18.677 -27.634 24.070 1.00 29.41 530 PRO A N 1
ATOM 4081 C CA . PRO A 1 530 ? -17.761 -26.610 24.550 1.00 29.41 530 PRO A CA 1
ATOM 4082 C C . PRO A 1 530 ? -18.496 -25.267 24.667 1.00 29.41 530 PRO A C 1
ATOM 4084 O O . PRO A 1 530 ? -19.155 -24.817 23.730 1.00 29.41 530 PRO A O 1
ATOM 4087 N N . ASP A 1 531 ? -18.405 -24.682 25.859 1.00 28.48 531 ASP A N 1
ATOM 4088 C CA . ASP A 1 531 ? -18.738 -23.289 26.172 1.00 28.48 531 ASP A CA 1
ATOM 4089 C C . ASP A 1 531 ? -17.871 -22.359 25.294 1.00 28.48 531 ASP A C 1
ATOM 4091 O O . ASP A 1 531 ? -16.697 -22.684 25.084 1.00 28.48 531 ASP A O 1
ATOM 4095 N N . PRO A 1 532 ? -18.364 -21.208 24.796 1.00 31.86 532 PRO A N 1
ATOM 4096 C CA . PRO A 1 532 ? -17.513 -20.232 24.129 1.00 31.86 532 PRO A CA 1
ATOM 4097 C C . PRO A 1 532 ? -16.616 -19.570 25.183 1.00 31.86 532 PRO A C 1
ATOM 4099 O O . PRO A 1 532 ? -16.987 -18.604 25.849 1.00 31.86 532 PRO A O 1
ATOM 4102 N N . SER A 1 533 ? -15.429 -20.133 25.387 1.00 29.78 533 SER A N 1
ATOM 4103 C CA . SER A 1 533 ? -14.427 -19.577 26.287 1.00 29.78 533 SER A CA 1
ATOM 4104 C C . SER A 1 533 ? -13.829 -18.307 25.682 1.00 29.78 533 SER A C 1
ATOM 4106 O O . SER A 1 533 ? -13.099 -18.368 24.693 1.00 29.78 533 SER A O 1
ATOM 4108 N N . VAL A 1 534 ? -14.102 -17.163 26.309 1.00 32.28 534 VAL A N 1
ATOM 4109 C CA . VAL A 1 534 ? -13.334 -15.926 26.126 1.00 32.28 534 VAL A CA 1
ATOM 4110 C C . VAL A 1 534 ? -11.901 -16.192 26.589 1.00 32.28 534 VAL A C 1
ATOM 4112 O O . VAL A 1 534 ? -11.660 -16.441 27.771 1.00 32.28 534 VAL A O 1
ATOM 4115 N N . LEU A 1 535 ? -10.947 -16.160 25.660 1.00 29.91 535 LEU A N 1
ATOM 4116 C CA . LEU A 1 535 ? -9.530 -16.331 25.964 1.00 29.91 535 LEU A CA 1
ATOM 4117 C C . LEU A 1 535 ? -8.956 -14.981 26.427 1.00 29.91 535 LEU A C 1
ATOM 4119 O O . LEU A 1 535 ? -8.531 -14.162 25.619 1.00 29.91 535 LEU A O 1
ATOM 4123 N N . ALA A 1 536 ? -8.979 -14.718 27.734 1.00 29.27 536 ALA A N 1
ATOM 4124 C CA . ALA A 1 536 ? -8.289 -13.574 28.326 1.00 29.27 536 ALA A CA 1
ATOM 4125 C C . ALA A 1 536 ? -6.878 -13.999 28.767 1.00 29.27 536 ALA A C 1
ATOM 4127 O O . ALA A 1 536 ? -6.725 -14.832 29.660 1.00 29.27 536 ALA A O 1
ATOM 4128 N N . LEU A 1 537 ? -5.839 -13.439 28.142 1.00 31.72 537 LEU A N 1
ATOM 4129 C CA . LEU A 1 537 ? -4.446 -13.648 28.549 1.00 31.72 537 LEU A CA 1
ATOM 4130 C C . LEU A 1 537 ? -4.111 -12.737 29.749 1.00 31.72 537 LEU A C 1
ATOM 4132 O O . LEU A 1 537 ? -4.349 -11.530 29.668 1.00 31.72 537 LEU A O 1
ATOM 4136 N N . PRO A 1 538 ? -3.564 -13.259 30.864 1.00 27.69 538 PRO A N 1
ATOM 4137 C CA . PRO A 1 538 ? -3.233 -12.434 32.021 1.00 27.69 538 PRO A CA 1
ATOM 4138 C C . PRO A 1 538 ? -1.955 -11.610 31.791 1.00 27.69 538 PRO A C 1
ATOM 4140 O O . PRO A 1 538 ? -0.912 -12.134 31.403 1.00 27.69 538 PRO A O 1
ATOM 4143 N N . LEU A 1 539 ? -2.030 -10.313 32.105 1.00 29.12 539 LEU A N 1
ATOM 4144 C CA . LEU A 1 539 ? -0.877 -9.426 32.278 1.00 29.12 539 LEU A CA 1
ATOM 4145 C C . LEU A 1 539 ? -0.083 -9.849 33.523 1.00 29.12 539 LEU A C 1
ATOM 4147 O O . LEU A 1 539 ? -0.603 -9.827 34.639 1.00 29.12 539 LEU A O 1
ATOM 4151 N N . ALA A 1 540 ? 1.190 -10.202 33.348 1.00 28.62 540 ALA A N 1
ATOM 4152 C CA . ALA A 1 540 ? 2.106 -10.397 34.465 1.00 28.62 540 ALA A CA 1
ATOM 4153 C C . ALA A 1 540 ? 2.527 -9.035 35.042 1.00 28.62 540 ALA A C 1
ATOM 4155 O O . ALA A 1 540 ? 3.085 -8.189 34.344 1.00 28.62 540 ALA A O 1
ATOM 4156 N N . ALA A 1 541 ? 2.264 -8.834 36.333 1.00 28.55 541 ALA A N 1
ATOM 4157 C CA . ALA A 1 541 ? 2.728 -7.682 37.092 1.00 28.55 541 ALA A CA 1
ATOM 4158 C C . ALA A 1 541 ? 4.265 -7.680 37.204 1.00 28.55 541 ALA A C 1
ATOM 4160 O O . ALA A 1 541 ? 4.878 -8.680 37.582 1.00 28.55 541 ALA A O 1
ATOM 4161 N N . HIS A 1 542 ? 4.892 -6.539 36.912 1.00 29.39 542 HIS A N 1
ATOM 4162 C CA . HIS A 1 542 ? 6.316 -6.316 37.166 1.00 29.39 542 HIS A CA 1
ATOM 4163 C C . HIS A 1 542 ? 6.613 -6.355 38.677 1.00 29.39 542 HIS A C 1
ATOM 4165 O O . HIS A 1 542 ? 5.936 -5.660 39.439 1.00 29.39 542 HIS A O 1
ATOM 4171 N N . PRO A 1 543 ? 7.652 -7.073 39.145 1.00 30.66 543 PRO A N 1
ATOM 4172 C CA . PRO A 1 543 ? 8.078 -6.966 40.530 1.00 30.66 543 PRO A CA 1
ATOM 4173 C C . PRO A 1 543 ? 8.871 -5.671 40.750 1.00 30.66 543 PRO A C 1
ATOM 4175 O O . PRO A 1 543 ? 9.791 -5.330 40.002 1.00 30.66 543 PRO A O 1
ATOM 4178 N N . ALA A 1 544 ? 8.508 -4.960 41.815 1.00 27.53 544 ALA A N 1
ATOM 4179 C CA . ALA A 1 544 ? 9.168 -3.756 42.295 1.00 27.53 544 ALA A CA 1
ATOM 4180 C C . ALA A 1 544 ? 10.653 -4.011 42.620 1.00 27.53 544 ALA A C 1
ATOM 4182 O O . ALA A 1 544 ? 10.986 -4.868 43.442 1.00 27.53 544 ALA A O 1
ATOM 4183 N N . ARG A 1 545 ? 11.560 -3.226 42.024 1.00 29.05 545 ARG A N 1
ATOM 4184 C CA . ARG A 1 545 ? 12.972 -3.183 42.431 1.00 29.05 545 ARG A CA 1
ATOM 4185 C C . ARG A 1 545 ? 13.122 -2.307 43.677 1.00 29.05 545 ARG A C 1
ATOM 4187 O O . ARG A 1 545 ? 12.954 -1.093 43.613 1.00 29.05 545 ARG A O 1
ATOM 4194 N N . ARG A 1 546 ? 13.475 -2.930 44.806 1.00 29.03 546 ARG A N 1
ATOM 4195 C CA . ARG A 1 546 ? 14.068 -2.252 45.970 1.00 29.03 546 ARG A CA 1
ATOM 4196 C C . ARG A 1 546 ? 15.516 -1.874 45.649 1.00 29.03 546 ARG A C 1
ATOM 4198 O O . ARG A 1 546 ? 16.249 -2.674 45.074 1.00 29.03 546 ARG A O 1
ATOM 4205 N N . GLY A 1 547 ? 15.902 -0.653 46.011 1.00 25.41 547 GLY A N 1
ATOM 4206 C CA . GLY A 1 547 ? 17.232 -0.105 45.761 1.00 25.41 547 GLY A CA 1
ATOM 4207 C C . GLY A 1 547 ? 18.331 -0.660 46.667 1.00 25.41 547 GLY A C 1
ATOM 4208 O O . GLY A 1 547 ? 18.058 -1.190 47.744 1.00 25.41 547 GLY A O 1
ATOM 4209 N N . ARG A 1 548 ? 19.579 -0.454 46.234 1.00 26.72 548 ARG A N 1
ATOM 4210 C CA . ARG A 1 548 ? 20.748 -0.201 47.086 1.00 26.72 548 ARG A CA 1
ATOM 4211 C C . ARG A 1 548 ? 21.821 0.546 46.289 1.00 26.72 548 ARG A C 1
ATOM 4213 O O . ARG A 1 548 ? 21.979 0.330 45.092 1.00 26.72 548 ARG A O 1
ATOM 4220 N N . GLN A 1 549 ? 22.458 1.467 47.000 1.00 26.48 549 GLN A N 1
ATOM 4221 C CA . GLN A 1 549 ? 23.474 2.428 46.589 1.00 26.48 549 GLN A CA 1
ATOM 4222 C C . GLN A 1 549 ? 24.889 1.826 46.507 1.00 26.48 549 GLN A C 1
ATOM 4224 O O . GLN A 1 549 ? 25.167 0.801 47.125 1.00 26.48 549 GLN A O 1
ATOM 4229 N N . ASP A 1 550 ? 25.740 2.593 45.817 1.00 27.95 550 ASP A N 1
ATOM 4230 C CA . ASP A 1 550 ? 27.185 2.808 45.985 1.00 27.95 550 ASP A CA 1
ATOM 4231 C C . ASP A 1 550 ? 28.213 1.722 45.640 1.00 27.95 550 ASP A C 1
ATOM 4233 O O . ASP A 1 550 ? 28.181 0.588 46.107 1.00 27.95 550 ASP A O 1
ATOM 4237 N N . GLY A 1 551 ? 29.228 2.163 44.880 1.00 25.69 551 GLY A N 1
ATOM 4238 C CA . GLY A 1 551 ? 30.524 1.494 44.767 1.00 25.69 551 GLY A CA 1
ATOM 4239 C C . GLY A 1 551 ? 31.249 1.712 43.436 1.00 25.69 551 GLY A C 1
ATOM 4240 O O . GLY A 1 551 ? 31.257 0.827 42.588 1.00 25.69 551 GLY A O 1
ATOM 4241 N N . ARG A 1 552 ? 31.925 2.858 43.258 1.00 26.38 552 ARG A N 1
ATOM 4242 C CA . ARG A 1 552 ? 33.085 2.935 42.340 1.00 26.38 552 ARG A CA 1
ATOM 4243 C C . ARG A 1 552 ? 34.238 2.108 42.928 1.00 26.38 552 ARG A C 1
ATOM 4245 O O . ARG A 1 552 ? 34.423 2.134 44.143 1.00 26.38 552 ARG A O 1
ATOM 4252 N N . PRO A 1 553 ? 35.104 1.529 42.080 1.00 32.44 553 PRO A N 1
ATOM 4253 C CA . PRO A 1 553 ? 36.491 1.993 42.121 1.00 32.44 553 PRO A CA 1
ATOM 4254 C C . PRO A 1 553 ? 37.161 2.141 40.744 1.00 32.44 553 PRO A C 1
ATOM 4256 O O . PRO A 1 553 ? 36.663 1.730 39.701 1.00 32.44 553 PRO A O 1
ATOM 4259 N N . ARG A 1 554 ? 38.302 2.831 40.796 1.00 27.33 554 ARG A N 1
ATOM 4260 C CA . ARG A 1 554 ? 39.177 3.278 39.709 1.00 27.33 554 ARG A CA 1
ATOM 4261 C C . ARG A 1 554 ? 40.089 2.158 39.185 1.00 27.33 554 ARG A C 1
ATOM 4263 O O . ARG A 1 554 ? 40.633 1.413 39.985 1.00 27.33 554 ARG A O 1
ATOM 4270 N N . GLY A 1 555 ? 40.405 2.240 37.889 1.00 25.02 555 GLY A N 1
ATOM 4271 C CA . GLY A 1 555 ? 41.783 2.242 37.373 1.00 25.02 555 GLY A CA 1
ATOM 4272 C C . GLY A 1 555 ? 42.426 0.907 36.983 1.00 25.02 555 GLY A C 1
ATOM 4273 O O . GLY A 1 555 ? 42.761 0.111 37.845 1.00 25.02 555 GLY A O 1
ATOM 4274 N N . HIS A 1 556 ? 42.782 0.772 35.700 1.00 28.30 556 HIS A N 1
ATOM 4275 C CA . HIS A 1 556 ? 44.126 0.325 35.319 1.00 28.30 556 HIS A CA 1
ATOM 4276 C C . HIS A 1 556 ? 44.534 0.845 33.932 1.00 28.30 556 HIS A C 1
ATOM 4278 O O . HIS A 1 556 ? 43.731 0.914 33.006 1.00 28.30 556 HIS A O 1
ATOM 4284 N N . GLN A 1 557 ? 45.795 1.274 33.850 1.00 27.81 557 GLN A N 1
ATOM 4285 C CA . GLN A 1 557 ? 46.506 1.757 32.669 1.00 27.81 557 GLN A CA 1
ATOM 4286 C C . GLN A 1 557 ? 47.216 0.609 31.939 1.00 27.81 557 GLN A C 1
ATOM 4288 O O . GLN A 1 557 ? 47.607 -0.374 32.561 1.00 27.81 557 GLN A O 1
ATOM 4293 N N . GLY A 1 558 ? 47.516 0.850 30.660 1.00 25.59 558 GLY A N 1
ATOM 4294 C CA . GLY A 1 558 ? 48.515 0.144 29.847 1.00 25.59 558 GLY A CA 1
ATOM 4295 C C . GLY A 1 558 ? 47.911 -0.257 28.501 1.00 25.59 558 GLY A C 1
ATOM 4296 O O . GLY A 1 558 ? 46.831 -0.817 28.468 1.00 25.59 558 GLY A O 1
ATOM 4297 N N . GLY A 1 559 ? 48.476 0.005 27.329 1.00 25.91 559 GLY A N 1
ATOM 4298 C CA . GLY A 1 559 ? 49.739 0.595 26.916 1.00 25.91 559 GLY A CA 1
ATOM 4299 C C . GLY A 1 559 ? 49.759 0.604 25.376 1.00 25.91 559 GLY A C 1
ATOM 4300 O O . GLY A 1 559 ? 49.027 -0.128 24.721 1.00 25.91 559 GLY A O 1
ATOM 4301 N N . ARG A 1 560 ? 50.569 1.502 24.821 1.00 28.02 560 ARG A N 1
ATOM 4302 C CA . ARG A 1 560 ? 50.691 1.919 23.411 1.00 28.02 560 ARG A CA 1
ATOM 4303 C C . ARG A 1 560 ? 50.868 0.787 22.381 1.00 28.02 560 ARG A C 1
ATOM 4305 O O . ARG A 1 560 ? 51.613 -0.150 22.644 1.00 28.02 560 ARG A O 1
ATOM 4312 N N . ARG A 1 561 ? 50.416 1.040 21.140 1.00 28.45 561 ARG A N 1
ATOM 4313 C CA . ARG A 1 561 ? 51.242 1.113 19.902 1.00 28.45 561 ARG A CA 1
ATOM 4314 C C . ARG A 1 561 ? 50.398 1.634 18.726 1.00 28.45 561 ARG A C 1
ATOM 4316 O O . ARG A 1 561 ? 49.284 1.175 18.519 1.00 28.45 561 ARG A O 1
ATOM 4323 N N . GLY A 1 562 ? 50.921 2.632 18.011 1.00 25.11 562 GLY A N 1
ATOM 4324 C CA . GLY A 1 562 ? 50.250 3.298 16.890 1.00 25.11 562 GLY A CA 1
ATOM 4325 C C . GLY A 1 562 ? 50.613 2.740 15.515 1.00 25.11 562 GLY A C 1
ATOM 4326 O O . GLY A 1 562 ? 51.500 1.894 15.408 1.00 25.11 562 GLY A O 1
ATOM 4327 N N . ARG A 1 563 ? 49.945 3.277 14.485 1.00 28.72 563 ARG A N 1
ATOM 4328 C CA . ARG A 1 563 ? 50.447 3.456 13.112 1.00 28.72 563 ARG A CA 1
ATOM 4329 C C . ARG A 1 563 ? 49.525 4.389 12.311 1.00 28.72 563 ARG A C 1
ATOM 4331 O O . ARG A 1 563 ? 48.332 4.138 12.192 1.00 28.72 563 ARG A O 1
ATOM 4338 N N . ASP A 1 564 ? 50.134 5.476 11.847 1.00 26.95 564 ASP A N 1
ATOM 4339 C CA . ASP A 1 564 ? 49.973 6.214 10.587 1.00 26.95 564 ASP A CA 1
ATOM 4340 C C . ASP A 1 564 ? 48.630 6.209 9.842 1.00 26.95 564 ASP A C 1
ATOM 4342 O O . ASP A 1 564 ? 48.233 5.194 9.273 1.00 26.95 564 ASP A O 1
ATOM 4346 N N . ARG A 1 565 ? 48.055 7.410 9.644 1.00 29.22 565 ARG A N 1
ATOM 4347 C CA . ARG A 1 565 ? 47.363 7.758 8.390 1.00 29.22 565 ARG A CA 1
ATOM 4348 C C . ARG A 1 565 ? 47.639 9.195 7.931 1.00 29.22 565 ARG A C 1
ATOM 4350 O O . ARG A 1 565 ? 47.295 10.178 8.576 1.00 29.22 565 ARG A O 1
ATOM 4357 N N . LEU A 1 566 ? 48.293 9.201 6.775 1.00 28.84 566 LEU A N 1
ATOM 4358 C CA . LEU A 1 566 ? 48.444 10.166 5.690 1.00 28.8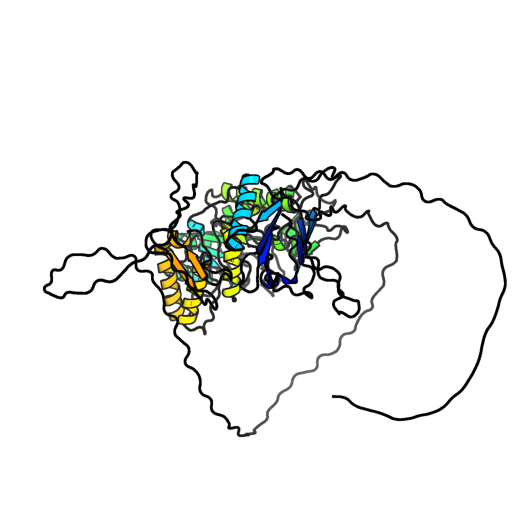4 566 LEU A CA 1
ATOM 4359 C C . LEU A 1 566 ? 47.471 11.359 5.609 1.00 28.84 566 LEU A C 1
ATOM 4361 O O . LEU A 1 566 ? 46.258 11.248 5.768 1.00 28.84 566 LEU A O 1
ATOM 4365 N N . ARG A 1 567 ? 48.086 12.489 5.239 1.00 26.27 567 ARG A N 1
ATOM 4366 C CA . ARG A 1 567 ? 47.523 13.795 4.876 1.00 26.27 567 ARG A CA 1
ATOM 4367 C C . ARG A 1 567 ? 46.610 13.716 3.640 1.00 26.27 567 ARG A C 1
ATOM 4369 O O . ARG A 1 567 ? 46.965 13.064 2.662 1.00 26.27 567 ARG A O 1
ATOM 4376 N N . ARG A 1 568 ? 45.507 14.475 3.647 1.00 28.56 568 ARG A N 1
ATOM 4377 C CA . ARG A 1 568 ? 44.743 14.887 2.450 1.00 28.56 568 ARG A CA 1
ATOM 4378 C C . ARG A 1 568 ? 45.067 16.354 2.114 1.00 28.56 568 ARG A C 1
ATOM 4380 O O . ARG A 1 568 ? 45.171 17.140 3.057 1.00 28.56 568 ARG A O 1
ATOM 4387 N N . PRO A 1 569 ? 45.225 16.741 0.835 1.00 29.42 569 PRO A N 1
ATOM 4388 C CA . PRO A 1 569 ? 45.380 18.137 0.446 1.00 29.42 569 PRO A CA 1
ATOM 4389 C C . PRO A 1 569 ? 44.027 18.825 0.206 1.00 29.42 569 PRO A C 1
ATOM 4391 O O . PRO A 1 569 ? 43.023 18.182 -0.098 1.00 29.42 569 PRO A O 1
ATOM 4394 N N . ALA A 1 570 ? 44.044 20.145 0.380 1.00 25.08 570 ALA A N 1
ATOM 4395 C CA . ALA A 1 570 ? 42.955 21.078 0.128 1.00 25.08 570 ALA A CA 1
ATOM 4396 C C . ALA A 1 570 ? 42.658 21.213 -1.375 1.00 25.08 570 ALA A C 1
ATOM 4398 O O . ALA A 1 570 ? 43.578 21.157 -2.188 1.00 25.08 570 ALA A O 1
ATOM 4399 N N . ALA A 1 571 ? 41.387 21.433 -1.718 1.00 27.52 571 ALA A N 1
ATOM 4400 C CA . ALA A 1 571 ? 40.946 21.825 -3.052 1.00 27.52 571 ALA A CA 1
ATOM 4401 C C . ALA A 1 571 ? 40.101 23.103 -2.962 1.00 27.52 571 ALA A C 1
ATOM 4403 O O . ALA A 1 571 ? 39.323 23.296 -2.028 1.00 27.52 571 ALA A O 1
ATOM 4404 N N . GLU A 1 572 ? 40.357 23.977 -3.925 1.00 25.14 572 GLU A N 1
ATOM 4405 C CA . GLU A 1 572 ? 39.992 25.383 -4.019 1.00 25.14 572 GLU A CA 1
ATOM 4406 C C . GLU A 1 572 ? 38.531 25.594 -4.456 1.00 25.14 572 GLU A C 1
ATOM 4408 O O . GLU A 1 572 ? 37.968 24.818 -5.227 1.00 25.14 572 GLU A O 1
ATOM 4413 N N . HIS A 1 573 ? 37.923 26.680 -3.973 1.00 27.08 573 HIS A N 1
ATOM 4414 C CA . HIS A 1 573 ? 36.637 27.204 -4.437 1.00 27.08 573 HIS A CA 1
ATOM 4415 C C . HIS A 1 573 ? 36.783 27.920 -5.788 1.00 27.08 573 HIS A C 1
ATOM 4417 O O . HIS A 1 573 ? 37.676 28.760 -5.912 1.00 27.08 573 HIS A O 1
ATOM 4423 N N . PRO A 1 574 ? 35.837 27.750 -6.729 1.00 30.42 574 PRO A N 1
ATOM 4424 C CA . PRO A 1 574 ? 35.604 28.731 -7.772 1.00 30.42 574 PRO A CA 1
ATOM 4425 C C . PRO A 1 574 ? 34.320 29.542 -7.546 1.00 30.42 574 PRO A C 1
ATOM 4427 O O . PRO A 1 574 ? 33.372 29.134 -6.877 1.00 30.42 574 PRO A O 1
ATOM 4430 N N . HIS A 1 575 ? 34.378 30.739 -8.114 1.00 26.89 575 HIS A N 1
ATOM 4431 C CA . HIS A 1 575 ? 33.515 31.897 -7.961 1.00 26.89 575 HIS A CA 1
ATOM 4432 C C . HIS A 1 575 ? 32.089 31.752 -8.523 1.00 26.89 575 HIS A C 1
ATOM 4434 O O . HIS A 1 575 ? 31.856 31.121 -9.549 1.00 26.89 575 HIS A O 1
ATOM 4440 N N . ASP A 1 576 ? 31.173 32.457 -7.861 1.00 26.73 576 ASP A N 1
ATOM 4441 C CA . ASP A 1 576 ? 29.767 32.709 -8.196 1.00 26.73 576 ASP A CA 1
ATOM 4442 C C . ASP A 1 576 ? 29.618 33.884 -9.196 1.00 26.73 576 ASP A C 1
ATOM 4444 O O . ASP A 1 576 ? 30.132 34.976 -8.912 1.00 26.73 576 ASP A O 1
ATOM 4448 N N . PRO A 1 577 ? 28.917 33.730 -10.341 1.00 29.38 577 PRO A N 1
ATOM 4449 C CA . PRO A 1 577 ? 28.438 34.853 -11.132 1.00 29.38 577 PRO A CA 1
ATOM 4450 C C . PRO A 1 577 ? 26.925 35.075 -10.941 1.00 29.38 577 PRO A C 1
ATOM 4452 O O . PRO A 1 577 ? 26.086 34.240 -11.271 1.00 29.38 577 PRO A O 1
ATOM 4455 N N . ARG A 1 578 ? 26.579 36.281 -10.478 1.00 25.45 578 ARG A N 1
ATOM 4456 C CA . ARG A 1 578 ? 25.202 36.800 -10.367 1.00 25.45 578 ARG A CA 1
ATOM 4457 C C . ARG A 1 578 ? 24.457 36.771 -11.719 1.00 25.45 578 ARG A C 1
ATOM 4459 O O . ARG A 1 578 ? 25.058 37.165 -12.720 1.00 25.45 578 ARG A O 1
ATOM 4466 N N . PRO A 1 579 ? 23.141 36.479 -11.758 1.00 28.05 579 PRO A N 1
ATOM 4467 C CA . PRO A 1 579 ? 22.332 36.649 -12.965 1.00 28.05 579 PRO A CA 1
ATOM 4468 C C . PRO A 1 579 ? 21.768 38.085 -13.105 1.00 28.05 579 PRO A C 1
ATOM 4470 O O . PRO A 1 579 ? 21.652 38.812 -12.109 1.00 28.05 579 PRO A O 1
ATOM 4473 N N . PRO A 1 580 ? 21.411 38.525 -14.332 1.00 26.78 580 PRO A N 1
ATOM 4474 C CA . PRO A 1 580 ? 20.908 39.869 -14.605 1.00 26.78 580 PRO A CA 1
ATOM 4475 C C . PRO A 1 580 ? 19.409 40.014 -14.298 1.00 26.78 580 PRO A C 1
ATOM 4477 O O . PRO A 1 580 ? 18.619 39.081 -14.418 1.00 26.78 580 PRO A O 1
ATOM 4480 N N . ALA A 1 581 ? 19.011 41.233 -13.933 1.00 27.12 581 ALA A N 1
ATOM 4481 C CA . ALA A 1 581 ? 17.633 41.602 -13.641 1.00 27.12 581 ALA A CA 1
ATOM 4482 C C . ALA A 1 581 ? 16.813 41.804 -14.928 1.00 27.12 581 ALA A C 1
ATOM 4484 O O . ALA A 1 581 ? 17.064 42.749 -15.674 1.00 27.12 581 ALA A O 1
ATOM 4485 N N . HIS A 1 582 ? 15.765 41.001 -15.128 1.00 27.59 582 HIS A N 1
ATOM 4486 C CA . HIS A 1 582 ? 14.679 41.316 -16.057 1.00 27.59 582 HIS A CA 1
ATOM 4487 C C . HIS A 1 582 ? 13.324 41.267 -15.344 1.00 27.59 582 HIS A C 1
ATOM 4489 O O . HIS A 1 582 ? 12.917 40.259 -14.777 1.00 27.59 582 HIS A O 1
ATOM 4495 N N . ARG A 1 583 ? 12.633 42.413 -15.366 1.00 28.97 583 ARG A N 1
ATOM 4496 C CA . ARG A 1 583 ? 11.240 42.581 -14.943 1.00 28.97 583 ARG A CA 1
ATOM 4497 C C . ARG A 1 583 ? 10.320 41.933 -15.980 1.00 28.97 583 ARG A C 1
ATOM 4499 O O . ARG A 1 583 ? 10.259 42.435 -17.098 1.00 28.97 583 ARG A O 1
ATOM 4506 N N . GLN A 1 584 ? 9.551 40.920 -15.592 1.00 26.00 584 GLN A N 1
ATOM 4507 C CA . GLN A 1 584 ? 8.310 40.531 -16.269 1.00 26.00 584 GLN A CA 1
ATOM 4508 C C . GLN A 1 584 ? 7.229 40.222 -15.224 1.00 26.00 584 GLN A C 1
ATOM 4510 O O . GLN A 1 584 ? 7.532 39.863 -14.089 1.00 26.00 584 GLN A O 1
ATOM 4515 N N . GLY A 1 585 ? 5.984 40.545 -15.578 1.00 25.86 585 GLY A N 1
ATOM 4516 C CA . GLY A 1 585 ? 4.864 40.741 -14.661 1.00 25.86 585 GLY A CA 1
ATOM 4517 C C . GLY A 1 585 ? 4.442 39.494 -13.887 1.00 25.86 585 GLY A C 1
ATOM 4518 O O . GLY A 1 585 ? 4.459 38.382 -14.398 1.00 25.86 585 GLY A O 1
ATOM 4519 N N . VAL A 1 586 ? 4.019 39.725 -12.646 1.00 24.61 586 VAL A N 1
ATOM 4520 C CA . VAL A 1 586 ? 3.385 38.730 -11.776 1.00 24.61 586 VAL A CA 1
ATOM 4521 C C . VAL A 1 586 ? 2.013 38.361 -12.372 1.00 24.61 586 VAL A C 1
ATOM 4523 O O . VAL A 1 586 ? 1.213 39.277 -12.591 1.00 24.61 586 VAL A O 1
ATOM 4526 N N . PRO A 1 587 ? 1.709 37.078 -12.649 1.00 27.47 587 PRO A N 1
ATOM 4527 C CA . PRO A 1 587 ? 0.366 36.664 -13.052 1.00 27.47 587 PRO A CA 1
ATOM 4528 C C . PRO A 1 587 ? -0.631 36.869 -11.893 1.00 27.47 587 PRO A C 1
ATOM 4530 O O . PRO A 1 587 ? -0.227 36.870 -10.726 1.00 27.47 587 PRO A O 1
ATOM 4533 N N . PRO A 1 588 ? -1.930 37.094 -12.171 1.00 26.70 588 PRO A N 1
ATOM 4534 C CA . PRO A 1 588 ? -2.906 37.386 -11.126 1.00 26.70 588 PRO A CA 1
ATOM 4535 C C . PRO A 1 588 ? -3.024 36.219 -10.128 1.00 26.70 588 PRO A C 1
ATOM 4537 O O . PRO A 1 588 ? -2.885 35.060 -10.520 1.00 26.70 588 PRO A O 1
ATOM 4540 N N . PRO A 1 589 ? -3.298 36.498 -8.840 1.00 28.33 589 PRO A N 1
ATOM 4541 C CA . PRO A 1 589 ? -3.467 35.450 -7.844 1.00 28.33 589 PRO A CA 1
ATOM 4542 C C . PRO A 1 589 ? -4.676 34.568 -8.179 1.00 28.33 589 PRO A C 1
ATOM 4544 O O . PRO A 1 589 ? -5.761 35.063 -8.492 1.00 28.33 589 PRO A O 1
ATOM 4547 N N . LEU A 1 590 ? -4.469 33.255 -8.074 1.00 35.84 590 LEU A N 1
ATOM 4548 C CA . LEU A 1 590 ? -5.514 32.234 -8.125 1.00 35.84 590 LEU A CA 1
ATOM 4549 C C . LEU A 1 590 ? -6.579 32.523 -7.053 1.00 35.84 590 LEU A C 1
ATOM 4551 O O . LEU A 1 590 ? -6.255 32.886 -5.919 1.00 35.84 590 LEU A O 1
ATOM 4555 N N . GLN A 1 591 ? -7.854 32.388 -7.417 1.00 35.62 591 GLN A N 1
ATOM 4556 C CA . GLN A 1 591 ? -8.978 32.711 -6.538 1.00 35.62 591 GLN A CA 1
ATOM 4557 C C . GLN A 1 591 ? -9.200 31.586 -5.517 1.00 35.62 591 GLN A C 1
ATOM 4559 O O . GLN A 1 591 ? -9.451 30.447 -5.895 1.00 35.62 591 GLN A O 1
ATOM 4564 N N . GLY A 1 592 ? -9.123 31.903 -4.222 1.00 32.16 592 GLY A N 1
ATOM 4565 C CA . GLY A 1 592 ? -9.512 31.002 -3.132 1.00 32.16 592 GLY A CA 1
ATOM 4566 C C . GLY A 1 592 ? -10.848 31.428 -2.524 1.00 32.16 592 GLY A C 1
ATOM 4567 O O . GLY A 1 592 ? -11.072 32.618 -2.299 1.00 32.16 592 GLY A O 1
ATOM 4568 N N . VAL A 1 593 ? -11.732 30.471 -2.236 1.00 36.03 593 VAL A N 1
ATOM 4569 C CA . VAL A 1 593 ? -12.988 30.724 -1.514 1.00 36.03 593 VAL A CA 1
ATOM 4570 C C . VAL A 1 593 ? -12.791 30.421 -0.034 1.00 36.03 593 VAL A C 1
ATOM 4572 O O . VAL A 1 593 ? -12.368 29.332 0.335 1.00 36.03 593 VAL A O 1
ATOM 4575 N N . ARG A 1 594 ? -13.101 31.396 0.825 1.00 34.84 594 ARG A N 1
ATOM 4576 C CA . ARG A 1 594 ? -13.018 31.265 2.282 1.00 34.84 594 ARG A CA 1
ATOM 4577 C C . ARG A 1 594 ? -14.410 30.974 2.827 1.00 34.84 594 ARG A C 1
ATOM 4579 O O . ARG A 1 594 ? -15.280 31.837 2.749 1.00 34.84 594 ARG A O 1
ATOM 4586 N N . ILE A 1 595 ? -14.623 29.776 3.366 1.00 36.25 595 ILE A N 1
ATOM 4587 C CA . ILE A 1 595 ? -15.916 29.376 3.937 1.00 36.25 595 ILE A CA 1
ATOM 4588 C C . ILE A 1 595 ? -15.810 29.413 5.467 1.00 36.25 595 ILE A C 1
ATOM 4590 O O . ILE A 1 595 ? -15.216 28.506 6.051 1.00 36.25 595 ILE A O 1
ATOM 4594 N N . PRO A 1 596 ? -16.337 30.451 6.144 1.00 34.94 596 PRO A N 1
ATOM 4595 C CA . PRO A 1 596 ? -16.481 30.426 7.593 1.00 34.94 596 PRO A CA 1
ATOM 4596 C C . PRO A 1 596 ? -17.532 29.377 7.978 1.00 34.94 596 PRO A C 1
ATOM 4598 O O . PRO A 1 596 ? -18.631 29.342 7.425 1.00 34.94 596 PRO A O 1
ATOM 4601 N N . PHE A 1 597 ? -17.191 28.496 8.916 1.00 35.84 597 PHE A N 1
ATOM 4602 C CA . PHE A 1 597 ? -18.118 27.485 9.418 1.00 35.84 597 PHE A CA 1
ATOM 4603 C C . PHE A 1 597 ? -19.136 28.120 10.376 1.00 35.84 597 PHE A C 1
ATOM 4605 O O . PHE A 1 597 ? -18.827 28.384 11.536 1.00 35.84 597 PHE A O 1
ATOM 4612 N N . GLU A 1 598 ? -20.371 28.295 9.907 1.00 32.56 598 GLU A N 1
ATOM 4613 C CA . GLU A 1 598 ? -21.550 28.573 10.735 1.00 32.56 598 GLU A CA 1
ATOM 4614 C C . GLU A 1 598 ? -22.576 27.446 10.510 1.00 32.56 598 GLU A C 1
ATOM 4616 O O . GLU A 1 598 ? -23.301 27.404 9.519 1.00 32.56 598 GLU A O 1
ATOM 4621 N N . GLY A 1 599 ? -22.573 26.441 11.393 1.00 32.88 599 GLY A N 1
ATOM 4622 C CA . GLY A 1 599 ? -23.363 25.217 11.223 1.00 32.88 599 GLY A CA 1
ATOM 4623 C C . GLY A 1 599 ? -24.807 25.338 11.724 1.00 32.88 599 GLY A C 1
ATOM 4624 O O . GLY A 1 599 ? -25.059 25.380 12.934 1.00 32.88 599 GLY A O 1
ATOM 4625 N N . HIS A 1 600 ? -25.781 25.290 10.812 1.00 30.59 600 HIS A N 1
ATOM 4626 C CA . HIS A 1 600 ? -27.191 25.073 11.144 1.00 30.59 600 HIS A CA 1
ATOM 4627 C C . HIS A 1 600 ? -27.507 23.575 11.246 1.00 30.59 600 HIS A C 1
ATOM 4629 O O . HIS A 1 600 ? -27.312 22.802 10.315 1.00 30.59 600 HIS A O 1
ATOM 4635 N N . GLY A 1 601 ? -28.026 23.163 12.403 1.00 26.28 601 GLY A N 1
ATOM 4636 C CA . GLY A 1 601 ? -28.430 21.786 12.662 1.00 26.28 601 GLY A CA 1
ATOM 4637 C C . GLY A 1 601 ? -29.867 21.513 12.228 1.00 26.28 601 GLY A C 1
ATOM 4638 O O . GLY A 1 601 ? -30.797 22.011 12.858 1.00 26.28 601 GLY A O 1
ATOM 4639 N N . ARG A 1 602 ? -30.016 20.683 11.196 1.00 24.58 602 ARG A N 1
ATOM 4640 C CA . ARG A 1 602 ? -31.041 19.647 10.946 1.00 24.58 602 ARG A CA 1
ATOM 4641 C C . ARG A 1 602 ? -30.633 18.957 9.640 1.00 24.58 602 ARG A C 1
ATOM 4643 O O . ARG A 1 602 ? -30.003 19.604 8.814 1.00 24.58 602 ARG A O 1
ATOM 4650 N N . MET A 1 603 ? -30.969 17.676 9.451 1.00 27.73 603 MET A N 1
ATOM 4651 C CA . MET A 1 603 ? -30.817 17.030 8.139 1.00 27.73 603 MET A CA 1
ATOM 4652 C C . MET A 1 603 ? -31.457 17.926 7.073 1.00 27.73 603 MET A C 1
ATOM 4654 O O . MET A 1 603 ? -32.674 18.105 7.064 1.00 27.73 603 MET A O 1
ATOM 4658 N N . ALA A 1 604 ? -30.630 18.517 6.222 1.00 26.61 604 ALA A N 1
ATOM 4659 C CA . ALA A 1 604 ? -31.052 19.327 5.100 1.00 26.61 604 ALA A CA 1
ATOM 4660 C C . ALA A 1 604 ? -30.006 19.159 3.999 1.00 26.61 604 ALA A C 1
ATOM 4662 O O . ALA A 1 604 ? -28.815 19.339 4.241 1.00 26.61 604 ALA A O 1
ATOM 4663 N N . ARG A 1 605 ? -30.461 18.840 2.782 1.00 28.47 605 ARG A N 1
ATOM 4664 C CA . ARG A 1 605 ? -29.708 19.134 1.559 1.00 28.47 605 ARG A CA 1
ATOM 4665 C C . ARG A 1 605 ? -29.585 20.659 1.480 1.00 28.47 605 ARG A C 1
ATOM 4667 O O . ARG A 1 605 ? -30.496 21.321 0.993 1.00 28.47 605 ARG A O 1
ATOM 4674 N N . GLY A 1 606 ? -28.540 21.224 2.072 1.00 28.48 606 GLY A N 1
ATOM 4675 C CA . GLY A 1 606 ? -28.316 22.665 2.108 1.00 28.48 606 GLY A CA 1
ATOM 4676 C C . GLY A 1 606 ? -27.377 23.084 0.987 1.00 28.48 606 GLY A C 1
ATOM 4677 O O . GLY A 1 606 ? -26.175 22.894 1.106 1.00 28.48 606 GLY A O 1
ATOM 4678 N N . GLN A 1 607 ? -27.909 23.673 -0.086 1.00 29.42 607 GLN A N 1
ATOM 4679 C CA . GLN A 1 607 ? -27.093 24.399 -1.063 1.00 29.42 607 GLN A CA 1
ATOM 4680 C C . GLN A 1 607 ? -26.646 25.728 -0.443 1.00 29.42 607 GLN A C 1
ATOM 4682 O O . GLN A 1 607 ? -27.478 26.593 -0.169 1.00 29.42 607 GLN A O 1
ATOM 4687 N N . LEU A 1 608 ? -25.344 25.902 -0.229 1.00 32.88 608 LEU A N 1
ATOM 4688 C CA . LEU A 1 608 ? -24.758 27.201 0.100 1.00 32.88 608 LEU A CA 1
ATOM 4689 C C . LEU A 1 608 ? -24.405 27.925 -1.206 1.00 32.88 608 LEU A C 1
ATOM 4691 O O . LEU A 1 608 ? -23.483 27.530 -1.911 1.00 32.88 608 LEU A O 1
ATOM 4695 N N . HIS A 1 609 ? -25.163 28.975 -1.534 1.00 28.42 609 HIS A N 1
ATOM 4696 C CA . HIS A 1 609 ? -24.944 29.834 -2.703 1.00 28.42 609 HIS A CA 1
ATOM 4697 C C . HIS A 1 609 ? -24.049 31.020 -2.325 1.00 28.42 609 HIS A C 1
ATOM 4699 O O . HIS A 1 609 ? -24.492 31.927 -1.622 1.00 28.42 609 HIS A O 1
ATOM 4705 N N . GLY A 1 610 ? -22.804 31.049 -2.801 1.00 30.06 610 GLY A N 1
ATOM 4706 C CA . GLY A 1 610 ? -21.942 32.232 -2.721 1.00 30.06 610 GLY A CA 1
ATOM 4707 C C . GLY A 1 610 ? -21.951 33.007 -4.040 1.00 30.06 610 GLY A C 1
ATOM 4708 O O . GLY A 1 610 ? -21.416 32.516 -5.028 1.00 30.06 610 GLY A O 1
ATOM 4709 N N . ARG A 1 611 ? -22.529 34.218 -4.084 1.00 24.02 611 ARG A N 1
ATOM 4710 C CA . ARG A 1 611 ? -22.347 35.150 -5.218 1.00 24.02 611 ARG A CA 1
ATOM 4711 C C . ARG A 1 611 ? -21.115 36.023 -4.976 1.00 24.02 611 ARG A C 1
ATOM 4713 O O . ARG A 1 611 ? -21.061 36.741 -3.981 1.00 24.02 611 ARG A O 1
ATOM 4720 N N . LEU A 1 612 ? -20.161 36.010 -5.907 1.00 30.17 612 LEU A N 1
ATOM 4721 C CA . LEU A 1 612 ? -19.048 36.963 -5.940 1.00 30.17 612 LEU A CA 1
ATOM 4722 C C . LEU A 1 612 ? -19.577 38.353 -6.339 1.00 30.17 612 LEU A C 1
ATOM 4724 O O . LEU A 1 612 ? -20.149 38.530 -7.415 1.00 30.17 612 LEU A O 1
ATOM 4728 N N . GLY A 1 613 ? -19.432 39.334 -5.444 1.00 26.97 613 GLY A N 1
ATOM 4729 C CA . GLY A 1 613 ? -19.847 40.719 -5.668 1.00 26.97 613 GLY A CA 1
ATOM 4730 C C . GLY A 1 613 ? -18.913 41.459 -6.628 1.00 26.97 613 GLY A C 1
ATOM 4731 O O . GLY A 1 613 ? -17.695 41.440 -6.460 1.00 26.97 613 GLY A O 1
ATOM 4732 N N . GLN A 1 614 ? -19.500 42.125 -7.625 1.00 27.12 614 GLN A N 1
ATOM 4733 C CA . GLN A 1 614 ? -18.818 43.067 -8.513 1.00 27.12 614 GLN A CA 1
ATOM 4734 C C . GLN A 1 614 ? -18.412 44.350 -7.762 1.00 27.12 614 GLN A C 1
ATOM 4736 O O . GLN A 1 614 ? -19.003 44.706 -6.745 1.00 27.12 614 GLN A O 1
ATOM 4741 N N . GLY A 1 615 ? -17.366 45.005 -8.273 1.00 26.27 615 GLY A N 1
ATOM 4742 C CA . GLY A 1 615 ? -16.540 46.011 -7.602 1.00 26.27 615 GLY A CA 1
ATOM 4743 C C . GLY A 1 615 ? -17.246 47.198 -6.934 1.00 26.27 615 GLY A C 1
ATOM 4744 O O . GLY A 1 615 ? -18.279 47.690 -7.379 1.00 26.27 615 GLY A O 1
ATOM 4745 N N . LEU A 1 616 ? -16.601 47.708 -5.881 1.00 25.62 616 LEU A N 1
ATOM 4746 C CA . LEU A 1 616 ? -16.900 49.007 -5.274 1.00 25.62 616 LEU A CA 1
ATOM 4747 C C . LEU A 1 616 ? -16.204 50.153 -6.047 1.00 25.62 616 LEU A C 1
ATOM 4749 O O . LEU A 1 616 ? -15.081 49.965 -6.526 1.00 25.62 616 LEU A O 1
ATOM 4753 N N . PRO A 1 617 ? -16.827 51.343 -6.165 1.00 30.14 617 PRO A N 1
ATOM 4754 C CA . PRO A 1 617 ? -16.362 52.412 -7.045 1.00 30.14 617 PRO A CA 1
ATOM 4755 C C . PRO A 1 617 ? -15.408 53.418 -6.370 1.00 30.14 617 PRO A C 1
ATOM 4757 O O . PRO A 1 617 ? -15.597 53.813 -5.225 1.00 30.14 617 PRO A O 1
ATOM 4760 N N . GLY A 1 618 ? -14.446 53.908 -7.162 1.00 25.34 618 GLY A N 1
ATOM 4761 C CA . GLY A 1 618 ? -14.048 55.324 -7.232 1.00 25.34 618 GLY A CA 1
ATOM 4762 C C . GLY A 1 618 ? -13.285 55.957 -6.059 1.00 25.34 618 GLY A C 1
ATOM 4763 O O . GLY A 1 618 ? -13.881 56.572 -5.183 1.00 25.34 618 GLY A O 1
ATOM 4764 N N . ALA A 1 619 ? -11.951 55.984 -6.144 1.00 25.92 619 ALA A N 1
ATOM 4765 C CA . ALA A 1 619 ? -11.130 56.981 -5.446 1.00 25.92 619 ALA A CA 1
ATOM 4766 C C . ALA A 1 619 ? -11.039 58.283 -6.279 1.00 25.92 619 ALA A C 1
ATOM 4768 O O . ALA A 1 619 ? -10.779 58.205 -7.486 1.00 25.92 619 ALA A O 1
ATOM 4769 N N . PRO A 1 620 ? -11.192 59.488 -5.692 1.00 30.69 620 PRO A N 1
ATOM 4770 C CA . PRO A 1 620 ? -11.014 60.731 -6.429 1.00 30.69 620 PRO A CA 1
ATOM 4771 C C . PRO A 1 620 ? -9.532 61.125 -6.514 1.00 30.69 620 PRO A C 1
ATOM 4773 O O . PRO A 1 620 ? -8.805 61.177 -5.523 1.00 30.69 620 PRO A O 1
ATOM 4776 N N . ARG A 1 621 ? -9.095 61.466 -7.729 1.00 28.34 621 ARG A N 1
ATOM 4777 C CA . ARG A 1 621 ? -7.812 62.122 -8.022 1.00 28.34 621 ARG A CA 1
ATOM 4778 C C . ARG A 1 621 ? -7.822 63.571 -7.519 1.00 28.34 621 ARG A C 1
ATOM 4780 O O . ARG A 1 621 ? -8.740 64.306 -7.874 1.00 28.34 621 ARG A O 1
ATOM 4787 N N . ARG A 1 622 ? -6.736 64.044 -6.890 1.00 27.09 622 ARG A N 1
ATOM 4788 C CA . ARG A 1 622 ? -6.294 65.451 -7.009 1.00 27.09 622 ARG A CA 1
ATOM 4789 C C . ARG A 1 622 ? -4.770 65.587 -7.085 1.00 27.09 622 ARG A C 1
ATOM 4791 O O . ARG A 1 622 ? -4.021 64.838 -6.472 1.00 27.09 622 ARG A O 1
ATOM 4798 N N . ARG A 1 623 ? -4.381 66.530 -7.949 1.00 27.45 623 ARG A N 1
ATOM 4799 C CA . ARG A 1 623 ? -3.052 66.875 -8.474 1.00 27.45 623 ARG A CA 1
ATOM 4800 C C . ARG A 1 623 ? -2.218 67.738 -7.511 1.00 27.45 623 ARG A C 1
ATOM 4802 O O . ARG A 1 623 ? -2.745 68.355 -6.596 1.00 27.45 623 ARG A O 1
ATOM 4809 N N . ALA A 1 624 ? -0.927 67.791 -7.837 1.00 30.28 624 ALA A N 1
ATOM 4810 C CA . ALA A 1 624 ? 0.178 68.549 -7.252 1.00 30.28 624 ALA A CA 1
ATOM 4811 C C . ALA A 1 624 ? -0.004 70.080 -7.123 1.00 30.28 624 ALA A C 1
ATOM 4813 O O . ALA A 1 624 ? -0.692 70.702 -7.930 1.00 30.28 624 ALA A O 1
ATOM 4814 N N . GLY A 1 625 ? 0.746 70.677 -6.184 1.00 25.19 625 GLY A N 1
ATOM 4815 C CA . GLY A 1 625 ? 1.017 72.117 -6.062 1.00 25.19 625 GLY A CA 1
ATOM 4816 C C . GLY A 1 625 ? 2.172 72.400 -5.082 1.00 25.19 625 GLY A C 1
ATOM 4817 O O . GLY A 1 625 ? 2.255 71.764 -4.039 1.00 25.19 625 GLY A O 1
ATOM 4818 N N . ARG A 1 626 ? 3.090 73.298 -5.467 1.00 29.16 626 ARG A N 1
ATOM 4819 C CA . ARG A 1 626 ? 4.363 73.685 -4.811 1.00 29.16 626 ARG A CA 1
ATOM 4820 C C . ARG A 1 626 ? 4.200 74.731 -3.683 1.00 29.16 626 ARG A C 1
ATOM 4822 O O . ARG A 1 626 ? 3.246 75.496 -3.711 1.00 29.16 626 ARG A O 1
ATOM 4829 N N . GLY A 1 627 ? 5.250 74.863 -2.851 1.00 25.45 627 GLY A N 1
ATOM 4830 C CA . GLY A 1 627 ? 5.571 76.004 -1.956 1.00 25.45 627 GLY A CA 1
ATOM 4831 C C . GLY A 1 627 ? 5.243 75.719 -0.482 1.00 25.45 627 GLY A C 1
ATOM 4832 O O . GLY A 1 627 ? 4.219 75.118 -0.217 1.00 25.45 627 GLY A O 1
ATOM 4833 N N . GLY A 1 628 ? 6.010 76.049 0.558 1.00 25.64 628 GLY A N 1
ATOM 4834 C CA . GLY A 1 628 ? 7.212 76.857 0.741 1.00 25.64 628 GLY A CA 1
ATOM 4835 C C . GLY A 1 628 ? 7.148 77.523 2.133 1.00 25.64 628 GLY A C 1
ATOM 4836 O O . GLY A 1 628 ? 6.290 78.367 2.343 1.00 25.64 628 GLY A O 1
ATOM 4837 N N . ASN A 1 629 ? 8.106 77.183 3.010 1.00 27.08 629 ASN A N 1
ATOM 4838 C CA . ASN A 1 629 ? 8.653 77.940 4.159 1.00 27.08 629 ASN A CA 1
ATOM 4839 C C . ASN A 1 629 ? 8.037 77.981 5.589 1.00 27.08 629 ASN A C 1
ATOM 4841 O O . ASN A 1 629 ? 6.841 78.163 5.780 1.00 27.08 629 ASN A O 1
ATOM 4845 N N . ARG A 1 630 ? 9.011 78.018 6.536 1.00 26.94 630 ARG A N 1
ATOM 4846 C CA . ARG A 1 630 ? 9.082 78.477 7.956 1.00 26.94 630 ARG A CA 1
ATOM 4847 C C . ARG A 1 630 ? 8.705 77.481 9.067 1.00 26.94 630 ARG A C 1
ATOM 4849 O O . ARG A 1 630 ? 7.578 77.022 9.137 1.00 26.94 630 ARG A O 1
ATOM 4856 N N . GLU A 1 631 ? 9.686 76.940 9.806 1.00 27.19 631 GLU A N 1
ATOM 4857 C CA . GLU A 1 631 ? 10.483 77.489 10.943 1.00 27.19 631 GLU A CA 1
ATOM 4858 C C . GLU A 1 631 ? 9.769 77.342 12.300 1.00 27.19 631 GLU A C 1
ATOM 4860 O O . GLU A 1 631 ? 8.682 77.872 12.479 1.00 27.19 631 GLU A O 1
ATOM 4865 N N . VAL A 1 632 ? 10.397 76.642 13.259 1.00 26.72 632 VAL A N 1
ATOM 4866 C CA . VAL A 1 632 ? 10.923 77.194 14.531 1.00 26.72 632 VAL A CA 1
ATOM 4867 C C . VAL A 1 632 ? 11.630 76.080 15.330 1.00 26.72 632 VAL A C 1
ATOM 4869 O O . VAL A 1 632 ? 11.230 74.919 15.351 1.00 26.72 632 VAL A O 1
ATOM 4872 N N . VAL A 1 633 ? 12.741 76.491 15.936 1.00 28.17 633 VAL A N 1
ATOM 4873 C CA . VAL A 1 633 ? 13.778 75.763 16.676 1.00 28.17 633 VAL A CA 1
ATOM 4874 C C . VAL A 1 633 ? 13.433 75.634 18.167 1.00 28.17 633 VAL A C 1
ATOM 4876 O O . VAL A 1 633 ? 12.818 76.527 18.739 1.00 28.17 633 VAL A O 1
ATOM 4879 N N . GLY A 1 634 ? 13.952 74.588 18.821 1.00 24.69 634 GLY A N 1
ATOM 4880 C CA . GLY A 1 634 ? 14.145 74.538 20.275 1.00 24.69 634 GLY A CA 1
ATOM 4881 C C . GLY A 1 634 ? 15.202 73.501 20.676 1.00 24.69 634 GLY A C 1
ATOM 4882 O O . GLY A 1 634 ? 14.913 72.311 20.721 1.00 24.69 634 GLY A O 1
ATOM 4883 N N . ARG A 1 635 ? 16.436 73.956 20.940 1.00 28.66 635 ARG A N 1
ATOM 4884 C CA . ARG A 1 635 ? 17.531 73.211 21.600 1.00 28.66 635 ARG A CA 1
ATOM 4885 C C . ARG A 1 635 ? 17.599 73.608 23.079 1.00 28.66 635 ARG A C 1
ATOM 4887 O O . ARG A 1 635 ? 17.308 74.753 23.404 1.00 28.66 635 ARG A O 1
ATOM 4894 N N . GLY A 1 636 ? 18.099 72.706 23.926 1.00 24.70 636 GLY A N 1
ATOM 4895 C CA . GLY A 1 636 ? 18.442 72.984 25.325 1.00 24.70 636 GLY A CA 1
ATOM 4896 C C . GLY A 1 636 ? 19.295 71.883 25.969 1.00 24.70 636 GLY A C 1
ATOM 4897 O O . GLY A 1 636 ? 18.776 70.992 26.622 1.00 24.70 636 GLY A O 1
ATOM 4898 N N . ASP A 1 637 ? 20.594 71.955 25.690 1.00 28.19 637 ASP A N 1
ATOM 4899 C CA . ASP A 1 637 ? 21.797 71.487 26.400 1.00 28.19 637 ASP A CA 1
ATOM 4900 C C . ASP A 1 637 ? 21.752 70.930 27.855 1.00 28.19 637 ASP A C 1
ATOM 4902 O O . ASP A 1 637 ? 21.150 71.525 28.745 1.00 28.19 637 ASP A O 1
ATOM 4906 N N . ARG A 1 638 ? 22.641 69.929 28.078 1.00 28.75 638 ARG A N 1
ATOM 4907 C CA . ARG A 1 638 ? 23.746 69.834 29.086 1.00 28.75 638 ARG A CA 1
ATOM 4908 C C . ARG A 1 638 ? 23.725 68.798 30.240 1.00 28.75 638 ARG A C 1
ATOM 4910 O O . ARG A 1 638 ? 22.776 68.694 31.000 1.00 28.75 638 ARG A O 1
ATOM 4917 N N . LEU A 1 639 ? 24.949 68.252 30.428 1.00 25.42 639 LEU A N 1
ATOM 4918 C CA . LEU A 1 639 ? 25.641 67.729 31.637 1.00 25.42 639 LEU A CA 1
ATOM 4919 C C . LEU A 1 639 ? 25.212 66.349 32.186 1.00 25.42 639 LEU A C 1
ATOM 4921 O O . LEU A 1 639 ? 24.041 66.024 32.175 1.00 25.42 639 LEU A O 1
ATOM 4925 N N . ALA A 1 640 ? 26.041 65.510 32.820 1.00 25.94 640 ALA A N 1
ATOM 4926 C CA . ALA A 1 640 ? 27.464 65.142 32.791 1.00 25.94 640 ALA A CA 1
ATOM 4927 C C . ALA A 1 640 ? 27.673 64.041 33.871 1.00 25.94 640 ALA A C 1
ATOM 4929 O O . ALA A 1 640 ? 27.015 64.076 34.903 1.00 25.94 640 ALA A O 1
ATOM 4930 N N . LEU A 1 641 ? 28.669 63.166 33.652 1.00 25.33 641 LEU A N 1
ATOM 4931 C CA . LEU A 1 641 ? 29.527 62.473 34.644 1.00 25.33 641 LEU A CA 1
ATOM 4932 C C . LEU A 1 641 ? 29.039 61.256 35.482 1.00 25.33 641 LEU A C 1
ATOM 4934 O O . LEU A 1 641 ? 28.198 61.365 36.358 1.00 25.33 641 LEU A O 1
ATOM 4938 N N . MET A 1 642 ? 29.818 60.166 35.301 1.00 24.42 642 MET A N 1
ATOM 4939 C CA . MET A 1 642 ? 30.308 59.137 36.258 1.00 24.42 642 MET A CA 1
ATOM 4940 C C . MET A 1 642 ? 29.300 58.178 36.949 1.00 24.42 642 MET A C 1
ATOM 4942 O O . MET A 1 642 ? 28.274 58.592 37.446 1.00 24.42 642 MET A O 1
ATOM 4946 N N . GLY A 1 643 ? 29.556 56.866 37.090 1.00 24.89 643 GLY A N 1
ATOM 4947 C CA . GLY A 1 643 ? 30.787 56.122 36.838 1.00 24.89 643 GLY A CA 1
ATOM 4948 C C . GLY A 1 643 ? 30.692 54.585 36.963 1.00 24.89 643 GLY A C 1
ATOM 4949 O O . GLY A 1 643 ? 29.788 54.030 37.565 1.00 24.89 643 GLY A O 1
ATOM 4950 N N . ARG A 1 644 ? 31.710 53.964 36.349 1.00 26.91 644 ARG A N 1
ATOM 4951 C CA . ARG A 1 644 ? 32.478 52.729 36.636 1.00 26.91 644 ARG A CA 1
ATOM 4952 C C . ARG A 1 644 ? 31.827 51.414 37.144 1.00 26.91 644 ARG A C 1
ATOM 4954 O O . ARG A 1 644 ? 31.271 51.357 38.231 1.00 26.91 644 ARG A O 1
ATOM 4961 N N . ARG A 1 645 ? 32.329 50.348 36.479 1.00 26.12 645 ARG A N 1
ATOM 4962 C CA . ARG A 1 645 ? 32.694 48.958 36.894 1.00 26.12 645 ARG A CA 1
ATOM 4963 C C . ARG A 1 645 ? 31.694 47.870 36.490 1.00 26.12 645 ARG A C 1
ATOM 4965 O O . ARG A 1 645 ? 30.512 48.041 36.708 1.00 26.12 645 ARG A O 1
ATOM 4972 N N . SER A 1 646 ? 32.069 46.685 36.005 1.00 27.14 646 SER A N 1
ATOM 4973 C CA . SER A 1 646 ? 33.269 46.115 35.361 1.00 27.14 646 SER A CA 1
ATOM 4974 C C . SER A 1 646 ? 32.945 44.647 35.023 1.00 27.14 646 SER A C 1
ATOM 4976 O O . SER A 1 646 ? 32.311 43.996 35.839 1.00 27.14 646 SER A O 1
ATOM 4978 N N . LYS A 1 647 ? 33.461 44.164 33.882 1.00 28.08 647 LYS A N 1
ATOM 4979 C CA . LYS A 1 647 ? 33.968 42.806 33.563 1.00 28.08 647 LYS A CA 1
ATOM 4980 C C . LYS A 1 647 ? 33.177 41.531 33.952 1.00 28.08 647 LYS A C 1
ATOM 4982 O O . LYS A 1 647 ? 33.038 41.236 35.126 1.00 28.08 647 LYS A O 1
ATOM 4987 N N . GLY A 1 648 ? 32.984 40.674 32.938 1.00 26.34 648 GLY A N 1
ATOM 4988 C CA . GLY A 1 648 ? 33.690 39.377 32.866 1.00 26.34 648 GLY A CA 1
ATOM 4989 C C . GLY A 1 648 ? 32.890 38.079 33.073 1.00 26.34 648 GLY A C 1
ATOM 4990 O O . GLY A 1 648 ? 32.321 37.894 34.135 1.00 26.34 648 GLY A O 1
ATOM 4991 N N . GLU A 1 649 ? 33.001 37.190 32.068 1.00 28.45 649 GLU A N 1
ATOM 4992 C CA . GLU A 1 649 ? 32.947 35.702 32.094 1.00 28.45 649 GLU A CA 1
ATOM 4993 C C . GLU A 1 649 ? 31.582 35.022 32.351 1.00 28.45 649 GLU A C 1
ATOM 4995 O O . GLU A 1 649 ? 30.926 35.235 33.360 1.00 28.45 649 GLU A O 1
ATOM 5000 N N . GLN A 1 650 ? 30.997 34.351 31.345 1.00 29.25 650 GLN A N 1
ATOM 5001 C CA . GLN A 1 650 ? 31.204 32.933 30.969 1.00 29.25 650 GLN A CA 1
ATOM 5002 C C . GLN A 1 650 ? 30.985 31.944 32.123 1.00 29.25 650 GLN A C 1
ATOM 5004 O O . GLN A 1 650 ? 31.904 31.736 32.905 1.00 29.25 650 GLN A O 1
ATOM 5009 N N . ILE A 1 651 ? 29.812 31.289 32.132 1.00 32.97 651 ILE A N 1
ATOM 5010 C CA . ILE A 1 651 ? 29.628 29.825 32.001 1.00 32.97 651 ILE A CA 1
ATOM 5011 C C . ILE A 1 651 ? 28.363 29.596 31.169 1.00 32.97 651 ILE A C 1
ATOM 5013 O O . ILE A 1 651 ? 27.369 30.315 31.426 1.00 32.97 651 ILE A O 1
#